Protein AF-A0A815HBH5-F1 (afdb_monomer)

pLDDT: mean 87.88, std 15.54, range [22.36, 98.81]

Foldseek 3Di:
DDDDDDDDDDDDDDPPPPPPDDDWAFLDPPDDPPDQDDFDDQLQEEEEEEDALVVCVLLVLLQCLPQVDPNHHYEYEYAPVRCVVPVCSVVVCVVSVRPYHYYYDPPHDRLVVQLCRLVVRVCCCPPDVVNVVTPHHFKYKYAYSNKHFLVLLVRVVCSSDDLVDFAWEAFDAQFPVSCVVLHGFFHDRNLMIMTTPVNSVVCNVCVVVLVVQVPDDHNRSSNSCCCCVPVVDTYPHDPLRYSPQFAEECCLVLLLFSQSNGMDGCDQNGYHNALVDHSVCPSVRSVLQSQQCVVQPNQQQGKIWDADPVQQWIWIDGRSWKIKIASHDDDSVRSQATAPPTDDTHGDPGHHDHDDPRMWMWTWNDWDDWDDPPWTKTWTKTATSDDPPDPVRIDIDIDTD

Organism: NCBI:txid433720

Mean predicted aligned error: 6.97 Å

InterPro domains:
  IPR006740 Protein of unknown function DUF604 [PF04646] (185-343)

Sequence (401 aa):
MESMFDDEVTHRNNKHLVTFSGEYEEIPPMLTMNNSIQKYDLEEILFAVTTNTKRIQTTIHYLKFWTNLSNINCLIVFDEMDFVNHTNITEYLIYEGIPCAVQTSSVLRYEERYLELFYLAWNKETTVKEYSERKKVQWFAIADDDTIWFVYNLLRTLEHYNSSNTIYLGNISTKKFQITQHGDYFAYGGGGILFSRPLALLFVQHRQECKRFLKLYNGDEMIGKCVIEELKINLTKNKNFHQMDHIGDMTGLMESGLDGLVSLHHLFKLWQPFPDTNINKSNETIHRLNIAYTTFNKNFLKRYLRINYNTNQSMLLTLGYSVSLFNRILSHTELSLIEKTWCCDEVVDRITRPEEKNKTTWYFQRLINKQSTNSIKYEMIYKKKFNINDQYSSLKVTIIN

Nearest PDB structures (foldseek):
  7zlu-assembly1_A  TM=6.138E-01  e=5.106E-05  Thermochaetoides thermophila
  5y7f-assembly1_A  TM=5.406E-01  e=4.285E-05  Thermomyces dupontii
  5h18-assembly1_A  TM=5.420E-01  e=8.638E-05  Thermomyces dupontii
  6ts2-assembly3_C  TM=4.734E-01  e=1.957E-04  Thermochaetoides thermophila DSM 1495
  2z86-assembly1_B  TM=5.188E-01  e=5.939E-04  Escherichia coli

Secondary structure (DSSP, 8-state):
-----------S---------S--EE---S-----------GGGEEEEEEE-HHHHHHHHHHHHHHH-STT-EEEEEEEHHHHHT-TTHHHHHHHTT---EEEEES--SHHHHHHTHHHHHHHHHHH-HHHHTSPPP-EEEE--TTEEE-HHHHHHHHTTS-TTS--EEE---SBHHHHHHH-SSS--TTT-EEEEHHHHHHHHHTHHHHGGGTTSS-HHHHHHHIIIIIS---EEE-TTEE-----EE-HHHHHT--TT--EEE-BTTTEESSTT--GGGHHHHHHHHHHHHHHHGGGTT-EEEEEETTTTEEEEEETTTEEEEESSPPPHHHHHSEEE-BSSPPBSSS-EEEPPSSEEEEEEEEEEEEEESSSEEEEEEEEESS-TT-GGGEEEEEEE-

Structure (mmCIF, N/CA/C/O backbone):
data_AF-A0A815HBH5-F1
#
_entry.id   AF-A0A815HBH5-F1
#
loop_
_atom_site.group_PDB
_atom_site.id
_atom_site.type_symbol
_atom_site.label_atom_id
_atom_site.label_alt_id
_atom_site.label_comp_id
_atom_site.label_asym_id
_atom_site.label_entity_id
_atom_site.label_seq_id
_atom_site.pdbx_PDB_ins_code
_atom_site.Cartn_x
_atom_site.Cartn_y
_atom_site.Cartn_z
_atom_site.occupancy
_atom_site.B_iso_or_equiv
_atom_site.auth_seq_id
_atom_site.auth_comp_id
_atom_site.auth_asym_id
_atom_site.auth_atom_id
_atom_site.pdbx_PDB_model_num
ATOM 1 N N . MET A 1 1 ? -2.088 -19.633 47.850 1.00 25.19 1 MET A N 1
ATOM 2 C CA . MET A 1 1 ? -1.462 -18.917 48.978 1.00 25.19 1 MET A CA 1
ATOM 3 C C . MET A 1 1 ? -1.332 -17.466 48.545 1.00 25.19 1 MET A C 1
ATOM 5 O O . MET A 1 1 ? -0.955 -17.237 47.405 1.00 25.19 1 MET A O 1
ATOM 9 N N . GLU A 1 2 ? -1.835 -16.564 49.378 1.00 28.98 2 GLU A N 1
ATOM 10 C CA . GLU A 1 2 ? -2.279 -15.188 49.103 1.00 28.98 2 GLU A CA 1
ATOM 11 C C . GLU A 1 2 ? -1.247 -14.244 48.467 1.00 28.98 2 GLU A C 1
ATOM 13 O O . GLU A 1 2 ? -0.062 -14.312 48.777 1.00 28.98 2 GLU A O 1
ATOM 18 N N . SER A 1 3 ? -1.743 -13.264 47.702 1.00 22.36 3 SER A N 1
ATOM 19 C CA . SER A 1 3 ? -1.277 -11.877 47.837 1.00 22.36 3 SER A CA 1
ATOM 20 C C . SER A 1 3 ? -2.370 -10.887 47.407 1.00 22.36 3 SER A C 1
ATOM 22 O O . SER A 1 3 ? -2.654 -10.731 46.217 1.00 22.36 3 SER A O 1
ATOM 24 N N . MET A 1 4 ? -2.971 -10.242 48.410 1.00 24.28 4 MET A N 1
ATOM 25 C CA . MET A 1 4 ? -3.656 -8.947 48.341 1.00 24.28 4 MET A CA 1
ATOM 26 C C . MET A 1 4 ? -2.732 -7.864 47.776 1.00 24.28 4 MET A C 1
ATOM 28 O O . MET A 1 4 ? -1.557 -7.841 48.129 1.00 24.28 4 MET A O 1
ATOM 32 N N . PHE A 1 5 ? -3.299 -6.917 47.029 1.00 23.61 5 PHE A N 1
ATOM 33 C CA . PHE A 1 5 ? -2.962 -5.498 47.159 1.00 23.61 5 PHE A CA 1
ATOM 34 C C . PHE A 1 5 ? -4.249 -4.685 46.987 1.00 23.61 5 PHE A C 1
ATOM 36 O O . PHE A 1 5 ? -4.812 -4.619 45.894 1.00 23.61 5 PHE A O 1
ATOM 43 N N . ASP A 1 6 ? -4.714 -4.144 48.114 1.00 24.92 6 ASP A N 1
ATOM 44 C CA . ASP A 1 6 ? -5.624 -3.007 48.188 1.00 24.92 6 ASP A CA 1
ATOM 45 C C . ASP A 1 6 ? -4.902 -1.751 47.698 1.00 24.92 6 ASP A C 1
ATOM 47 O O . ASP A 1 6 ? -3.744 -1.533 48.045 1.00 24.92 6 ASP A O 1
ATOM 51 N N . ASP A 1 7 ? -5.626 -0.908 46.968 1.00 25.58 7 ASP A N 1
ATOM 52 C CA . ASP A 1 7 ? -5.420 0.539 46.967 1.00 25.58 7 ASP A CA 1
ATOM 53 C C . ASP A 1 7 ? -6.803 1.199 46.846 1.00 25.58 7 ASP A C 1
ATOM 55 O O . ASP A 1 7 ? -7.333 1.451 45.759 1.00 25.58 7 ASP A O 1
ATOM 59 N N . GLU A 1 8 ? -7.419 1.448 48.004 1.00 26.61 8 GLU A N 1
ATOM 60 C CA . GLU A 1 8 ? -8.508 2.408 48.150 1.00 26.61 8 GLU A CA 1
ATOM 61 C C . GLU A 1 8 ? -7.938 3.831 48.062 1.00 26.61 8 GLU A C 1
ATOM 63 O O . GLU A 1 8 ? -7.334 4.341 49.003 1.00 26.61 8 GLU A O 1
ATOM 68 N N . VAL A 1 9 ? -8.216 4.524 46.956 1.00 26.16 9 VAL A N 1
ATOM 69 C CA . VAL A 1 9 ? -8.353 5.986 46.972 1.00 26.16 9 VAL A CA 1
ATOM 70 C C . VAL A 1 9 ? -9.712 6.342 46.389 1.00 26.16 9 VAL A C 1
ATOM 72 O O . VAL A 1 9 ? -9.953 6.347 45.182 1.00 26.16 9 VAL A O 1
ATOM 75 N N . THR A 1 10 ? -10.626 6.643 47.301 1.00 30.00 10 THR A N 1
ATOM 76 C CA . THR A 1 10 ? -11.951 7.192 47.046 1.00 30.00 10 THR A CA 1
ATOM 77 C C . THR A 1 10 ? -11.867 8.585 46.418 1.00 30.00 10 THR A C 1
ATOM 79 O O . THR A 1 10 ? -11.551 9.553 47.103 1.00 30.00 10 THR A O 1
ATOM 82 N N . HIS A 1 11 ? -12.291 8.719 45.159 1.00 28.25 11 HIS A N 1
ATOM 83 C CA . HIS A 1 11 ? -12.971 9.927 44.687 1.00 28.25 11 HIS A CA 1
ATOM 84 C C . HIS A 1 11 ? -14.190 9.559 43.830 1.00 28.25 11 HIS A C 1
ATOM 86 O O . HIS A 1 11 ? -14.138 8.759 42.900 1.00 28.25 11 HIS A O 1
ATOM 92 N N . ARG A 1 12 ? -15.326 10.128 44.241 1.00 32.84 12 ARG A N 1
ATOM 93 C CA . ARG A 1 12 ? -16.688 9.905 43.750 1.00 32.84 12 ARG A CA 1
ATOM 94 C C . ARG A 1 12 ? -16.841 10.274 42.262 1.00 32.84 12 ARG A C 1
ATOM 96 O O . ARG A 1 12 ? -16.286 11.272 41.821 1.00 32.84 12 ARG A O 1
ATOM 103 N N . ASN A 1 13 ? -17.714 9.521 41.575 1.00 32.22 13 ASN A N 1
ATOM 104 C CA . ASN A 1 13 ? -18.315 9.747 40.241 1.00 32.22 13 ASN A CA 1
ATOM 105 C C . ASN A 1 13 ? -17.609 9.210 38.975 1.00 32.22 13 ASN A C 1
ATOM 107 O O . ASN A 1 13 ? -17.563 9.907 37.970 1.00 32.22 13 ASN A O 1
ATOM 111 N N . ASN A 1 14 ? -17.215 7.930 38.934 1.00 33.69 14 ASN A N 1
ATOM 112 C CA . ASN A 1 14 ? -16.976 7.230 37.657 1.00 33.69 14 ASN A CA 1
ATOM 113 C C . ASN A 1 14 ? -17.697 5.875 37.607 1.00 33.69 14 ASN A C 1
ATOM 115 O O . ASN A 1 14 ? -17.118 4.822 37.846 1.00 33.69 14 ASN A O 1
ATOM 119 N N . LYS A 1 15 ? -18.998 5.898 37.294 1.00 36.62 15 LYS A N 1
ATOM 120 C CA . LYS A 1 15 ? -19.854 4.700 37.228 1.00 36.62 15 LYS A CA 1
ATOM 121 C C . LYS A 1 15 ? -19.904 4.011 35.849 1.00 36.62 15 LYS A C 1
ATOM 123 O O . LYS A 1 15 ? -20.772 3.172 35.651 1.00 36.62 15 LYS A O 1
ATOM 128 N N . HIS A 1 16 ? -19.004 4.316 34.902 1.00 41.25 16 HIS A N 1
ATOM 129 C CA . HIS A 1 16 ? -19.091 3.772 33.528 1.00 41.25 16 HIS A CA 1
ATOM 130 C C . HIS A 1 16 ? -17.783 3.324 32.852 1.00 41.25 16 HIS A C 1
ATOM 132 O O . HIS A 1 16 ? -17.799 3.028 31.659 1.00 41.25 16 HIS A O 1
ATOM 138 N N . LEU A 1 17 ? -16.668 3.172 33.570 1.00 44.44 17 LEU A N 1
ATOM 139 C CA . LEU A 1 17 ? -15.531 2.412 33.030 1.00 44.44 17 LEU A CA 1
ATOM 140 C C . LEU A 1 17 ? -15.810 0.919 33.219 1.00 44.44 17 LEU A C 1
ATOM 142 O O . LEU A 1 17 ? -15.308 0.278 34.136 1.00 44.44 17 LEU A O 1
ATOM 146 N N . VAL A 1 18 ? -16.689 0.382 32.368 1.00 52.84 18 VAL A N 1
ATOM 147 C CA . VAL A 1 18 ? -16.898 -1.063 32.243 1.00 52.84 18 VAL A CA 1
ATOM 148 C C . VAL A 1 18 ? -15.553 -1.668 31.853 1.00 52.84 18 VAL A C 1
ATOM 150 O O . VAL A 1 18 ? -15.036 -1.410 30.766 1.00 52.84 18 VAL A O 1
ATOM 153 N N . THR A 1 19 ? -14.960 -2.453 32.744 1.00 57.47 19 THR A N 1
ATOM 154 C CA . THR A 1 19 ? -13.801 -3.286 32.435 1.00 57.47 19 THR A CA 1
ATOM 155 C C . THR A 1 19 ? -14.232 -4.344 31.418 1.00 57.47 19 THR A C 1
ATOM 157 O O . THR A 1 19 ? -14.811 -5.371 31.757 1.00 57.47 19 THR A O 1
ATOM 160 N N . PHE A 1 20 ? -13.982 -4.090 30.131 1.00 68.44 20 PHE A N 1
ATOM 161 C CA . PHE A 1 20 ? -14.143 -5.081 29.064 1.00 68.44 20 PHE A CA 1
ATOM 162 C C . PHE A 1 20 ? -12.968 -6.082 29.097 1.00 68.44 20 PHE A C 1
ATOM 164 O O . PHE A 1 20 ? -12.101 -6.079 28.222 1.00 68.44 20 PHE A O 1
ATOM 171 N N . SER A 1 21 ? -12.909 -6.920 30.137 1.00 69.88 21 SER A N 1
ATOM 172 C CA . SER A 1 21 ? -11.868 -7.941 30.339 1.00 69.88 21 SER A CA 1
ATOM 173 C C . SER A 1 21 ? -12.334 -9.347 29.946 1.00 69.88 21 SER A C 1
ATOM 175 O O . SER A 1 21 ? -13.424 -9.774 30.317 1.00 69.88 21 SER A O 1
ATOM 177 N N . GLY A 1 22 ? -11.495 -10.102 29.235 1.00 76.81 22 GLY A N 1
ATOM 178 C CA . GLY A 1 22 ? -11.728 -11.505 28.860 1.00 76.81 22 GLY A CA 1
ATOM 179 C C . GLY A 1 22 ? -11.627 -11.732 27.350 1.00 76.81 22 GLY A C 1
ATOM 180 O O . GLY A 1 22 ? -11.071 -10.896 26.644 1.00 76.81 22 GLY A O 1
ATOM 181 N N . GLU A 1 23 ? -12.176 -12.845 26.865 1.00 80.06 23 GLU A N 1
ATOM 182 C CA . GLU A 1 23 ? -12.050 -13.258 25.461 1.00 80.06 23 GLU A CA 1
ATOM 183 C C . GLU A 1 23 ? -12.863 -12.382 24.494 1.00 80.06 23 GLU A C 1
ATOM 185 O O . GLU A 1 23 ? -13.884 -11.786 24.866 1.00 80.06 23 GLU A O 1
ATOM 190 N N . TYR A 1 24 ? -12.363 -12.287 23.260 1.00 86.88 24 TYR A N 1
ATOM 191 C CA . TYR A 1 24 ? -13.001 -11.612 22.133 1.00 86.88 24 TYR A CA 1
ATOM 192 C C . TYR A 1 24 ? -13.114 -12.599 20.983 1.00 86.88 24 TYR A C 1
ATOM 194 O O . TYR A 1 24 ? -12.197 -13.381 20.736 1.00 86.88 24 TYR A O 1
ATOM 202 N N . GLU A 1 25 ? -14.214 -12.511 20.252 1.00 89.12 25 GLU A N 1
ATOM 203 C CA . GLU A 1 25 ? -14.442 -13.301 19.053 1.00 89.12 25 GLU A CA 1
ATOM 204 C C . GLU A 1 25 ? -13.774 -12.615 17.857 1.00 89.12 25 GLU A C 1
ATOM 206 O O . GLU A 1 25 ? -14.020 -11.434 17.599 1.00 89.12 25 GLU A O 1
ATOM 211 N N . GLU A 1 26 ? -12.913 -13.329 17.127 1.00 89.31 26 GLU A N 1
ATOM 212 C CA . GLU A 1 26 ? -12.382 -12.834 15.853 1.00 89.31 26 GLU A CA 1
ATOM 213 C C . GLU A 1 26 ? -13.529 -12.719 14.848 1.00 89.31 26 GLU A C 1
ATOM 215 O O . GLU A 1 26 ? -14.226 -13.694 14.576 1.00 89.31 26 GLU A O 1
ATOM 220 N N . ILE A 1 27 ? -13.714 -11.533 14.268 1.00 87.25 27 ILE A N 1
ATOM 221 C CA . ILE A 1 27 ? -14.638 -11.365 13.150 1.00 87.25 27 ILE A CA 1
ATOM 222 C C . ILE A 1 27 ? -13.928 -11.926 11.915 1.00 87.25 27 ILE A C 1
ATOM 224 O O . ILE A 1 27 ? -12.919 -11.345 11.497 1.00 87.25 27 ILE A O 1
ATOM 228 N N . PRO A 1 28 ? -14.422 -13.024 11.315 1.00 75.06 28 PRO A N 1
ATOM 229 C CA . PRO A 1 28 ? -13.746 -13.641 10.189 1.00 75.06 28 PRO A CA 1
ATOM 230 C C . PRO A 1 28 ? -13.667 -12.657 9.014 1.00 75.06 28 PRO A C 1
ATOM 232 O O . PRO A 1 28 ? -14.607 -11.886 8.774 1.00 75.06 28 PRO A O 1
ATOM 235 N N . PRO A 1 29 ? -12.566 -12.670 8.247 1.00 69.94 29 PRO A N 1
ATOM 236 C CA . PRO A 1 29 ? -12.468 -11.841 7.061 1.00 69.94 29 PRO A CA 1
ATOM 237 C C . PRO A 1 29 ? -13.512 -12.283 6.031 1.00 69.94 29 PRO A C 1
ATOM 239 O O . PRO A 1 29 ? -13.827 -13.464 5.903 1.00 69.94 29 PRO A O 1
ATOM 242 N N . MET A 1 30 ? -14.006 -11.338 5.226 1.00 58.38 30 MET A N 1
ATOM 243 C CA . MET A 1 30 ? -15.002 -11.628 4.180 1.00 58.38 30 MET A CA 1
ATOM 244 C C . MET A 1 30 ? -14.537 -12.654 3.132 1.00 58.38 30 MET A C 1
ATOM 246 O O . MET A 1 30 ? -15.362 -13.191 2.406 1.00 58.38 30 MET A O 1
ATOM 250 N N . LEU A 1 31 ? -13.225 -12.881 2.999 1.00 59.44 31 LEU A N 1
ATOM 251 C CA . LEU A 1 31 ? -12.658 -13.927 2.147 1.00 59.44 31 LEU A CA 1
ATOM 252 C C . LEU A 1 31 ? -11.466 -14.545 2.876 1.00 59.44 31 LEU A C 1
ATOM 254 O O . LEU A 1 31 ? -10.542 -13.824 3.251 1.00 59.44 31 LEU A O 1
ATOM 258 N N . THR A 1 32 ? -11.477 -15.863 3.041 1.00 56.34 32 THR A N 1
ATOM 259 C CA . THR A 1 32 ? -10.332 -16.641 3.514 1.00 56.34 32 THR A CA 1
ATOM 260 C C . THR A 1 32 ? -9.718 -17.374 2.325 1.00 56.34 32 THR A C 1
ATOM 262 O O . THR A 1 32 ? -10.374 -18.169 1.655 1.00 56.34 32 THR A O 1
ATOM 265 N N . MET A 1 33 ? -8.452 -17.087 2.019 1.00 61.75 33 MET A N 1
ATOM 266 C CA . MET A 1 33 ? -7.677 -17.943 1.125 1.00 61.75 33 MET A CA 1
ATOM 267 C C . MET A 1 33 ? -7.064 -19.049 1.988 1.00 61.75 33 MET A C 1
ATOM 269 O O . MET A 1 33 ? -6.226 -18.776 2.841 1.00 61.75 33 MET A O 1
ATOM 273 N N . ASN A 1 34 ? -7.554 -20.281 1.832 1.00 57.72 34 ASN A N 1
ATOM 274 C CA . ASN A 1 34 ? -7.215 -21.386 2.739 1.00 57.72 34 ASN A CA 1
ATOM 275 C C . ASN A 1 34 ? -6.063 -22.277 2.243 1.00 57.72 34 ASN A C 1
ATOM 277 O O . ASN A 1 34 ? -5.598 -23.122 3.001 1.00 57.72 34 ASN A O 1
ATOM 281 N N . ASN A 1 35 ? -5.569 -22.075 1.014 1.00 70.12 35 ASN A N 1
ATOM 282 C CA . ASN A 1 35 ? -4.541 -22.929 0.413 1.00 70.12 35 ASN A CA 1
ATOM 283 C C . ASN A 1 35 ? -3.286 -22.130 0.044 1.00 70.12 35 ASN A C 1
ATOM 285 O O . ASN A 1 35 ? -3.238 -21.494 -1.008 1.00 70.12 35 ASN A O 1
ATOM 289 N N . SER A 1 36 ? -2.263 -22.207 0.900 1.00 81.00 36 SER A N 1
ATOM 290 C CA . SER A 1 36 ? -0.900 -21.777 0.565 1.00 81.00 36 SER A CA 1
ATOM 291 C C . SER A 1 36 ? -0.330 -22.722 -0.501 1.00 81.00 36 SER A C 1
ATOM 293 O O . SER A 1 36 ? -0.358 -23.941 -0.333 1.00 81.00 36 SER A O 1
ATOM 295 N N . ILE A 1 37 ? 0.129 -22.161 -1.617 1.00 88.56 37 ILE A N 1
ATOM 296 C CA . ILE A 1 37 ? 0.701 -22.873 -2.766 1.00 88.56 37 ILE A CA 1
ATOM 297 C C . ILE A 1 37 ? 2.226 -22.921 -2.647 1.00 88.56 37 ILE A C 1
ATOM 299 O O . ILE A 1 37 ? 2.828 -23.981 -2.801 1.00 88.56 37 ILE A O 1
ATOM 303 N N . GLN A 1 38 ? 2.853 -21.772 -2.389 1.00 91.75 38 GLN A N 1
ATOM 304 C CA . GLN A 1 38 ? 4.307 -21.616 -2.363 1.00 91.75 38 GLN A CA 1
ATOM 305 C C . GLN A 1 38 ? 4.690 -20.475 -1.423 1.00 91.75 38 GLN A C 1
ATOM 307 O O . GLN A 1 38 ? 4.084 -19.418 -1.478 1.00 91.75 38 GLN A O 1
ATOM 312 N N . LYS A 1 39 ? 5.721 -20.650 -0.592 1.00 94.12 39 LYS A N 1
ATOM 313 C CA . LYS A 1 39 ? 6.263 -19.549 0.218 1.00 94.12 39 LYS A CA 1
ATOM 314 C C . LYS A 1 39 ? 7.272 -18.732 -0.577 1.00 94.12 39 LYS A C 1
ATOM 316 O O . LYS A 1 39 ? 8.026 -19.302 -1.360 1.00 94.12 39 LYS A O 1
ATOM 321 N N . TYR A 1 40 ? 7.284 -17.429 -0.324 1.00 95.06 40 TYR A N 1
ATOM 322 C CA . TYR A 1 40 ? 8.222 -16.481 -0.916 1.00 95.06 40 TYR A CA 1
ATOM 323 C C . TYR A 1 40 ? 8.948 -15.712 0.179 1.00 95.06 40 TYR A C 1
ATOM 325 O O . TYR A 1 40 ? 8.371 -15.443 1.237 1.00 95.06 40 TYR A O 1
ATOM 333 N N . ASP A 1 41 ? 10.180 -15.317 -0.113 1.00 94.25 41 ASP A N 1
ATOM 334 C CA . ASP A 1 41 ? 10.956 -14.387 0.701 1.00 94.25 41 ASP A CA 1
ATOM 335 C C . ASP A 1 41 ? 10.966 -12.978 0.091 1.00 94.25 41 ASP A C 1
ATOM 337 O O . ASP A 1 41 ? 10.722 -12.786 -1.100 1.00 94.25 41 ASP A O 1
ATOM 341 N N . LEU A 1 42 ? 11.298 -11.966 0.901 1.00 93.00 42 LEU A N 1
ATOM 342 C CA . LEU A 1 42 ? 11.374 -10.574 0.435 1.00 93.00 42 LEU A CA 1
ATOM 343 C C . LEU A 1 42 ? 12.409 -10.385 -0.691 1.00 93.00 42 LEU A C 1
ATOM 345 O O . LEU A 1 42 ? 12.191 -9.592 -1.601 1.00 93.00 42 LEU A O 1
ATOM 349 N N . GLU A 1 43 ? 13.493 -11.161 -0.665 1.00 93.56 43 GLU A N 1
ATOM 350 C CA . GLU A 1 43 ? 14.529 -11.196 -1.708 1.00 93.56 43 GLU A CA 1
ATOM 351 C C . GLU A 1 43 ? 14.001 -11.686 -3.065 1.00 93.56 43 GLU A C 1
ATOM 353 O O . GLU A 1 43 ? 14.604 -11.432 -4.102 1.00 93.56 43 GLU A O 1
ATOM 358 N N . GLU A 1 44 ? 12.870 -12.387 -3.095 1.00 96.25 44 GLU A N 1
ATOM 359 C CA . GLU A 1 44 ? 12.263 -12.856 -4.341 1.00 96.25 44 GLU A CA 1
ATOM 360 C C . GLU A 1 44 ? 11.326 -11.809 -4.963 1.00 96.25 44 GLU A C 1
ATOM 362 O O . GLU A 1 44 ? 10.714 -12.075 -6.001 1.00 96.25 44 GLU A O 1
ATOM 367 N N . ILE A 1 45 ? 11.217 -10.617 -4.365 1.00 97.56 45 ILE A N 1
ATOM 368 C CA . ILE A 1 45 ? 10.393 -9.512 -4.856 1.00 97.56 45 ILE A CA 1
ATOM 369 C C . ILE A 1 45 ? 11.283 -8.313 -5.172 1.00 97.56 45 ILE A C 1
ATOM 371 O O . ILE A 1 45 ? 11.959 -7.803 -4.285 1.00 97.56 45 ILE A O 1
ATOM 375 N N . LEU A 1 46 ? 11.251 -7.824 -6.414 1.00 97.56 46 LEU A N 1
ATOM 376 C CA . LEU A 1 46 ? 11.921 -6.581 -6.803 1.00 97.56 46 LEU A CA 1
ATOM 377 C C . LEU A 1 46 ? 10.898 -5.449 -6.901 1.00 97.56 46 LEU A C 1
ATOM 379 O O . LEU A 1 46 ? 10.050 -5.454 -7.793 1.00 97.56 46 LEU A O 1
ATOM 383 N N . PHE A 1 47 ? 11.005 -4.473 -6.001 1.00 98.19 47 PHE A N 1
ATOM 384 C CA . PHE A 1 47 ? 10.176 -3.270 -5.989 1.00 98.19 47 PHE A CA 1
ATOM 385 C C . PHE A 1 47 ? 10.791 -2.178 -6.864 1.00 98.19 47 PHE A C 1
ATOM 387 O O . PHE A 1 47 ? 11.928 -1.777 -6.630 1.00 98.19 47 PHE A O 1
ATOM 394 N N . ALA A 1 48 ? 10.065 -1.649 -7.841 1.00 98.19 48 ALA A N 1
ATOM 395 C CA . ALA A 1 48 ? 10.527 -0.528 -8.648 1.00 98.19 48 ALA A CA 1
ATOM 396 C C . ALA A 1 48 ? 9.557 0.651 -8.571 1.00 98.19 48 ALA A C 1
ATOM 398 O O . ALA A 1 48 ? 8.345 0.491 -8.695 1.00 98.19 48 ALA A O 1
ATOM 399 N N . VAL A 1 49 ? 10.103 1.846 -8.370 1.00 97.94 49 VAL A N 1
ATOM 400 C CA . VAL A 1 49 ? 9.340 3.097 -8.305 1.00 97.94 49 VAL A CA 1
ATOM 401 C C . VAL A 1 49 ? 9.991 4.127 -9.216 1.00 97.94 49 VAL A C 1
ATOM 403 O O . VAL A 1 49 ? 11.215 4.143 -9.368 1.00 97.94 49 VAL A O 1
ATOM 406 N N . THR A 1 50 ? 9.194 5.010 -9.814 1.00 97.50 50 THR A N 1
ATOM 407 C CA . THR A 1 50 ? 9.715 6.197 -10.504 1.00 97.50 50 THR A CA 1
ATOM 408 C C . THR A 1 50 ? 9.296 7.468 -9.783 1.00 97.50 50 THR A C 1
ATOM 410 O O . THR A 1 50 ? 8.193 7.566 -9.244 1.00 97.50 50 THR A O 1
ATOM 413 N N . THR A 1 51 ? 10.204 8.440 -9.743 1.00 96.38 51 THR A N 1
ATOM 414 C CA . THR A 1 51 ? 10.028 9.715 -9.045 1.00 96.38 51 THR A CA 1
ATOM 415 C C . THR A 1 51 ? 10.894 10.801 -9.695 1.00 96.38 51 THR A C 1
ATOM 417 O O . THR A 1 51 ? 11.549 10.576 -10.714 1.00 96.38 51 THR A O 1
ATOM 420 N N . ASN A 1 52 ? 10.884 11.993 -9.107 1.00 94.50 52 ASN A N 1
ATOM 421 C CA . ASN A 1 52 ? 11.825 13.067 -9.394 1.00 94.50 52 ASN A CA 1
ATOM 422 C C . ASN A 1 52 ? 12.424 13.597 -8.081 1.00 94.50 52 ASN A C 1
ATOM 424 O O . ASN A 1 52 ? 11.918 13.321 -6.989 1.00 94.50 52 ASN A O 1
ATOM 428 N N . THR A 1 53 ? 13.508 14.352 -8.188 1.00 93.44 53 THR A N 1
ATOM 429 C CA . THR A 1 53 ? 14.323 14.853 -7.072 1.00 93.44 53 THR A CA 1
ATOM 430 C C . THR A 1 53 ? 13.531 15.731 -6.102 1.00 93.44 53 THR A C 1
ATOM 432 O O . THR A 1 53 ? 13.803 15.724 -4.904 1.00 93.44 53 THR A O 1
ATOM 435 N N . LYS A 1 54 ? 12.495 16.428 -6.583 1.00 93.00 54 LYS A N 1
ATOM 436 C CA . LYS A 1 54 ? 11.589 17.227 -5.749 1.00 93.00 54 LYS A CA 1
ATOM 437 C C . LYS A 1 54 ? 10.553 16.369 -5.022 1.00 93.00 54 LYS A C 1
ATOM 439 O O . LYS A 1 54 ? 10.307 16.573 -3.836 1.00 93.00 54 LYS A O 1
ATOM 444 N N . ARG A 1 55 ? 9.910 15.432 -5.724 1.00 93.62 55 ARG A N 1
ATOM 445 C CA . ARG A 1 55 ? 8.844 14.580 -5.173 1.00 93.62 55 ARG A CA 1
ATOM 446 C C . ARG A 1 55 ? 9.380 13.670 -4.085 1.00 93.62 55 ARG A C 1
ATOM 448 O O . ARG A 1 55 ? 8.798 13.638 -3.005 1.00 93.62 55 ARG A O 1
ATOM 455 N N . ILE A 1 56 ? 10.514 13.020 -4.336 1.00 95.06 56 ILE A N 1
ATOM 456 C CA . ILE A 1 56 ? 11.112 12.062 -3.406 1.00 95.06 56 ILE A CA 1
ATOM 457 C C . ILE A 1 56 ? 11.391 12.668 -2.027 1.00 95.06 56 ILE A C 1
ATOM 459 O O . ILE A 1 56 ? 11.195 11.999 -1.021 1.00 95.06 56 ILE A O 1
ATOM 463 N N . GLN A 1 57 ? 11.744 13.956 -1.952 1.00 92.25 57 GLN A N 1
ATOM 464 C CA . GLN A 1 57 ? 11.928 14.668 -0.680 1.00 92.25 57 GLN A CA 1
ATOM 465 C C . GLN A 1 57 ? 10.634 14.752 0.143 1.00 92.25 57 GLN A C 1
ATOM 467 O O . GLN A 1 57 ? 10.669 14.758 1.370 1.00 92.25 57 GLN A O 1
ATOM 472 N N . THR A 1 58 ? 9.482 14.810 -0.527 1.00 90.75 58 THR A N 1
ATOM 473 C CA . THR A 1 58 ? 8.158 14.871 0.111 1.00 90.75 58 THR A CA 1
ATOM 474 C C . THR A 1 58 ? 7.516 13.504 0.321 1.00 90.75 58 THR A C 1
ATOM 476 O O . THR A 1 58 ? 6.536 13.413 1.054 1.00 90.75 58 THR A O 1
ATOM 479 N N . THR A 1 59 ? 8.033 12.451 -0.313 1.00 93.50 59 THR A N 1
ATOM 480 C CA . THR A 1 59 ? 7.480 11.091 -0.232 1.00 93.50 59 THR A CA 1
ATOM 481 C C . THR A 1 59 ? 8.400 10.103 0.485 1.00 93.50 59 THR A C 1
ATOM 483 O O . THR A 1 59 ? 8.009 8.961 0.725 1.00 93.50 59 THR A O 1
ATOM 486 N N . ILE A 1 60 ? 9.598 10.538 0.890 1.00 93.75 60 ILE A N 1
ATOM 487 C CA . ILE A 1 60 ? 10.633 9.696 1.499 1.00 93.75 60 ILE A CA 1
ATOM 488 C C . ILE A 1 60 ? 10.120 8.866 2.677 1.00 93.75 60 ILE A C 1
ATOM 490 O O . ILE A 1 60 ? 10.485 7.703 2.833 1.00 93.75 60 ILE A O 1
ATOM 494 N N . HIS A 1 61 ? 9.236 9.429 3.503 1.00 92.06 61 HIS A N 1
ATOM 495 C CA . HIS A 1 61 ? 8.713 8.756 4.687 1.00 92.06 61 HIS A CA 1
ATOM 496 C C . HIS A 1 61 ? 7.813 7.568 4.345 1.00 92.06 61 HIS A C 1
ATOM 498 O O . HIS A 1 61 ? 7.749 6.627 5.136 1.00 92.06 61 HIS A O 1
ATOM 504 N N . TYR A 1 62 ? 7.164 7.570 3.175 1.00 94.44 62 TYR A N 1
ATOM 505 C CA . TYR A 1 62 ? 6.420 6.410 2.682 1.00 94.44 62 TYR A CA 1
ATOM 506 C C . TYR A 1 62 ? 7.365 5.282 2.290 1.00 94.44 62 TYR A C 1
ATOM 508 O O . TYR A 1 62 ? 7.128 4.146 2.685 1.00 94.44 62 TYR A O 1
ATOM 516 N N . LEU A 1 63 ? 8.470 5.591 1.603 1.00 94.62 63 LEU A N 1
ATOM 517 C CA . LEU A 1 63 ? 9.493 4.595 1.278 1.00 94.62 63 LEU A CA 1
ATOM 518 C C . LEU A 1 63 ? 10.117 4.012 2.548 1.00 94.62 63 LEU A C 1
ATOM 520 O O . LEU A 1 63 ? 10.104 2.796 2.730 1.00 94.62 63 LEU A O 1
ATOM 524 N N . LYS A 1 64 ? 10.543 4.867 3.489 1.00 94.00 64 LYS A N 1
ATOM 525 C CA . LYS A 1 64 ? 11.128 4.439 4.777 1.00 94.00 64 LYS A CA 1
ATOM 526 C C . LYS A 1 64 ? 10.236 3.464 5.547 1.00 94.00 64 LYS A C 1
ATOM 528 O O . LYS A 1 64 ? 10.762 2.640 6.293 1.00 94.00 64 LYS A O 1
ATOM 533 N N . PHE A 1 65 ? 8.912 3.547 5.387 1.00 94.12 65 PHE A N 1
ATOM 534 C CA . PHE A 1 65 ? 7.973 2.636 6.042 1.00 94.12 65 PHE A CA 1
ATOM 535 C C . PHE A 1 65 ? 8.224 1.172 5.665 1.00 94.12 65 PHE A C 1
ATOM 537 O O . PHE A 1 65 ? 8.160 0.305 6.534 1.00 94.12 65 PHE A O 1
ATOM 544 N N . TRP A 1 66 ? 8.497 0.889 4.390 1.00 93.56 66 TRP A N 1
ATOM 545 C CA . TRP A 1 66 ? 8.552 -0.481 3.872 1.00 93.56 66 TRP A CA 1
ATOM 546 C C . TRP A 1 66 ? 9.927 -0.895 3.347 1.00 93.56 66 TRP A C 1
ATOM 548 O O . TRP A 1 66 ? 10.174 -2.089 3.209 1.00 93.56 66 TRP A O 1
ATOM 558 N N . THR A 1 67 ? 10.841 0.049 3.105 1.00 93.19 67 THR A N 1
ATOM 559 C CA . THR A 1 67 ? 12.210 -0.263 2.672 1.00 93.19 67 THR A CA 1
ATOM 560 C C . THR A 1 67 ? 13.166 -0.532 3.827 1.00 93.19 67 THR A C 1
ATOM 562 O O . THR A 1 67 ? 14.233 -1.090 3.600 1.00 93.19 67 THR A O 1
ATOM 565 N N . ASN A 1 68 ? 12.823 -0.153 5.063 1.00 86.12 68 ASN A N 1
ATOM 566 C CA . ASN A 1 68 ? 13.670 -0.383 6.239 1.00 86.12 68 ASN A CA 1
ATOM 567 C C . ASN A 1 68 ? 13.555 -1.832 6.751 1.00 86.12 68 ASN A C 1
ATOM 569 O O . ASN A 1 68 ? 13.137 -2.093 7.881 1.00 86.12 68 ASN A O 1
ATOM 573 N N . LEU A 1 69 ? 13.865 -2.780 5.871 1.00 84.50 69 LEU A N 1
ATOM 574 C CA . LEU A 1 69 ? 13.836 -4.214 6.113 1.00 84.50 69 LEU A CA 1
ATOM 575 C C . LEU A 1 69 ? 15.087 -4.837 5.511 1.00 84.50 69 LEU A C 1
ATOM 577 O O . LEU A 1 69 ? 15.541 -4.443 4.436 1.00 84.50 69 LEU A O 1
ATOM 581 N N . SER A 1 70 ? 15.637 -5.833 6.197 1.00 79.56 70 SER A N 1
ATOM 582 C CA . SER A 1 70 ? 16.782 -6.578 5.686 1.00 79.56 70 SER A CA 1
ATOM 583 C C . SER A 1 70 ? 16.428 -7.262 4.365 1.00 79.56 70 SER A C 1
ATOM 585 O O . SER A 1 70 ? 15.363 -7.864 4.234 1.00 79.56 70 SER A O 1
ATOM 587 N N . ASN A 1 71 ? 17.356 -7.192 3.412 1.00 83.56 71 ASN A N 1
ATOM 588 C CA . ASN A 1 71 ? 17.324 -7.929 2.149 1.00 83.56 71 ASN A CA 1
ATOM 589 C C . ASN A 1 71 ? 16.172 -7.558 1.195 1.00 83.56 71 ASN A C 1
ATOM 591 O O . ASN A 1 71 ? 15.754 -8.371 0.372 1.00 83.56 71 ASN A O 1
ATOM 595 N N . ILE A 1 72 ? 15.665 -6.324 1.271 1.00 90.81 72 ILE A N 1
ATOM 596 C CA . ILE A 1 72 ? 14.739 -5.822 0.256 1.00 90.81 72 ILE A CA 1
ATOM 597 C C . ILE A 1 72 ? 15.464 -5.575 -1.076 1.00 90.81 72 ILE A C 1
ATOM 599 O O . ILE A 1 72 ? 16.529 -4.957 -1.117 1.00 90.81 72 ILE A O 1
ATOM 603 N N . ASN A 1 73 ? 14.871 -6.027 -2.182 1.00 92.81 73 ASN A N 1
ATOM 604 C CA . ASN A 1 73 ? 15.323 -5.668 -3.523 1.00 92.81 73 ASN A CA 1
ATOM 605 C C . ASN A 1 73 ? 14.481 -4.500 -4.028 1.00 92.81 73 ASN A C 1
ATOM 607 O O . ASN A 1 73 ? 13.287 -4.658 -4.276 1.00 92.81 73 ASN A O 1
ATOM 611 N N . CYS A 1 74 ? 15.088 -3.327 -4.194 1.00 95.38 74 CYS A N 1
ATOM 612 C CA . CYS A 1 74 ? 14.375 -2.179 -4.733 1.00 95.38 74 CYS A CA 1
ATOM 613 C C . CYS A 1 74 ? 15.209 -1.311 -5.677 1.00 95.38 74 CYS A C 1
ATOM 615 O O . CYS A 1 74 ? 16.434 -1.222 -5.563 1.00 95.38 74 CYS A O 1
ATOM 617 N N . LEU A 1 75 ? 14.506 -0.671 -6.611 1.00 96.44 75 LEU A N 1
ATOM 618 C CA . LEU A 1 75 ? 15.025 0.197 -7.658 1.00 96.44 75 LEU A CA 1
ATOM 619 C C . LEU A 1 75 ? 14.231 1.510 -7.681 1.00 96.44 75 LEU A C 1
ATOM 621 O O . LEU A 1 75 ? 13.012 1.501 -7.838 1.00 96.44 75 LEU A O 1
ATOM 625 N N . ILE A 1 76 ? 14.923 2.640 -7.570 1.00 97.50 76 ILE A N 1
ATOM 626 C CA . ILE A 1 76 ? 14.341 3.974 -7.734 1.00 97.50 76 ILE A CA 1
ATOM 627 C C . ILE A 1 76 ? 14.838 4.549 -9.057 1.00 97.50 76 ILE A C 1
ATOM 629 O O . ILE A 1 76 ? 16.045 4.699 -9.265 1.00 97.50 76 ILE A O 1
ATOM 633 N N . VAL A 1 77 ? 13.899 4.860 -9.949 1.00 97.75 77 VAL A N 1
ATOM 634 C CA . VAL A 1 77 ? 14.174 5.373 -11.293 1.00 97.75 77 VAL A CA 1
ATOM 635 C C . VAL A 1 77 ? 13.855 6.862 -11.376 1.00 97.75 77 VAL A C 1
ATOM 637 O O . VAL A 1 77 ? 12.693 7.270 -11.271 1.00 97.75 77 VAL A O 1
ATOM 640 N N . PHE A 1 78 ? 14.884 7.662 -11.633 1.00 96.81 78 PHE A N 1
ATOM 641 C CA . PHE A 1 78 ? 14.783 9.106 -11.824 1.00 96.81 78 PHE A CA 1
ATOM 642 C C . PHE A 1 78 ? 14.805 9.498 -13.298 1.00 96.81 78 PHE A C 1
ATOM 644 O O . PHE A 1 78 ? 15.337 8.788 -14.154 1.00 96.81 78 PHE A O 1
ATOM 651 N N . ASP A 1 79 ? 14.261 10.676 -13.573 1.00 94.62 79 ASP A N 1
ATOM 652 C CA . ASP A 1 79 ? 14.557 11.419 -14.791 1.00 94.62 79 ASP A CA 1
ATOM 653 C C . ASP A 1 79 ? 16.039 11.795 -14.858 1.00 94.62 79 ASP A C 1
ATOM 655 O O . ASP A 1 79 ? 16.572 12.348 -13.901 1.00 94.62 79 ASP A O 1
ATOM 659 N N . GLU A 1 80 ? 16.709 11.499 -15.971 1.00 94.00 80 GLU A N 1
ATOM 660 C CA . GLU A 1 80 ? 18.143 11.767 -16.119 1.00 94.00 80 GLU A CA 1
ATOM 661 C C . GLU A 1 80 ? 18.493 13.262 -16.041 1.00 94.00 80 GLU A C 1
ATOM 663 O O . GLU A 1 80 ? 19.460 13.622 -15.369 1.00 94.00 80 GLU A O 1
ATOM 668 N N . MET A 1 81 ? 17.707 14.143 -16.669 1.00 91.31 81 MET A N 1
ATOM 669 C CA . MET A 1 81 ? 17.993 15.584 -16.676 1.00 91.31 81 MET A CA 1
ATOM 670 C C . MET A 1 81 ? 17.779 16.195 -15.290 1.00 91.31 81 MET A C 1
ATOM 672 O O . MET A 1 81 ? 18.602 16.978 -14.815 1.00 91.31 81 MET A O 1
ATOM 676 N N . ASP A 1 82 ? 16.688 15.823 -14.624 1.00 91.69 82 ASP A N 1
ATOM 677 C CA . ASP A 1 82 ? 16.399 16.241 -13.252 1.00 91.69 82 ASP A CA 1
ATOM 678 C C . ASP A 1 82 ? 17.469 15.745 -12.270 1.00 91.69 82 ASP A C 1
ATOM 680 O O . ASP A 1 82 ? 17.921 16.504 -11.411 1.00 91.69 82 ASP A O 1
ATOM 684 N N . PHE A 1 83 ? 17.911 14.495 -12.431 1.00 91.38 83 PHE A N 1
ATOM 685 C CA . PHE A 1 83 ? 18.919 13.872 -11.577 1.00 91.38 83 PHE A CA 1
ATOM 686 C C . PHE A 1 83 ? 20.282 14.561 -11.692 1.00 91.38 83 PHE A C 1
ATOM 688 O O . PHE A 1 83 ? 20.900 14.870 -10.675 1.00 91.38 83 PHE A O 1
ATOM 695 N N . VAL A 1 84 ? 20.739 14.853 -12.917 1.00 89.88 84 VAL A N 1
ATOM 696 C CA . VAL A 1 84 ? 22.022 15.544 -13.157 1.00 89.88 84 VAL A CA 1
ATOM 697 C C . VAL A 1 84 ? 22.035 16.940 -12.531 1.00 89.88 84 VAL A C 1
ATOM 699 O O . VAL A 1 84 ? 23.062 17.368 -12.006 1.00 89.88 84 VAL A O 1
ATOM 702 N N . ASN A 1 85 ? 20.893 17.630 -12.517 1.00 89.44 85 ASN A N 1
ATOM 703 C CA . ASN A 1 85 ? 20.772 18.952 -11.901 1.00 89.44 85 ASN A CA 1
ATOM 704 C C . ASN A 1 85 ? 20.754 18.919 -10.359 1.00 89.44 85 ASN A C 1
ATOM 706 O O . ASN A 1 85 ? 20.864 19.973 -9.733 1.00 89.44 85 ASN A O 1
ATOM 710 N N . HIS A 1 86 ? 20.646 17.739 -9.737 1.00 88.31 86 HIS A N 1
ATOM 711 C CA . HIS A 1 86 ? 20.555 17.568 -8.283 1.00 88.31 86 HIS A CA 1
ATOM 712 C C . HIS A 1 86 ? 21.471 16.436 -7.793 1.00 88.31 86 HIS A C 1
ATOM 714 O O . HIS A 1 86 ? 21.023 15.385 -7.331 1.00 88.31 86 HIS A O 1
ATOM 720 N N . THR A 1 87 ? 22.782 16.678 -7.832 1.00 77.62 87 THR A N 1
ATOM 721 C CA . THR A 1 87 ? 23.828 15.683 -7.524 1.00 77.62 87 THR A CA 1
ATOM 722 C C . THR A 1 87 ? 23.754 15.079 -6.119 1.00 77.62 87 THR A C 1
ATOM 724 O O . THR A 1 87 ? 24.233 13.970 -5.902 1.00 77.62 87 THR A O 1
ATOM 727 N N . ASN A 1 88 ? 23.123 15.766 -5.164 1.00 89.06 88 ASN A N 1
ATOM 728 C CA . ASN A 1 88 ? 23.087 15.342 -3.760 1.00 89.06 88 ASN A CA 1
ATOM 729 C C . ASN A 1 88 ? 21.979 14.315 -3.468 1.00 89.06 88 ASN A C 1
ATOM 731 O O . ASN A 1 88 ? 21.821 13.893 -2.323 1.00 89.06 88 ASN A O 1
ATOM 735 N N . ILE A 1 89 ? 21.181 13.910 -4.464 1.00 92.50 89 ILE A N 1
ATOM 736 C CA . ILE A 1 89 ? 20.033 13.032 -4.216 1.00 92.50 89 ILE A CA 1
ATOM 737 C C . ILE A 1 89 ? 20.444 11.635 -3.734 1.00 92.50 89 ILE A C 1
ATOM 739 O O . ILE A 1 89 ? 19.797 11.074 -2.853 1.00 92.50 89 ILE A O 1
ATOM 743 N N . THR A 1 90 ? 21.546 11.088 -4.248 1.00 92.00 90 THR A N 1
ATOM 744 C CA . THR A 1 90 ? 22.070 9.792 -3.795 1.00 92.00 90 THR A CA 1
ATOM 745 C C . THR A 1 90 ? 22.508 9.862 -2.332 1.00 92.00 90 THR A C 1
ATOM 747 O O . THR A 1 90 ? 22.167 8.983 -1.545 1.00 92.00 90 THR A O 1
ATOM 750 N N . GLU A 1 91 ? 23.208 10.932 -1.947 1.00 93.38 91 GLU A N 1
ATOM 751 C CA . GLU A 1 91 ? 23.622 11.171 -0.559 1.00 93.38 91 GLU A CA 1
ATOM 752 C C . GLU A 1 91 ? 22.412 11.344 0.363 1.00 93.38 91 GLU A C 1
ATOM 754 O O . GLU A 1 91 ? 22.387 10.786 1.458 1.00 93.38 91 GLU A O 1
ATOM 759 N N . TYR A 1 92 ? 21.379 12.052 -0.103 1.00 94.69 92 TYR A N 1
ATOM 760 C CA . TYR A 1 92 ? 20.117 12.209 0.616 1.00 94.69 92 TYR A CA 1
ATOM 761 C C . TYR A 1 92 ? 19.428 10.862 0.874 1.00 94.69 92 TYR A C 1
ATOM 763 O O . TYR A 1 92 ? 19.041 10.583 2.006 1.00 94.69 92 TYR A O 1
ATOM 771 N N . LEU A 1 93 ? 19.321 9.993 -0.136 1.00 95.19 93 LEU A N 1
ATOM 772 C CA . LEU A 1 93 ? 18.722 8.663 0.029 1.00 95.19 93 LEU A CA 1
ATOM 773 C C . LEU A 1 93 ? 19.510 7.792 1.019 1.00 95.19 93 LEU A C 1
ATOM 775 O O . LEU A 1 93 ? 18.903 7.109 1.845 1.00 95.19 93 LEU A O 1
ATOM 779 N N . ILE A 1 94 ? 20.846 7.854 0.978 1.00 93.81 94 ILE A N 1
ATOM 780 C CA . ILE A 1 94 ? 21.720 7.153 1.932 1.00 93.81 94 ILE A CA 1
ATOM 781 C C . ILE A 1 94 ? 21.512 7.695 3.351 1.00 93.81 94 ILE A C 1
ATOM 783 O O . ILE A 1 94 ? 21.334 6.911 4.283 1.00 93.81 94 ILE A O 1
ATOM 787 N N . TYR A 1 95 ? 21.493 9.020 3.516 1.00 95.00 95 TYR A N 1
ATOM 788 C CA . TYR A 1 95 ? 21.248 9.679 4.802 1.00 95.00 95 TYR A CA 1
ATOM 789 C C . TYR A 1 95 ? 19.887 9.293 5.397 1.00 95.00 95 TYR A C 1
ATOM 791 O O . TYR A 1 95 ? 19.769 9.042 6.596 1.00 95.00 95 TYR A O 1
ATOM 799 N N . GLU A 1 96 ? 18.865 9.181 4.550 1.00 94.31 96 GLU A N 1
ATOM 800 C CA . GLU A 1 96 ? 17.516 8.775 4.945 1.00 94.31 96 GLU A CA 1
ATOM 801 C C . GLU A 1 96 ? 17.374 7.264 5.195 1.00 94.31 96 GLU A C 1
ATOM 803 O O . GLU A 1 96 ? 16.318 6.815 5.655 1.00 94.31 96 GLU A O 1
ATOM 808 N N . GLY A 1 97 ? 18.432 6.484 4.945 1.00 93.62 97 GLY A N 1
ATOM 809 C CA . GLY A 1 97 ? 18.469 5.042 5.173 1.00 93.62 97 GLY A CA 1
ATOM 810 C C . GLY A 1 97 ? 17.680 4.241 4.139 1.00 93.62 97 GLY A C 1
ATOM 811 O O . GLY A 1 97 ? 17.111 3.204 4.478 1.00 93.62 97 GLY A O 1
ATOM 812 N N . ILE A 1 98 ? 17.602 4.716 2.894 1.00 94.62 98 ILE A N 1
ATOM 813 C CA . ILE A 1 98 ? 16.936 4.008 1.797 1.00 94.62 98 ILE A CA 1
ATOM 814 C C . ILE A 1 98 ? 17.925 3.034 1.134 1.00 94.62 98 ILE A C 1
ATOM 816 O O . ILE A 1 98 ? 18.860 3.482 0.472 1.00 94.62 98 ILE A O 1
ATOM 820 N N . PRO A 1 99 ? 17.723 1.706 1.237 1.00 92.94 99 PRO A N 1
ATOM 821 C CA . PRO A 1 99 ? 18.658 0.705 0.716 1.00 92.94 99 PRO A CA 1
ATOM 822 C C . PRO A 1 99 ? 18.470 0.404 -0.784 1.00 92.94 99 PRO A C 1
ATOM 824 O O . PRO A 1 99 ? 18.947 -0.616 -1.277 1.00 92.94 99 PRO A O 1
ATOM 827 N N . CYS A 1 100 ? 17.735 1.243 -1.517 1.00 93.50 100 CYS A N 1
ATOM 828 C CA . CYS A 1 100 ? 17.376 0.972 -2.906 1.00 93.50 100 CYS A CA 1
ATOM 829 C C . CYS A 1 100 ? 18.482 1.358 -3.883 1.00 93.50 100 CYS A C 1
ATOM 831 O O . CYS A 1 100 ? 19.127 2.397 -3.749 1.00 93.50 100 CYS A O 1
ATOM 833 N N . ALA A 1 101 ? 18.635 0.551 -4.932 1.00 93.19 101 ALA A N 1
ATOM 834 C CA . ALA A 1 101 ? 19.465 0.922 -6.063 1.00 93.19 101 ALA A CA 1
ATOM 835 C C . ALA A 1 101 ? 18.857 2.133 -6.780 1.00 93.19 101 ALA A C 1
ATOM 837 O O . ALA A 1 101 ? 17.641 2.227 -6.945 1.00 93.19 101 ALA A O 1
ATOM 838 N N . VAL A 1 102 ? 19.713 3.031 -7.254 1.00 94.62 102 VAL A N 1
ATOM 839 C CA . VAL A 1 102 ? 19.313 4.212 -8.021 1.00 94.62 102 VAL A CA 1
ATOM 840 C C . VAL A 1 102 ? 19.653 3.998 -9.490 1.00 94.62 102 VAL A C 1
ATOM 842 O O . VAL A 1 102 ? 20.712 3.459 -9.823 1.00 94.62 102 VAL A O 1
ATOM 845 N N . GLN A 1 103 ? 18.746 4.406 -10.371 1.00 94.88 103 GLN A N 1
ATOM 846 C CA . GLN A 1 103 ? 18.939 4.390 -11.815 1.00 94.88 103 GLN A CA 1
ATOM 847 C C . GLN A 1 103 ? 18.296 5.628 -12.444 1.00 94.88 103 GLN A C 1
ATOM 849 O O . GLN A 1 103 ? 17.309 6.155 -11.938 1.00 94.88 103 GLN A O 1
ATOM 854 N N . THR A 1 104 ? 18.845 6.086 -13.563 1.00 95.44 104 THR A N 1
ATOM 855 C CA . THR A 1 104 ? 18.266 7.160 -14.373 1.00 95.44 104 THR A CA 1
ATOM 856 C C . THR A 1 104 ? 17.604 6.599 -15.631 1.00 95.44 104 THR A C 1
ATOM 858 O O . THR A 1 104 ? 17.903 5.490 -16.085 1.00 95.44 104 THR A O 1
ATOM 861 N N . SER A 1 105 ? 16.671 7.362 -16.193 1.00 96.00 105 SER A N 1
ATOM 862 C CA . SER A 1 105 ? 16.025 7.082 -17.472 1.00 96.00 105 SER A CA 1
ATOM 863 C C . SER A 1 105 ? 15.909 8.365 -18.286 1.00 96.00 105 SER A C 1
ATOM 865 O O . SER A 1 105 ? 15.504 9.405 -17.765 1.00 96.00 105 SER A O 1
ATOM 867 N N . SER A 1 106 ? 16.211 8.265 -19.579 1.00 94.94 106 SER A N 1
ATOM 868 C CA . SER A 1 106 ? 16.073 9.357 -20.547 1.00 94.94 106 SER A CA 1
ATOM 869 C C . SER A 1 106 ? 14.620 9.626 -20.964 1.00 94.94 106 SER A C 1
ATOM 871 O O . SER A 1 106 ? 14.340 10.609 -21.649 1.00 94.94 106 SER A O 1
ATOM 873 N N . VAL A 1 107 ? 13.674 8.766 -20.564 1.00 94.50 107 VAL A N 1
ATOM 874 C CA . VAL A 1 107 ? 12.238 8.949 -20.825 1.00 94.50 107 VAL A CA 1
ATOM 875 C C . VAL A 1 107 ? 11.709 10.038 -19.908 1.00 94.50 107 VAL A C 1
ATOM 877 O O . VAL A 1 107 ? 11.513 9.759 -18.736 1.00 94.50 107 VAL A O 1
ATOM 880 N N . LEU A 1 108 ? 11.463 11.242 -20.431 1.00 89.94 108 LEU A N 1
ATOM 881 C CA . LEU A 1 108 ? 11.113 12.433 -19.641 1.00 89.94 108 LEU A CA 1
ATOM 882 C C . LEU A 1 108 ? 9.753 12.357 -18.938 1.00 89.94 108 LEU A C 1
ATOM 884 O O . LEU A 1 108 ? 9.602 12.771 -17.784 1.00 89.94 108 LEU A O 1
ATOM 888 N N . ARG A 1 109 ? 8.739 11.856 -19.647 1.00 94.44 109 ARG A N 1
ATOM 889 C CA . ARG A 1 109 ? 7.361 11.845 -19.163 1.00 94.44 109 ARG A CA 1
ATOM 890 C C . ARG A 1 109 ? 7.185 10.785 -18.081 1.00 94.44 109 ARG A C 1
ATOM 892 O O . ARG A 1 109 ? 7.520 9.624 -18.293 1.00 94.44 109 ARG A O 1
ATOM 899 N N . TYR A 1 110 ? 6.632 11.187 -16.934 1.00 95.25 110 TYR A N 1
ATOM 900 C CA . TYR A 1 110 ? 6.467 10.318 -15.766 1.00 95.25 110 TYR A CA 1
ATOM 901 C C . TYR A 1 110 ? 5.720 9.027 -16.105 1.00 95.25 110 TYR A C 1
ATOM 903 O O . TYR A 1 110 ? 6.193 7.947 -15.768 1.00 95.25 110 TYR A O 1
ATOM 911 N N . GLU A 1 111 ? 4.600 9.127 -16.820 1.00 96.94 111 GLU A N 1
ATOM 912 C CA . GLU A 1 111 ? 3.732 7.981 -17.107 1.00 96.94 111 GLU A CA 1
ATOM 913 C C . GLU A 1 111 ? 4.371 6.999 -18.093 1.00 96.94 111 GLU A C 1
ATOM 915 O O . GLU A 1 111 ? 4.227 5.787 -17.953 1.00 96.94 111 GLU A O 1
ATOM 920 N N . GLU A 1 112 ? 5.161 7.506 -19.037 1.00 97.06 112 GLU A N 1
ATOM 921 C CA . GLU A 1 112 ? 5.949 6.670 -19.945 1.00 97.06 112 GLU A CA 1
ATOM 922 C C . GLU A 1 112 ? 7.108 5.992 -19.202 1.00 97.06 112 GLU A C 1
ATOM 924 O O . GLU A 1 112 ? 7.403 4.821 -19.431 1.00 97.06 112 GLU A O 1
ATOM 929 N N . ARG A 1 113 ? 7.738 6.694 -18.250 1.00 96.88 113 ARG A N 1
ATOM 930 C CA . ARG A 1 113 ? 8.757 6.110 -17.363 1.00 96.88 113 ARG A CA 1
ATOM 931 C C . ARG A 1 113 ? 8.159 5.027 -16.463 1.00 96.88 113 ARG A C 1
ATOM 933 O O . ARG A 1 113 ? 8.825 4.030 -16.199 1.00 96.88 113 ARG A O 1
ATOM 940 N N . TYR A 1 114 ? 6.912 5.212 -16.028 1.00 97.81 114 TYR A N 1
ATOM 941 C CA . TYR A 1 114 ? 6.158 4.245 -15.235 1.00 97.81 114 TYR A CA 1
ATOM 942 C C . TYR A 1 114 ? 5.902 2.950 -16.020 1.00 97.81 114 TYR A C 1
ATOM 944 O O . TYR A 1 114 ? 6.180 1.866 -15.511 1.00 97.81 114 TYR A O 1
ATOM 952 N N . LEU A 1 115 ? 5.478 3.054 -17.289 1.00 97.75 115 LEU A N 1
ATOM 953 C CA . LEU A 1 115 ? 5.339 1.910 -18.207 1.00 97.75 115 LEU A CA 1
ATOM 954 C C . LEU A 1 115 ? 6.644 1.101 -18.332 1.00 97.75 115 LEU A C 1
ATOM 956 O O . LEU A 1 115 ? 6.627 -0.128 -18.408 1.00 97.75 115 LEU A O 1
ATOM 960 N N . GLU A 1 116 ? 7.783 1.789 -18.337 1.00 97.00 116 GLU A N 1
ATOM 961 C CA . GLU A 1 116 ? 9.112 1.194 -18.501 1.00 97.00 116 GLU A CA 1
ATOM 962 C C . GLU A 1 116 ? 9.650 0.512 -17.228 1.00 97.00 116 GLU A C 1
ATOM 964 O O . GLU A 1 116 ? 10.641 -0.217 -17.306 1.00 97.00 116 GLU A O 1
ATOM 969 N N . LEU A 1 117 ? 9.016 0.681 -16.058 1.00 98.00 117 LEU A N 1
ATOM 970 C CA . LEU A 1 117 ? 9.538 0.164 -14.785 1.00 98.00 117 LEU A CA 1
ATOM 971 C C . LEU A 1 117 ? 9.770 -1.350 -14.793 1.00 98.00 117 LEU A C 1
ATOM 973 O O . LEU A 1 117 ? 10.814 -1.796 -14.321 1.00 98.00 117 LEU A O 1
ATOM 977 N N . PHE A 1 118 ? 8.859 -2.142 -15.370 1.00 98.06 118 PHE A N 1
ATOM 978 C CA . PHE A 1 118 ? 9.045 -3.595 -15.475 1.00 98.06 118 PHE A CA 1
ATOM 979 C C . PHE A 1 118 ? 10.254 -3.968 -16.333 1.00 98.06 118 PHE A C 1
ATOM 981 O O . PHE A 1 118 ? 11.002 -4.879 -15.980 1.00 98.06 118 PHE A O 1
ATOM 988 N N . TYR A 1 119 ? 10.488 -3.236 -17.424 1.00 97.44 119 TYR A N 1
ATOM 989 C CA . TYR A 1 119 ? 11.661 -3.431 -18.273 1.00 97.44 119 TYR A CA 1
ATOM 990 C C . TYR A 1 119 ? 12.959 -3.063 -17.554 1.00 97.44 119 TYR A C 1
ATOM 992 O O . TYR A 1 119 ? 13.929 -3.823 -17.589 1.00 97.44 119 TYR A O 1
ATOM 1000 N N . LEU A 1 120 ? 12.975 -1.924 -16.863 1.00 97.19 120 LEU A N 1
ATOM 1001 C CA . LEU A 1 120 ? 14.147 -1.467 -16.118 1.00 97.19 120 LEU A CA 1
ATOM 1002 C C . LEU A 1 120 ? 14.469 -2.410 -14.952 1.00 97.19 120 LEU A C 1
ATOM 1004 O O . LEU A 1 120 ? 15.627 -2.785 -14.776 1.00 97.19 120 LEU A O 1
ATOM 1008 N N . ALA A 1 121 ? 13.451 -2.856 -14.214 1.00 97.25 121 ALA A N 1
ATOM 1009 C CA . ALA A 1 121 ? 13.586 -3.819 -13.128 1.00 97.25 121 ALA A CA 1
ATOM 1010 C C . ALA A 1 121 ? 14.089 -5.186 -13.614 1.00 97.25 121 ALA A C 1
ATOM 1012 O O . ALA A 1 121 ? 15.016 -5.746 -13.026 1.00 97.25 121 ALA A O 1
ATOM 1013 N N . TRP A 1 122 ? 13.528 -5.706 -14.711 1.00 97.44 122 TRP A N 1
ATOM 1014 C CA . TRP A 1 122 ? 13.976 -6.958 -15.325 1.00 97.44 122 TRP A CA 1
ATOM 1015 C C . TRP A 1 122 ? 15.441 -6.888 -15.759 1.00 97.44 122 TRP A C 1
ATOM 1017 O O . TRP A 1 122 ? 16.236 -7.779 -15.456 1.00 97.44 122 TRP A O 1
ATOM 1027 N N . ASN A 1 123 ? 15.826 -5.810 -16.445 1.00 95.56 123 ASN A N 1
ATOM 1028 C CA . ASN A 1 123 ? 17.211 -5.622 -16.866 1.00 95.56 123 ASN A CA 1
ATOM 1029 C C . ASN A 1 123 ? 18.149 -5.492 -15.673 1.00 95.56 123 ASN A C 1
ATOM 1031 O O . ASN A 1 123 ? 19.219 -6.095 -15.684 1.00 95.56 123 ASN A O 1
ATOM 1035 N N . LYS A 1 124 ? 17.755 -4.749 -14.632 1.00 93.75 124 LYS A N 1
ATOM 1036 C CA . LYS A 1 124 ? 18.544 -4.633 -13.402 1.00 93.75 124 LYS A CA 1
ATOM 1037 C C . LYS A 1 124 ? 18.818 -6.009 -12.795 1.00 93.75 124 LYS A C 1
ATOM 1039 O O . LYS A 1 124 ? 19.966 -6.301 -12.479 1.00 93.75 124 LYS A O 1
ATOM 1044 N N . GLU A 1 125 ? 17.795 -6.852 -12.693 1.00 94.00 125 GLU A N 1
ATOM 1045 C CA . GLU A 1 125 ? 17.921 -8.202 -12.139 1.00 94.00 125 GLU A CA 1
ATOM 1046 C C . GLU A 1 125 ? 18.782 -9.133 -13.001 1.00 94.00 125 GLU A C 1
ATOM 1048 O O . GLU A 1 125 ? 19.603 -9.874 -12.468 1.00 94.00 125 GLU A O 1
ATOM 1053 N N . THR A 1 126 ? 18.628 -9.084 -14.325 1.00 92.31 126 THR A N 1
ATOM 1054 C CA . THR A 1 126 ? 19.268 -10.049 -15.237 1.00 92.31 126 THR A CA 1
ATOM 1055 C C . THR A 1 126 ? 20.682 -9.673 -15.672 1.00 92.31 126 THR A C 1
ATOM 1057 O O . THR A 1 126 ? 21.435 -10.548 -16.099 1.00 92.31 126 THR A O 1
ATOM 1060 N N . THR A 1 127 ? 21.060 -8.394 -15.595 1.00 89.12 127 THR A N 1
ATOM 1061 C CA . THR A 1 127 ? 22.342 -7.903 -16.140 1.00 89.12 127 THR A CA 1
ATOM 1062 C C . THR A 1 127 ? 23.350 -7.485 -15.076 1.00 89.12 127 THR A C 1
ATOM 1064 O O . THR A 1 127 ? 24.551 -7.462 -15.346 1.00 89.12 127 THR A O 1
ATOM 1067 N N . VAL A 1 128 ? 22.902 -7.165 -13.859 1.00 86.44 128 VAL A N 1
ATOM 1068 C CA . VAL A 1 128 ? 23.799 -6.726 -12.787 1.00 86.44 128 VAL A CA 1
ATOM 1069 C C . VAL A 1 128 ? 24.291 -7.938 -12.007 1.00 86.44 128 VAL A C 1
ATOM 1071 O O . VAL A 1 128 ? 23.507 -8.646 -11.381 1.00 86.44 128 VAL A O 1
ATOM 1074 N N . LYS A 1 129 ? 25.614 -8.145 -11.990 1.00 80.75 129 LYS A N 1
ATOM 1075 C CA . LYS A 1 129 ? 26.255 -9.290 -11.322 1.00 80.75 129 LYS A CA 1
ATOM 1076 C C . LYS A 1 129 ? 25.813 -9.461 -9.862 1.00 80.75 129 LYS A C 1
ATOM 1078 O O . LYS A 1 129 ? 25.518 -10.574 -9.449 1.00 80.75 129 LYS A O 1
ATOM 1083 N N . GLU A 1 130 ? 25.694 -8.369 -9.113 1.00 80.12 130 GLU A N 1
ATOM 1084 C CA . GLU A 1 130 ? 25.237 -8.400 -7.717 1.00 80.12 130 GLU A CA 1
ATOM 1085 C C . GLU A 1 130 ? 23.844 -9.035 -7.559 1.00 80.12 130 GLU A C 1
ATOM 1087 O O . GLU A 1 130 ? 23.596 -9.730 -6.582 1.00 80.12 130 GLU A O 1
ATOM 1092 N N . TYR A 1 131 ? 22.942 -8.848 -8.528 1.00 79.88 131 TYR A N 1
ATOM 1093 C CA . TYR A 1 131 ? 21.621 -9.482 -8.511 1.00 79.88 131 TYR A CA 1
ATOM 1094 C C . TYR A 1 131 ? 21.689 -10.970 -8.873 1.00 79.88 131 TYR A C 1
ATOM 1096 O O . TYR A 1 131 ? 20.899 -11.750 -8.352 1.00 79.88 131 TYR A O 1
ATOM 1104 N N . SER A 1 132 ? 22.660 -11.387 -9.694 1.00 73.00 132 SER A N 1
ATOM 1105 C CA . SER A 1 132 ? 22.850 -12.803 -10.051 1.00 73.00 132 SER A CA 1
ATOM 1106 C C . SER A 1 132 ? 23.319 -13.681 -8.883 1.00 73.00 132 SER A C 1
ATOM 1108 O O . SER A 1 132 ? 23.126 -14.894 -8.913 1.00 73.00 132 SER A O 1
ATOM 1110 N N . GLU A 1 133 ? 23.912 -13.070 -7.854 1.00 79.38 133 GLU A N 1
ATOM 1111 C CA . GLU A 1 133 ? 24.365 -13.741 -6.628 1.00 79.38 133 GLU A CA 1
ATOM 1112 C C . GLU A 1 133 ? 23.258 -13.809 -5.553 1.00 79.38 133 GLU A C 1
ATOM 1114 O O . GLU A 1 133 ? 23.413 -14.501 -4.545 1.00 79.38 133 GLU A O 1
ATOM 1119 N N . ARG A 1 134 ? 22.126 -13.117 -5.763 1.00 85.19 134 ARG A N 1
ATOM 1120 C CA . ARG A 1 134 ? 20.955 -13.111 -4.869 1.00 85.19 134 ARG A CA 1
ATOM 1121 C C . ARG A 1 134 ? 19.962 -14.216 -5.243 1.00 85.19 134 ARG A C 1
ATOM 1123 O O . ARG A 1 134 ? 20.059 -14.851 -6.294 1.00 85.19 134 ARG A O 1
ATOM 1130 N N . LYS A 1 135 ? 18.951 -14.430 -4.390 1.00 91.06 135 LYS A N 1
ATOM 1131 C CA . LYS A 1 135 ? 17.793 -15.256 -4.757 1.00 91.06 135 LYS A CA 1
ATOM 1132 C C . LYS A 1 135 ? 17.125 -14.699 -6.012 1.00 91.06 135 LYS A C 1
ATOM 1134 O O . LYS A 1 135 ? 16.947 -13.493 -6.168 1.00 91.06 135 LYS A O 1
ATOM 1139 N N . LYS A 1 136 ? 16.737 -15.611 -6.901 1.00 94.31 136 LYS A N 1
ATOM 1140 C CA . LYS A 1 136 ? 16.094 -15.277 -8.169 1.00 94.31 136 LYS A CA 1
ATOM 1141 C C . LYS A 1 136 ? 14.740 -14.617 -7.918 1.00 94.31 136 LYS A C 1
ATOM 1143 O O . LYS A 1 136 ? 13.878 -15.207 -7.272 1.00 94.31 136 LYS A O 1
ATOM 1148 N N . VAL A 1 137 ? 14.534 -13.436 -8.497 1.00 97.12 137 VAL A N 1
ATOM 1149 C CA . VAL A 1 137 ? 13.283 -12.681 -8.346 1.00 97.12 137 VAL A CA 1
ATOM 1150 C C . VAL A 1 137 ? 12.119 -13.446 -8.982 1.00 97.12 137 VAL A C 1
ATOM 1152 O O . VAL A 1 137 ? 12.162 -13.795 -10.165 1.00 97.12 137 VAL A O 1
ATOM 1155 N N . GLN A 1 138 ? 11.075 -13.702 -8.202 1.00 97.88 138 GLN A N 1
ATOM 1156 C CA . GLN A 1 138 ? 9.833 -14.357 -8.622 1.00 97.88 138 GLN A CA 1
ATOM 1157 C C . GLN A 1 138 ? 8.727 -13.352 -8.943 1.00 97.88 138 GLN A C 1
ATOM 1159 O O . GLN A 1 138 ? 7.851 -13.649 -9.758 1.00 97.88 138 GLN A O 1
ATOM 1164 N N . TRP A 1 139 ? 8.785 -12.169 -8.328 1.00 98.62 139 TRP A N 1
ATOM 1165 C CA . TRP A 1 139 ? 7.779 -11.124 -8.453 1.00 98.62 139 TRP A CA 1
ATOM 1166 C C . TRP A 1 139 ? 8.426 -9.763 -8.687 1.00 98.62 139 TRP A C 1
ATOM 1168 O O . TRP A 1 139 ? 9.339 -9.356 -7.976 1.00 98.62 139 TRP A O 1
ATOM 1178 N N . PHE A 1 140 ? 7.917 -9.034 -9.669 1.00 98.75 140 PHE A N 1
ATOM 1179 C CA . PHE A 1 140 ? 8.261 -7.639 -9.906 1.00 98.75 140 PHE A CA 1
ATOM 1180 C C . PHE A 1 140 ? 7.088 -6.802 -9.418 1.00 98.75 140 PHE A C 1
ATOM 1182 O O . PHE A 1 140 ? 5.968 -7.019 -9.874 1.00 98.75 140 PHE A O 1
ATOM 1189 N N . ALA A 1 141 ? 7.327 -5.895 -8.480 1.00 98.62 141 ALA A N 1
ATOM 1190 C CA . ALA A 1 141 ? 6.311 -5.041 -7.883 1.00 98.62 141 ALA A CA 1
ATOM 1191 C C . ALA A 1 141 ? 6.594 -3.587 -8.250 1.00 98.62 141 ALA A C 1
ATOM 1193 O O . ALA A 1 141 ? 7.713 -3.117 -8.070 1.00 98.62 141 ALA A O 1
ATOM 1194 N N . ILE A 1 142 ? 5.597 -2.859 -8.736 1.00 98.12 142 ILE A N 1
ATOM 1195 C CA . ILE A 1 142 ? 5.709 -1.422 -8.982 1.00 98.12 142 ILE A CA 1
ATOM 1196 C C . ILE A 1 142 ? 4.591 -0.678 -8.268 1.00 98.12 142 ILE A C 1
ATOM 1198 O O . ILE A 1 142 ? 3.495 -1.215 -8.098 1.00 98.12 142 ILE A O 1
ATOM 1202 N N . ALA A 1 143 ? 4.884 0.538 -7.828 1.00 95.00 143 ALA A N 1
ATOM 1203 C CA . ALA A 1 143 ? 3.903 1.456 -7.271 1.00 95.00 143 ALA A CA 1
ATOM 1204 C C . ALA A 1 143 ? 4.393 2.902 -7.386 1.00 95.00 143 ALA A C 1
ATOM 1206 O O . ALA A 1 143 ? 5.551 3.162 -7.733 1.00 95.00 143 ALA A O 1
ATOM 1207 N N . ASP A 1 144 ? 3.508 3.836 -7.060 1.00 96.69 144 ASP A N 1
ATOM 1208 C CA . ASP A 1 144 ? 3.851 5.250 -6.938 1.00 96.69 144 ASP A CA 1
ATOM 1209 C C . ASP A 1 144 ? 4.765 5.493 -5.726 1.00 96.69 144 ASP A C 1
ATOM 1211 O O . ASP A 1 144 ? 4.758 4.740 -4.747 1.00 96.69 144 ASP A O 1
ATOM 1215 N N . ASP A 1 145 ? 5.532 6.583 -5.771 1.00 95.06 145 ASP A N 1
ATOM 1216 C CA . ASP A 1 145 ? 6.495 6.966 -4.731 1.00 95.06 145 ASP A CA 1
ATOM 1217 C C . ASP A 1 145 ? 5.857 7.334 -3.378 1.00 95.06 145 ASP A C 1
ATOM 1219 O O . ASP A 1 145 ? 6.559 7.384 -2.369 1.00 95.06 145 ASP A O 1
ATOM 1223 N N . ASP A 1 146 ? 4.542 7.547 -3.337 1.00 95.12 146 ASP A N 1
ATOM 1224 C CA . ASP A 1 146 ? 3.729 7.776 -2.139 1.00 95.12 146 ASP A CA 1
ATOM 1225 C C . ASP A 1 146 ? 2.797 6.600 -1.789 1.00 95.12 146 ASP A C 1
ATOM 1227 O O . ASP A 1 146 ? 1.784 6.763 -1.098 1.00 95.12 146 ASP A O 1
ATOM 1231 N N . THR A 1 147 ? 3.163 5.398 -2.240 1.00 96.62 147 THR A N 1
ATOM 1232 C CA . THR A 1 147 ? 2.521 4.137 -1.854 1.00 96.62 147 THR A CA 1
ATOM 1233 C C . THR A 1 147 ? 3.253 3.481 -0.688 1.00 96.62 147 THR A C 1
ATOM 1235 O O . THR A 1 147 ? 4.483 3.364 -0.668 1.00 96.62 147 THR A O 1
ATOM 1238 N N . ILE A 1 148 ? 2.483 3.002 0.286 1.00 95.50 148 ILE A N 1
ATOM 1239 C CA . ILE A 1 148 ? 2.981 2.215 1.412 1.00 95.50 148 ILE A CA 1
ATOM 1240 C C . ILE A 1 148 ? 2.712 0.737 1.154 1.00 95.50 148 ILE A C 1
ATOM 1242 O O . ILE A 1 148 ? 1.560 0.355 0.962 1.00 95.50 148 ILE A O 1
ATOM 1246 N N . TRP A 1 149 ? 3.750 -0.097 1.250 1.00 97.00 149 TRP A N 1
ATOM 1247 C CA . TRP A 1 149 ? 3.627 -1.554 1.220 1.00 97.00 149 TRP A CA 1
ATOM 1248 C C . TRP A 1 149 ? 3.611 -2.165 2.624 1.00 97.00 149 TRP A C 1
ATOM 1250 O O . TRP A 1 149 ? 4.516 -1.971 3.435 1.00 97.00 149 TRP A O 1
ATOM 1260 N N . PHE A 1 150 ? 2.619 -3.005 2.891 1.00 96.62 150 PHE A N 1
ATOM 1261 C CA . PHE A 1 150 ? 2.556 -3.865 4.068 1.00 96.62 150 PHE A CA 1
ATOM 1262 C C . PHE A 1 150 ? 3.168 -5.223 3.711 1.00 96.62 150 PHE A C 1
ATOM 1264 O O . PHE A 1 150 ? 2.483 -6.212 3.458 1.00 96.62 150 PHE A O 1
ATOM 1271 N N . VAL A 1 151 ? 4.500 -5.263 3.674 1.00 95.06 151 VAL A N 1
ATOM 1272 C CA . VAL A 1 151 ? 5.298 -6.375 3.119 1.00 95.06 151 VAL A CA 1
ATOM 1273 C C . VAL A 1 151 ? 4.977 -7.783 3.649 1.00 95.06 151 VAL A C 1
ATOM 1275 O O . VAL A 1 151 ? 4.979 -8.734 2.881 1.00 95.06 151 VAL A O 1
ATOM 1278 N N . TYR A 1 152 ? 4.659 -7.960 4.930 1.00 93.06 152 TYR A N 1
ATOM 1279 C CA . TYR A 1 152 ? 4.336 -9.262 5.502 1.00 93.06 152 TYR A CA 1
ATOM 1280 C C . TYR A 1 152 ? 2.972 -9.757 5.016 1.00 93.06 152 TYR A C 1
ATOM 1282 O O . TYR A 1 152 ? 2.791 -10.949 4.767 1.00 93.06 152 TYR A O 1
ATOM 1290 N N . ASN A 1 153 ? 2.023 -8.835 4.834 1.00 95.31 153 ASN A N 1
ATOM 1291 C CA . ASN A 1 153 ? 0.742 -9.131 4.202 1.00 95.31 153 ASN A CA 1
ATOM 1292 C C . ASN A 1 153 ? 0.900 -9.377 2.704 1.00 95.31 153 ASN A C 1
ATOM 1294 O O . ASN A 1 153 ? 0.208 -10.241 2.169 1.00 95.31 153 ASN A O 1
ATOM 1298 N N . LEU A 1 154 ? 1.824 -8.677 2.038 1.00 96.69 154 LEU A N 1
ATOM 1299 C CA . LEU A 1 154 ? 2.183 -8.972 0.653 1.00 96.69 154 LEU A CA 1
ATOM 1300 C C . LEU A 1 154 ? 2.723 -10.401 0.522 1.00 96.69 154 LEU A C 1
ATOM 1302 O O . LEU A 1 154 ? 2.194 -11.157 -0.284 1.00 96.69 154 LEU A O 1
ATOM 1306 N N . LEU A 1 155 ? 3.690 -10.806 1.350 1.00 95.19 155 LEU A N 1
ATOM 1307 C CA . LEU A 1 155 ? 4.235 -12.170 1.339 1.00 95.19 155 LEU A CA 1
ATOM 1308 C C . LEU A 1 155 ? 3.136 -13.211 1.579 1.00 95.19 155 LEU A C 1
ATOM 1310 O O . LEU A 1 155 ? 2.957 -14.104 0.755 1.00 95.19 155 LEU A O 1
ATOM 1314 N N . ARG A 1 156 ? 2.316 -13.033 2.628 1.00 93.56 156 ARG A N 1
ATOM 1315 C CA . ARG A 1 156 ? 1.150 -13.895 2.900 1.00 93.56 156 ARG A CA 1
ATOM 1316 C C . ARG A 1 156 ? 0.177 -13.938 1.720 1.00 93.56 156 ARG A C 1
ATOM 1318 O O . ARG A 1 156 ? -0.413 -14.976 1.450 1.00 93.56 156 ARG A O 1
ATOM 1325 N N . THR A 1 157 ? -0.025 -12.819 1.032 1.00 94.75 157 THR A N 1
ATOM 1326 C CA . THR A 1 157 ? -0.897 -12.750 -0.145 1.00 94.75 157 THR A CA 1
ATOM 1327 C C . THR A 1 157 ? -0.313 -13.557 -1.296 1.00 94.75 157 THR A C 1
ATOM 1329 O O . THR A 1 157 ? -1.029 -14.367 -1.885 1.00 94.75 157 THR A O 1
ATOM 1332 N N . LEU A 1 158 ? 0.980 -13.382 -1.576 1.00 96.50 158 LEU A N 1
ATOM 1333 C CA . LEU A 1 158 ? 1.690 -14.077 -2.645 1.00 96.50 158 LEU A CA 1
ATOM 1334 C C . LEU A 1 158 ? 1.711 -15.589 -2.454 1.00 96.50 158 LEU A C 1
ATOM 1336 O O . LEU A 1 158 ? 1.697 -16.298 -3.456 1.00 96.50 158 LEU A O 1
ATOM 1340 N N . GLU A 1 159 ? 1.627 -16.084 -1.214 1.00 95.19 159 GLU A N 1
ATOM 1341 C CA . GLU A 1 159 ? 1.582 -17.524 -0.944 1.00 95.19 159 GLU A CA 1
ATOM 1342 C C . GLU A 1 159 ? 0.475 -18.278 -1.695 1.00 95.19 159 GLU A C 1
ATOM 1344 O O . GLU A 1 159 ? 0.587 -19.478 -1.929 1.00 95.19 159 GLU A O 1
ATOM 1349 N N . HIS A 1 160 ? -0.577 -17.581 -2.117 1.00 94.50 160 HIS A N 1
ATOM 1350 C CA . HIS A 1 160 ? -1.728 -18.148 -2.820 1.00 94.50 160 HIS A CA 1
ATOM 1351 C C . HIS A 1 160 ? -1.579 -18.154 -4.347 1.00 94.50 160 HIS A C 1
ATOM 1353 O O . HIS A 1 160 ? -2.522 -18.505 -5.056 1.00 94.50 160 HIS A O 1
ATOM 1359 N N . TYR A 1 161 ? -0.417 -17.757 -4.865 1.00 95.69 161 TYR A N 1
ATOM 1360 C CA . TYR A 1 161 ? -0.147 -17.652 -6.293 1.00 95.69 161 TYR A CA 1
ATOM 1361 C C . TYR A 1 161 ? 1.114 -18.439 -6.653 1.00 95.69 161 TYR A C 1
ATOM 1363 O O . TYR A 1 161 ? 2.141 -18.335 -5.988 1.00 95.69 161 TYR A O 1
ATOM 1371 N N . ASN A 1 162 ? 1.055 -19.211 -7.738 1.00 95.88 162 ASN A N 1
ATOM 1372 C CA . ASN A 1 162 ? 2.226 -19.885 -8.299 1.00 95.88 162 ASN A CA 1
ATOM 1373 C C . ASN A 1 162 ? 2.967 -18.925 -9.245 1.00 95.88 162 ASN A C 1
ATOM 1375 O O . ASN A 1 162 ? 2.444 -18.599 -10.314 1.00 95.88 162 ASN A O 1
ATOM 1379 N N . SER A 1 163 ? 4.182 -18.502 -8.882 1.00 96.25 163 SER A N 1
ATOM 1380 C CA . SER A 1 163 ? 4.987 -17.551 -9.666 1.00 96.25 163 SER A CA 1
ATOM 1381 C C . SER A 1 163 ? 5.431 -18.090 -11.028 1.00 96.25 163 SER A C 1
ATOM 1383 O O . SER A 1 163 ? 5.891 -17.314 -11.863 1.00 96.25 163 SER A O 1
ATOM 1385 N N . SER A 1 164 ? 5.266 -19.392 -11.288 1.00 97.00 164 SER A N 1
ATOM 1386 C CA . SER A 1 164 ? 5.547 -20.014 -12.591 1.00 97.00 164 SER A CA 1
ATOM 1387 C C . SER A 1 164 ? 4.462 -19.745 -13.641 1.00 97.00 164 SER A C 1
ATOM 1389 O O . SER A 1 164 ? 4.689 -19.988 -14.825 1.00 97.00 164 SER A O 1
ATOM 1391 N N . ASN A 1 165 ? 3.297 -19.233 -13.237 1.00 97.75 165 ASN A N 1
ATOM 1392 C CA . ASN A 1 165 ? 2.237 -18.813 -14.155 1.00 97.75 165 ASN A CA 1
ATOM 1393 C C . ASN A 1 165 ? 2.439 -17.356 -14.588 1.00 97.75 165 ASN A C 1
ATOM 1395 O O . ASN A 1 165 ? 3.091 -16.584 -13.891 1.00 97.75 165 ASN A O 1
ATOM 1399 N N . THR A 1 166 ? 1.833 -16.936 -15.700 1.00 98.50 166 THR A N 1
ATOM 1400 C CA . THR A 1 166 ? 1.770 -15.523 -16.110 1.00 98.50 166 THR A CA 1
ATOM 1401 C C . THR A 1 166 ? 0.666 -14.794 -15.339 1.00 98.50 166 THR A C 1
ATOM 1403 O O . THR A 1 166 ? -0.509 -14.902 -15.688 1.00 98.50 166 THR A O 1
ATOM 1406 N N . ILE A 1 167 ? 1.029 -14.079 -14.271 1.00 98.69 167 ILE A N 1
ATOM 1407 C CA . ILE A 1 167 ? 0.080 -13.451 -13.343 1.00 98.69 167 ILE A CA 1
ATOM 1408 C C . ILE A 1 167 ? 0.287 -11.940 -13.342 1.00 98.69 167 ILE A C 1
ATOM 1410 O O . ILE A 1 167 ? 1.352 -11.461 -12.956 1.00 98.69 167 ILE A O 1
ATOM 1414 N N . TYR A 1 168 ? -0.769 -11.219 -13.720 1.00 98.75 168 TYR A N 1
ATOM 1415 C CA . TYR A 1 168 ? -0.925 -9.780 -13.527 1.00 98.75 168 TYR A CA 1
ATOM 1416 C C . TYR A 1 168 ? -1.768 -9.548 -12.271 1.00 98.75 168 TYR A C 1
ATOM 1418 O O . TYR A 1 168 ? -2.983 -9.727 -12.310 1.00 98.75 168 TYR A O 1
ATOM 1426 N N . LEU A 1 169 ? -1.136 -9.208 -11.149 1.00 98.75 169 LEU A N 1
ATOM 1427 C CA . LEU A 1 169 ? -1.778 -9.064 -9.841 1.00 98.75 169 LEU A CA 1
ATOM 1428 C C . LEU A 1 169 ? -1.872 -7.588 -9.436 1.00 98.75 169 LEU A C 1
ATOM 1430 O O . LEU A 1 169 ? -0.928 -6.821 -9.604 1.00 98.75 169 LEU A O 1
ATOM 1434 N N . GLY A 1 170 ? -3.008 -7.203 -8.868 1.00 98.25 170 GLY A N 1
ATOM 1435 C CA . GLY A 1 170 ? -3.261 -5.864 -8.342 1.00 98.25 170 GLY A CA 1
ATOM 1436 C C . GLY A 1 170 ? -4.756 -5.669 -8.132 1.00 98.25 170 GLY A C 1
ATOM 1437 O O . GLY A 1 170 ? -5.498 -6.647 -8.015 1.00 98.25 170 GLY A O 1
ATOM 1438 N N . ASN A 1 171 ? -5.232 -4.428 -8.109 1.00 97.12 171 ASN A N 1
ATOM 1439 C CA . ASN A 1 171 ? -6.666 -4.166 -8.018 1.00 97.12 171 ASN A CA 1
ATOM 1440 C C . ASN A 1 171 ? -7.081 -2.900 -8.760 1.00 97.12 171 ASN A C 1
ATOM 1442 O O . ASN A 1 171 ? -6.269 -2.017 -9.031 1.00 97.12 171 ASN A O 1
ATOM 1446 N N . ILE A 1 172 ? -8.372 -2.828 -9.059 1.00 96.50 172 ILE A N 1
ATOM 1447 C CA . ILE A 1 172 ? -9.013 -1.624 -9.584 1.00 96.50 172 ILE A CA 1
ATOM 1448 C C . ILE A 1 172 ? -9.079 -0.536 -8.504 1.00 96.50 172 ILE A C 1
ATOM 1450 O O . ILE A 1 172 ? -8.918 -0.818 -7.314 1.00 96.50 172 ILE A O 1
ATOM 1454 N N 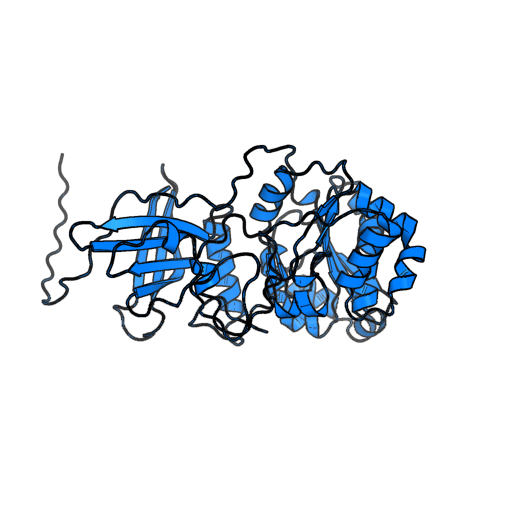. SER A 1 173 ? -9.360 0.707 -8.899 1.00 93.94 173 SER A N 1
ATOM 1455 C CA . SER A 1 173 ? -9.565 1.782 -7.929 1.00 93.94 173 SER A CA 1
ATOM 1456 C C . SER A 1 173 ? -10.718 1.460 -6.980 1.00 93.94 173 SER A C 1
ATOM 1458 O O . SER A 1 173 ? -11.769 0.981 -7.394 1.00 93.94 173 SER A O 1
ATOM 1460 N N . THR A 1 174 ? -10.564 1.788 -5.699 1.00 90.31 174 THR A N 1
ATOM 1461 C CA . THR A 1 174 ? -11.673 1.679 -4.744 1.00 90.31 174 THR A CA 1
ATOM 1462 C C . THR A 1 174 ? -12.740 2.748 -4.980 1.00 90.31 174 THR A C 1
ATOM 1464 O O . THR A 1 174 ? -13.836 2.620 -4.446 1.00 90.31 174 THR A O 1
ATOM 1467 N N . LYS A 1 175 ? -12.450 3.789 -5.775 1.00 91.38 175 LYS A N 1
ATOM 1468 C CA . LYS A 1 175 ? -13.330 4.933 -6.038 1.00 91.38 175 LYS A CA 1
ATOM 1469 C C . LYS A 1 175 ? -14.146 4.733 -7.317 1.00 91.38 175 LYS A C 1
ATOM 1471 O O . LYS A 1 175 ? -13.588 4.664 -8.414 1.00 91.38 175 LYS A O 1
ATOM 1476 N N . LYS A 1 176 ? -15.479 4.755 -7.205 1.00 90.94 176 LYS A N 1
ATOM 1477 C CA . LYS A 1 176 ? -16.398 4.538 -8.345 1.00 90.94 176 LYS A CA 1
ATOM 1478 C C . LYS A 1 176 ? -16.177 5.488 -9.523 1.00 90.94 176 LYS A C 1
ATOM 1480 O O . LYS A 1 176 ? -16.261 5.070 -10.677 1.00 90.94 176 LYS A O 1
ATOM 1485 N N . PHE A 1 177 ? -15.881 6.758 -9.242 1.00 91.31 177 PHE A N 1
ATOM 1486 C CA . PHE A 1 177 ? -15.613 7.749 -10.283 1.00 91.31 177 PHE A CA 1
ATOM 1487 C C . PHE A 1 177 ? -14.400 7.367 -11.145 1.00 91.31 177 PHE A C 1
ATOM 1489 O O . PHE A 1 177 ? -14.497 7.406 -12.367 1.00 91.31 177 PHE A O 1
ATOM 1496 N N . GLN A 1 178 ? -13.303 6.916 -10.526 1.00 91.69 178 GLN A N 1
ATOM 1497 C CA . GLN A 1 178 ? -12.084 6.515 -11.241 1.00 91.69 178 GLN A CA 1
ATOM 1498 C C . GLN A 1 178 ? -12.358 5.341 -12.182 1.00 91.69 178 GLN A C 1
ATOM 1500 O O . GLN A 1 178 ? -11.938 5.375 -13.336 1.00 91.69 178 GLN A O 1
ATOM 1505 N N . ILE A 1 179 ? -13.118 4.347 -11.712 1.00 92.69 179 ILE A N 1
ATOM 1506 C CA . ILE A 1 179 ? -13.551 3.208 -12.531 1.00 92.69 179 ILE A CA 1
ATOM 1507 C C . ILE A 1 179 ? -14.435 3.660 -13.694 1.00 92.69 179 ILE A C 1
ATOM 1509 O O . ILE A 1 179 ? -14.275 3.184 -14.810 1.00 92.69 179 ILE A O 1
ATOM 1513 N N . THR A 1 180 ? -15.359 4.590 -13.454 1.00 92.38 180 THR A N 1
ATOM 1514 C CA . THR A 1 180 ? -16.257 5.082 -14.510 1.00 92.38 180 THR A CA 1
ATOM 1515 C C . THR A 1 180 ? -15.485 5.822 -15.608 1.00 92.38 180 THR A C 1
ATOM 1517 O O . THR A 1 180 ? -15.856 5.733 -16.773 1.00 92.38 180 THR A O 1
ATOM 1520 N N . GLN A 1 181 ? -14.422 6.545 -15.244 1.00 92.00 181 GLN A N 1
ATOM 1521 C CA . GLN A 1 181 ? -13.616 7.327 -16.186 1.00 92.00 181 GLN A CA 1
ATOM 1522 C C . GLN A 1 181 ? -12.571 6.491 -16.935 1.00 92.00 181 GLN A C 1
ATOM 1524 O O . GLN A 1 181 ? -12.401 6.679 -18.136 1.00 92.00 181 GLN A O 1
ATOM 1529 N N . HIS A 1 182 ? -11.874 5.583 -16.246 1.00 92.50 182 HIS A N 1
ATOM 1530 C CA . HIS A 1 182 ? -10.708 4.881 -16.802 1.00 92.50 182 HIS A CA 1
ATOM 1531 C C . HIS A 1 182 ? -10.942 3.379 -17.028 1.00 92.50 182 HIS A C 1
ATOM 1533 O O . HIS A 1 182 ? -10.276 2.766 -17.861 1.00 92.50 182 HIS A O 1
ATOM 1539 N N . GLY A 1 183 ? -11.922 2.788 -16.345 1.00 93.00 183 GLY A N 1
ATOM 1540 C CA . GLY A 1 183 ? -12.292 1.378 -16.450 1.00 93.00 183 GLY A CA 1
ATOM 1541 C C . GLY A 1 183 ? -11.909 0.539 -15.229 1.00 93.00 183 GLY A C 1
ATOM 1542 O O . GLY A 1 183 ? -11.198 0.970 -14.327 1.00 93.00 183 GLY A O 1
ATOM 1543 N N . ASP A 1 184 ? -12.396 -0.699 -15.201 1.00 95.12 184 ASP A N 1
ATOM 1544 C CA . ASP A 1 184 ? -12.199 -1.677 -14.122 1.00 95.12 184 ASP A CA 1
ATOM 1545 C C . ASP A 1 184 ? -11.435 -2.929 -14.589 1.00 95.12 184 ASP A C 1
ATOM 1547 O O . ASP A 1 184 ? -11.551 -4.011 -13.999 1.00 95.12 184 ASP A O 1
ATOM 1551 N N . TYR A 1 185 ? -10.676 -2.802 -15.675 1.00 95.19 185 TYR A N 1
ATOM 1552 C CA . TYR A 1 185 ? -10.005 -3.922 -16.330 1.00 95.19 185 TYR A CA 1
ATOM 1553 C C . TYR A 1 185 ? -8.508 -4.009 -16.004 1.00 95.19 185 TYR A C 1
ATOM 1555 O O . TYR A 1 185 ? -7.914 -5.056 -16.240 1.00 95.19 185 TYR A O 1
ATOM 1563 N N . PHE A 1 186 ? -7.901 -2.965 -15.429 1.00 97.56 186 PHE A N 1
ATOM 1564 C CA . PHE A 1 186 ? -6.470 -2.899 -15.115 1.00 97.56 186 PHE A CA 1
ATOM 1565 C C . PHE A 1 186 ? -6.205 -2.563 -13.641 1.00 97.56 186 PHE A C 1
ATOM 1567 O O . PHE A 1 186 ? -7.078 -2.059 -12.931 1.00 97.56 186 PHE A O 1
ATOM 1574 N N . ALA A 1 187 ? -5.010 -2.922 -13.165 1.00 98.06 187 ALA A N 1
ATOM 1575 C CA . ALA A 1 187 ? -4.563 -2.580 -11.822 1.00 98.06 187 ALA A CA 1
ATOM 1576 C C . ALA A 1 187 ? -4.114 -1.121 -11.782 1.00 98.06 187 ALA A C 1
ATOM 1578 O O . ALA A 1 187 ? -3.292 -0.720 -12.602 1.00 98.06 187 ALA A O 1
ATOM 1579 N N . TYR A 1 188 ? -4.620 -0.368 -10.811 1.00 97.50 188 TYR A N 1
ATOM 1580 C CA . TYR A 1 188 ? -4.232 1.022 -10.614 1.00 97.50 188 TYR A CA 1
ATOM 1581 C C . TYR A 1 188 ? -2.871 1.099 -9.913 1.00 97.50 188 TYR A C 1
ATOM 1583 O O . TYR A 1 188 ? -2.620 0.381 -8.940 1.00 97.50 188 TYR A O 1
ATOM 1591 N N . GLY A 1 189 ? -1.999 1.968 -10.419 1.00 96.31 189 GLY A N 1
ATOM 1592 C CA . GLY A 1 189 ? -0.576 2.023 -10.086 1.00 96.31 189 GLY A CA 1
ATOM 1593 C C . GLY A 1 189 ? -0.287 2.371 -8.629 1.00 96.31 189 GLY A C 1
ATOM 1594 O O . GLY A 1 189 ? 0.540 1.719 -7.991 1.00 96.31 189 GLY A O 1
ATOM 1595 N N . GLY A 1 190 ? -1.020 3.328 -8.064 1.00 95.81 190 GLY A N 1
ATOM 1596 C CA . GLY A 1 190 ? -0.914 3.681 -6.647 1.00 95.81 190 GLY A CA 1
ATOM 1597 C C . GLY A 1 190 ? -1.359 2.550 -5.715 1.00 95.81 190 GLY A C 1
ATOM 1598 O O . GLY A 1 190 ? -0.796 2.346 -4.647 1.00 95.81 190 GLY A O 1
ATOM 1599 N N . GLY A 1 191 ? -2.314 1.722 -6.141 1.00 96.38 191 GLY A N 1
ATOM 1600 C CA . GLY A 1 191 ? -2.678 0.491 -5.446 1.00 96.38 191 GLY A CA 1
ATOM 1601 C C . GLY A 1 191 ? -1.564 -0.555 -5.476 1.00 96.38 191 GLY A C 1
ATOM 1602 O O . GLY A 1 191 ? -1.550 -1.435 -4.621 1.00 96.38 191 GLY A O 1
ATOM 1603 N N . GLY A 1 192 ? -0.616 -0.450 -6.404 1.00 98.06 192 GLY A N 1
ATOM 1604 C CA . GLY A 1 192 ? 0.475 -1.390 -6.596 1.00 98.06 192 GLY A CA 1
ATOM 1605 C C . GLY A 1 192 ? 0.143 -2.479 -7.614 1.00 98.06 192 GLY A C 1
ATOM 1606 O O . GLY A 1 192 ? -0.952 -3.048 -7.633 1.00 98.06 192 GLY A O 1
ATOM 1607 N N . ILE A 1 193 ? 1.128 -2.787 -8.454 1.00 98.69 193 ILE A N 1
ATOM 1608 C CA . ILE A 1 193 ? 1.027 -3.753 -9.547 1.00 98.69 193 ILE A CA 1
ATOM 1609 C C . ILE A 1 193 ? 2.137 -4.787 -9.412 1.00 98.69 193 ILE A C 1
ATOM 1611 O O . ILE A 1 193 ? 3.303 -4.427 -9.270 1.00 98.69 193 ILE A O 1
ATOM 1615 N N . LEU A 1 194 ? 1.789 -6.071 -9.499 1.00 98.75 194 LEU A N 1
ATOM 1616 C CA . LEU A 1 194 ? 2.751 -7.165 -9.499 1.00 98.75 194 LEU A CA 1
ATOM 1617 C C . LEU A 1 194 ? 2.670 -7.998 -10.770 1.00 98.75 194 LEU A C 1
ATOM 1619 O O . LEU A 1 194 ? 1.598 -8.465 -11.154 1.00 98.75 194 LEU A O 1
ATOM 1623 N N . PHE A 1 195 ? 3.832 -8.265 -11.358 1.00 98.81 195 PHE A N 1
ATOM 1624 C CA . PHE A 1 195 ? 4.010 -9.305 -12.361 1.00 98.81 195 PHE A CA 1
ATOM 1625 C C . PHE A 1 195 ? 4.769 -10.475 -11.758 1.00 98.81 195 PHE A C 1
ATOM 1627 O O . PHE A 1 195 ? 5.828 -10.300 -11.152 1.00 98.81 195 PHE A O 1
ATOM 1634 N N . SER A 1 196 ? 4.266 -11.684 -11.982 1.00 98.75 196 SER A N 1
ATOM 1635 C CA . SER A 1 196 ? 5.102 -12.870 -11.825 1.00 98.75 196 SER A CA 1
ATOM 1636 C C . SER A 1 196 ? 6.246 -12.850 -12.843 1.00 98.75 196 SER A C 1
ATOM 1638 O O . SER A 1 196 ? 6.163 -12.216 -13.903 1.00 98.75 196 SER A O 1
ATOM 1640 N N . ARG A 1 197 ? 7.327 -13.572 -12.549 1.00 98.12 197 ARG A N 1
ATOM 1641 C CA . ARG A 1 197 ? 8.523 -13.588 -13.397 1.00 98.12 197 ARG A C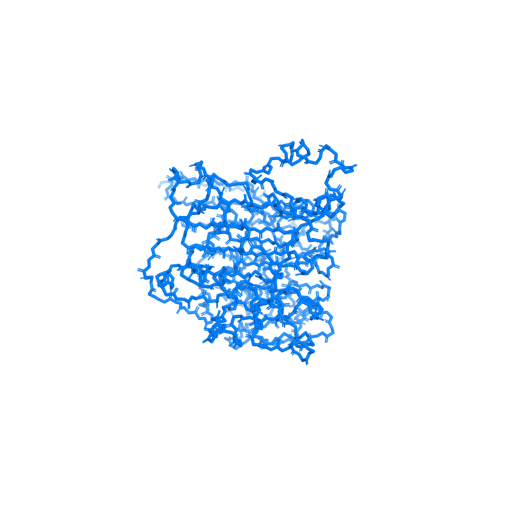A 1
ATOM 1642 C C . ARG A 1 197 ? 8.238 -13.915 -14.878 1.00 98.12 197 ARG A C 1
ATOM 1644 O O . ARG A 1 197 ? 8.755 -13.185 -15.725 1.00 98.12 197 ARG A O 1
ATOM 1651 N N . PRO A 1 198 ? 7.443 -14.944 -15.240 1.00 98.62 198 PRO A N 1
ATOM 1652 C CA . PRO A 1 198 ? 7.130 -15.232 -16.641 1.00 98.62 198 PRO A CA 1
ATOM 1653 C C . PRO A 1 198 ? 6.387 -14.091 -17.341 1.00 98.62 198 PRO A C 1
ATOM 1655 O O . PRO A 1 198 ? 6.661 -13.821 -18.508 1.00 98.62 198 PRO A O 1
ATOM 1658 N N . LEU A 1 199 ? 5.490 -13.389 -16.635 1.00 98.81 199 LEU A N 1
ATOM 1659 C CA . LEU A 1 199 ? 4.814 -12.222 -17.200 1.00 98.81 199 LEU A CA 1
ATOM 1660 C C . LEU A 1 199 ? 5.789 -11.060 -17.407 1.00 98.81 199 LEU A C 1
ATOM 1662 O O . LEU A 1 199 ? 5.761 -10.436 -18.461 1.00 98.81 199 LEU A O 1
ATOM 1666 N N . ALA A 1 200 ? 6.684 -10.798 -16.453 1.00 98.62 200 ALA A N 1
ATOM 1667 C CA . ALA A 1 200 ? 7.695 -9.755 -16.613 1.00 98.62 200 ALA A CA 1
ATOM 1668 C C . ALA A 1 200 ? 8.598 -10.009 -17.833 1.00 98.62 200 ALA A C 1
ATOM 1670 O O . ALA A 1 200 ? 8.823 -9.096 -18.625 1.00 98.62 200 ALA A O 1
ATOM 1671 N N . LEU A 1 201 ? 9.037 -11.257 -18.046 1.00 98.50 201 LEU A N 1
ATOM 1672 C CA . LEU A 1 201 ? 9.780 -11.641 -19.252 1.00 98.50 201 LEU A CA 1
ATOM 1673 C C . LEU A 1 201 ? 8.968 -11.384 -20.527 1.00 98.50 201 LEU A C 1
ATOM 1675 O O . LEU A 1 201 ? 9.471 -10.769 -21.467 1.00 98.50 201 LEU A O 1
ATOM 1679 N N . LEU A 1 202 ? 7.715 -11.845 -20.555 1.00 98.50 202 LEU A N 1
ATOM 1680 C CA . LEU A 1 202 ? 6.840 -11.692 -21.714 1.00 98.50 202 LEU A CA 1
ATOM 1681 C C . LEU A 1 202 ? 6.589 -10.212 -22.041 1.00 98.50 202 LEU A C 1
ATOM 1683 O O . LEU A 1 202 ? 6.637 -9.821 -23.206 1.00 98.50 202 LEU A O 1
ATOM 1687 N N . PHE A 1 203 ? 6.385 -9.385 -21.016 1.00 98.50 203 PHE A N 1
ATOM 1688 C CA . PHE A 1 2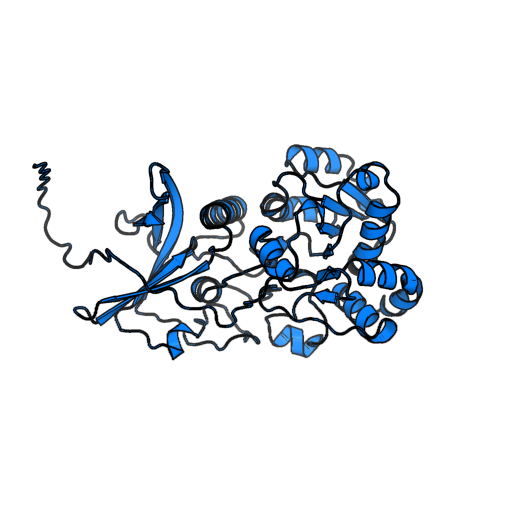03 ? 6.206 -7.942 -21.145 1.00 98.50 203 PHE A CA 1
ATOM 1689 C C . PHE A 1 203 ? 7.449 -7.262 -21.731 1.00 98.50 203 PHE A C 1
ATOM 1691 O O . PHE A 1 203 ? 7.338 -6.437 -22.634 1.00 98.50 203 PHE A O 1
ATOM 1698 N N . VAL A 1 204 ? 8.646 -7.656 -21.284 1.00 97.88 204 VAL A N 1
ATOM 1699 C CA . VAL A 1 204 ? 9.917 -7.154 -21.830 1.00 97.88 204 VAL A CA 1
ATOM 1700 C C . VAL A 1 204 ? 10.112 -7.538 -23.294 1.00 97.88 204 VAL A C 1
ATOM 1702 O O . VAL A 1 204 ? 10.581 -6.714 -24.082 1.00 97.88 204 VAL A O 1
ATOM 1705 N N . GLN A 1 205 ? 9.733 -8.758 -23.676 1.00 98.06 205 GLN A N 1
ATOM 1706 C CA . GLN A 1 205 ? 9.812 -9.218 -25.065 1.00 98.06 205 GLN A CA 1
ATOM 1707 C C . GLN A 1 205 ? 8.892 -8.427 -26.005 1.00 98.06 205 GLN A C 1
ATOM 1709 O O . GLN A 1 205 ? 9.255 -8.237 -27.160 1.00 98.06 205 GLN A O 1
ATOM 1714 N N . HIS A 1 206 ? 7.765 -7.916 -25.496 1.00 98.19 206 HIS A N 1
ATOM 1715 C CA . HIS A 1 206 ? 6.779 -7.130 -26.253 1.00 98.19 206 HIS A CA 1
ATOM 1716 C C . HIS A 1 206 ? 6.869 -5.622 -25.971 1.00 98.19 206 HIS A C 1
ATOM 1718 O O . HIS A 1 206 ? 5.905 -4.866 -26.128 1.00 98.19 206 HIS A O 1
ATOM 1724 N N . ARG A 1 207 ? 8.033 -5.153 -25.504 1.00 97.12 207 ARG A N 1
ATOM 1725 C CA . ARG A 1 207 ? 8.225 -3.752 -25.112 1.00 97.12 207 ARG A CA 1
ATOM 1726 C C . ARG A 1 207 ? 7.898 -2.775 -26.244 1.00 97.12 207 ARG A C 1
ATOM 1728 O O . ARG A 1 207 ? 7.386 -1.695 -25.965 1.00 97.12 207 ARG A O 1
ATOM 1735 N N . GLN A 1 208 ? 8.223 -3.098 -27.500 1.00 97.06 208 GLN A N 1
ATOM 1736 C CA . GLN A 1 208 ? 7.991 -2.171 -28.618 1.00 97.06 208 GLN A CA 1
ATOM 1737 C C . GLN A 1 208 ? 6.506 -2.078 -28.975 1.00 97.06 208 GLN A C 1
ATOM 1739 O O . GLN A 1 208 ? 6.014 -0.987 -29.251 1.00 97.06 208 GLN A O 1
ATOM 1744 N N . GLU A 1 209 ? 5.786 -3.189 -28.898 1.00 97.62 209 GLU A N 1
ATOM 1745 C CA . GLU A 1 209 ? 4.342 -3.282 -29.078 1.00 97.62 209 GLU A CA 1
ATOM 1746 C C . GLU A 1 209 ? 3.623 -2.451 -28.007 1.00 97.62 209 GLU A C 1
ATOM 1748 O O . GLU A 1 209 ? 2.802 -1.591 -28.339 1.00 97.62 209 GLU A O 1
ATOM 1753 N N . CYS A 1 210 ? 4.036 -2.574 -26.737 1.00 97.38 210 CYS A N 1
ATOM 1754 C CA . CYS A 1 210 ? 3.488 -1.772 -25.638 1.00 97.38 210 CYS A CA 1
ATOM 1755 C C . CYS A 1 210 ? 3.612 -0.253 -25.865 1.00 97.38 210 CYS A C 1
ATOM 1757 O O . CYS A 1 210 ? 2.787 0.516 -25.364 1.00 97.38 210 CYS A O 1
ATOM 1759 N N . LYS A 1 211 ? 4.598 0.220 -26.642 1.00 95.62 211 LYS A N 1
ATOM 1760 C CA . LYS A 1 211 ? 4.764 1.661 -26.907 1.00 95.62 211 LYS A CA 1
ATOM 1761 C C . LYS A 1 211 ? 3.632 2.270 -27.731 1.00 95.62 211 LYS A C 1
ATOM 1763 O O . LYS A 1 211 ? 3.490 3.494 -27.749 1.00 95.62 211 LYS A O 1
ATOM 1768 N N . ARG A 1 212 ? 2.769 1.466 -28.360 1.00 96.62 212 ARG A N 1
ATOM 1769 C CA . ARG A 1 212 ? 1.567 1.993 -29.029 1.00 96.62 212 ARG A CA 1
ATOM 1770 C C . ARG A 1 212 ? 0.619 2.713 -28.060 1.00 96.62 212 ARG A C 1
ATOM 1772 O O . ARG A 1 212 ? -0.162 3.562 -28.490 1.00 96.62 212 ARG A O 1
ATOM 1779 N N . PHE A 1 213 ? 0.716 2.414 -26.762 1.00 96.56 213 PHE A N 1
ATOM 1780 C CA . PHE A 1 213 ? -0.135 2.979 -25.716 1.00 96.56 213 PHE A CA 1
ATOM 1781 C C . PHE A 1 213 ? 0.405 4.264 -25.077 1.00 96.56 213 PHE A C 1
ATOM 1783 O O . PHE A 1 213 ? -0.302 4.857 -24.271 1.00 96.56 213 PHE A O 1
ATOM 1790 N N . LEU A 1 214 ? 1.585 4.766 -25.471 1.00 95.69 214 LEU A N 1
ATOM 1791 C CA . LEU A 1 214 ? 2.191 5.977 -24.879 1.00 95.69 214 LEU A CA 1
ATOM 1792 C C . LEU A 1 214 ? 1.294 7.230 -24.965 1.00 95.69 214 LEU A C 1
ATOM 1794 O O . LEU A 1 214 ? 1.467 8.180 -24.208 1.00 95.69 214 LEU A O 1
ATOM 1798 N N . LYS A 1 215 ? 0.299 7.240 -25.862 1.00 94.00 215 LYS A N 1
ATOM 1799 C CA . LYS A 1 215 ? -0.679 8.334 -25.990 1.00 94.00 215 LYS A CA 1
ATOM 1800 C C . LYS A 1 215 ? -1.701 8.402 -24.848 1.00 94.00 215 LYS A C 1
ATOM 1802 O O . LYS A 1 215 ? -2.371 9.424 -24.724 1.00 94.00 215 LYS A O 1
ATOM 1807 N N . LEU A 1 216 ? -1.861 7.339 -24.056 1.00 94.25 216 LEU A N 1
ATOM 1808 C CA . LEU A 1 216 ? -2.769 7.335 -22.905 1.00 94.25 216 LEU A CA 1
ATOM 1809 C C . LEU A 1 216 ? -2.267 8.286 -21.826 1.00 94.25 216 LEU A C 1
ATOM 1811 O O . LEU A 1 216 ? -1.083 8.606 -21.790 1.00 94.25 216 LEU A O 1
ATOM 1815 N N . TYR A 1 217 ? -3.160 8.762 -20.961 1.00 91.19 217 TYR A N 1
ATOM 1816 C CA . TYR A 1 217 ? -2.785 9.733 -19.937 1.00 91.19 217 TYR A CA 1
ATOM 1817 C C . TYR A 1 217 ? -2.013 9.079 -18.787 1.00 91.19 217 TYR A C 1
ATOM 1819 O O . TYR A 1 217 ? -0.944 9.579 -18.453 1.00 91.19 217 TYR A O 1
ATOM 1827 N N . ASN A 1 218 ? -2.502 7.952 -18.255 1.00 94.81 218 ASN A N 1
ATOM 1828 C CA . ASN A 1 218 ? -1.948 7.292 -17.069 1.00 94.81 218 ASN A CA 1
ATOM 1829 C C . ASN A 1 218 ? -1.023 6.115 -17.422 1.00 94.81 218 ASN A C 1
ATOM 1831 O O . ASN A 1 218 ? -1.313 5.347 -18.339 1.00 94.81 218 ASN A O 1
ATOM 1835 N N . GLY A 1 219 ? 0.074 5.944 -16.679 1.00 96.88 219 GLY A N 1
ATOM 1836 C CA . GLY A 1 219 ? 1.080 4.907 -16.954 1.00 96.88 219 GLY A CA 1
ATOM 1837 C C . GLY A 1 219 ? 0.637 3.490 -16.575 1.00 96.88 219 GLY A C 1
ATOM 1838 O O . GLY A 1 219 ? 0.963 2.526 -17.264 1.00 96.88 219 GLY A O 1
ATOM 1839 N N . ASP A 1 220 ? -0.155 3.353 -15.517 1.00 97.62 220 ASP A N 1
ATOM 1840 C CA . ASP A 1 220 ? -0.788 2.094 -15.114 1.00 97.62 220 ASP A CA 1
ATOM 1841 C C . ASP A 1 220 ? -1.824 1.608 -16.141 1.00 97.62 220 ASP A C 1
ATOM 1843 O O . ASP A 1 220 ? -1.871 0.418 -16.460 1.00 97.62 220 ASP A O 1
ATOM 1847 N N . GLU A 1 221 ? -2.581 2.529 -16.740 1.00 97.50 221 GLU A N 1
ATOM 1848 C CA . GLU A 1 221 ? -3.486 2.245 -17.854 1.00 97.50 221 GLU A CA 1
ATOM 1849 C C . GLU A 1 221 ? -2.707 1.770 -19.092 1.00 97.50 221 GLU A C 1
ATOM 1851 O O . GLU A 1 221 ? -3.123 0.806 -19.737 1.00 97.50 221 GLU A O 1
ATOM 1856 N N . MET A 1 222 ? -1.539 2.362 -19.393 1.00 98.12 222 MET A N 1
ATOM 1857 C CA . MET A 1 222 ? -0.652 1.871 -20.465 1.00 98.12 222 MET A CA 1
ATOM 1858 C C . MET A 1 222 ? -0.204 0.427 -20.218 1.00 98.12 222 MET A C 1
ATOM 1860 O O . MET A 1 222 ? -0.248 -0.397 -21.135 1.00 98.12 222 MET A O 1
ATOM 1864 N N . ILE A 1 223 ? 0.205 0.111 -18.984 1.00 98.50 223 ILE A N 1
ATOM 1865 C CA . ILE A 1 223 ? 0.591 -1.249 -18.587 1.00 98.50 223 ILE A CA 1
ATOM 1866 C C . ILE A 1 223 ? -0.597 -2.194 -18.768 1.00 98.50 223 ILE A C 1
ATOM 1868 O O . ILE A 1 223 ? -0.470 -3.212 -19.449 1.00 98.50 223 ILE A O 1
ATOM 1872 N N . GLY A 1 224 ? -1.757 -1.840 -18.214 1.00 98.06 224 GLY A N 1
ATOM 1873 C CA . GLY A 1 224 ? -2.974 -2.641 -18.301 1.00 98.06 224 GLY A CA 1
ATOM 1874 C C . GLY A 1 224 ? -3.390 -2.927 -19.740 1.00 98.06 224 GLY A C 1
ATOM 1875 O O . GLY A 1 224 ? -3.643 -4.078 -20.101 1.00 98.06 224 GLY A O 1
ATOM 1876 N N . LYS A 1 225 ? -3.389 -1.894 -20.586 1.00 98.00 225 LYS A N 1
ATOM 1877 C CA . LYS A 1 225 ? -3.674 -2.011 -22.016 1.00 98.00 225 LYS A CA 1
ATOM 1878 C C . LYS A 1 225 ? -2.690 -2.925 -22.731 1.00 98.00 225 LYS A C 1
ATOM 1880 O O . LYS A 1 225 ? -3.139 -3.790 -23.480 1.00 98.00 225 LYS A O 1
ATOM 1885 N N . CYS A 1 226 ? -1.387 -2.812 -22.467 1.00 98.50 226 CYS A N 1
ATOM 1886 C CA . CYS A 1 226 ? -0.430 -3.733 -23.074 1.00 98.50 226 CYS A CA 1
ATOM 1887 C C . CYS A 1 226 ? -0.654 -5.182 -22.628 1.00 98.50 226 CYS A C 1
ATOM 1889 O O . CYS A 1 226 ? -0.753 -6.082 -23.462 1.00 98.50 226 CYS A O 1
ATOM 1891 N N . VAL A 1 227 ? -0.812 -5.423 -21.327 1.00 98.44 227 VAL A N 1
ATOM 1892 C CA . VAL A 1 227 ? -0.995 -6.782 -20.796 1.00 98.44 227 VAL A CA 1
ATOM 1893 C C . VAL A 1 227 ? -2.265 -7.443 -21.345 1.00 98.44 227 VAL A C 1
ATOM 1895 O O . VAL A 1 227 ? -2.248 -8.616 -21.716 1.00 98.44 227 VAL A O 1
ATOM 1898 N N . ILE A 1 228 ? -3.361 -6.696 -21.451 1.00 97.81 228 ILE A N 1
ATOM 1899 C CA . ILE A 1 228 ? -4.657 -7.256 -21.854 1.00 97.81 228 ILE A CA 1
ATOM 1900 C C . ILE A 1 228 ? -4.778 -7.354 -23.370 1.00 97.81 228 ILE A C 1
ATOM 1902 O O . ILE A 1 228 ? -5.225 -8.375 -23.896 1.00 97.81 228 ILE A O 1
ATOM 1906 N N . GLU A 1 229 ? -4.388 -6.309 -24.097 1.00 97.50 229 GLU A N 1
ATOM 1907 C CA . GLU A 1 229 ? -4.586 -6.277 -25.542 1.00 97.50 229 GLU A CA 1
ATOM 1908 C C . GLU A 1 229 ? -3.461 -6.960 -26.314 1.00 97.50 229 GLU A C 1
ATOM 1910 O O . GLU A 1 229 ? -3.764 -7.589 -27.327 1.00 97.50 229 GLU A O 1
ATOM 1915 N N . GLU A 1 230 ? -2.210 -6.882 -25.855 1.00 97.81 230 GLU A N 1
ATOM 1916 C CA . GLU A 1 230 ? -1.073 -7.521 -26.534 1.00 97.81 230 GLU A CA 1
ATOM 1917 C C . GLU A 1 230 ? -0.802 -8.905 -25.964 1.00 97.81 230 GLU A C 1
ATOM 1919 O O . GLU A 1 230 ? -0.747 -9.879 -26.710 1.00 97.81 230 GLU A O 1
ATOM 1924 N N . LEU A 1 231 ? -0.694 -9.013 -24.636 1.00 98.12 231 LEU A N 1
ATOM 1925 C CA . LEU A 1 231 ? -0.286 -10.268 -23.994 1.00 98.12 231 LEU A CA 1
ATOM 1926 C C . LEU A 1 231 ? -1.458 -11.213 -23.703 1.00 98.12 231 LEU A C 1
ATOM 1928 O O . LEU A 1 231 ? -1.233 -12.366 -23.343 1.00 98.12 231 LEU A O 1
ATOM 1932 N N . LYS A 1 232 ? -2.704 -10.745 -23.869 1.00 98.19 232 LYS A N 1
ATOM 1933 C CA . LYS A 1 232 ? -3.946 -11.504 -23.625 1.00 98.19 232 LYS A CA 1
ATOM 1934 C C . LYS A 1 232 ? -4.047 -12.075 -22.207 1.00 98.19 232 LYS A C 1
ATOM 1936 O O . LYS A 1 232 ? -4.629 -13.141 -22.000 1.00 98.19 232 LYS A O 1
ATOM 1941 N N . ILE A 1 233 ? -3.502 -11.359 -21.225 1.00 98.44 233 ILE A N 1
ATOM 1942 C CA . ILE A 1 233 ? -3.540 -11.744 -19.811 1.00 98.44 233 ILE A CA 1
ATOM 1943 C C . ILE A 1 233 ? -4.501 -10.821 -19.070 1.00 98.44 233 ILE A C 1
ATOM 1945 O O . ILE A 1 233 ? -4.397 -9.601 -19.139 1.00 98.44 233 ILE A O 1
ATOM 1949 N N . ASN A 1 234 ? -5.440 -11.413 -18.337 1.00 98.19 234 ASN A N 1
ATOM 1950 C CA . ASN A 1 234 ? -6.401 -10.658 -17.542 1.00 98.19 234 ASN A CA 1
ATOM 1951 C C . ASN A 1 234 ? -5.820 -10.267 -16.182 1.00 98.19 234 ASN A C 1
ATOM 1953 O O . ASN A 1 234 ? -5.012 -10.990 -15.595 1.00 98.19 234 ASN A O 1
ATOM 1957 N N . LEU A 1 235 ? -6.308 -9.147 -15.649 1.00 98.50 235 LEU A N 1
ATOM 1958 C CA . LEU A 1 235 ? -6.036 -8.747 -14.277 1.00 98.50 235 LEU A CA 1
ATOM 1959 C C . LEU A 1 235 ? -6.571 -9.787 -13.284 1.00 98.50 235 LEU A C 1
ATOM 1961 O O . LEU A 1 235 ? -7.762 -10.103 -13.252 1.00 98.50 235 LEU A O 1
ATOM 1965 N N . THR A 1 236 ? -5.694 -10.234 -12.397 1.00 98.06 236 THR A N 1
ATOM 1966 C CA . THR A 1 236 ? -6.037 -10.972 -11.185 1.00 98.06 236 THR A CA 1
ATOM 1967 C C . THR A 1 236 ? -6.325 -9.964 -10.075 1.00 98.06 236 THR A C 1
ATOM 1969 O O . THR A 1 236 ? -5.405 -9.444 -9.444 1.00 98.06 236 THR A O 1
ATOM 1972 N N . LYS A 1 237 ? -7.611 -9.648 -9.868 1.00 96.31 237 LYS A N 1
ATOM 1973 C CA . LYS A 1 237 ? -8.057 -8.662 -8.871 1.00 96.31 237 LYS A CA 1
ATOM 1974 C C . LYS A 1 237 ? -7.850 -9.188 -7.450 1.00 96.31 237 LYS A C 1
ATOM 1976 O O . LYS A 1 237 ? -8.339 -10.263 -7.104 1.00 96.31 237 LYS A O 1
ATOM 1981 N N . ASN A 1 238 ? -7.196 -8.397 -6.606 1.00 94.88 238 ASN A N 1
ATOM 1982 C CA . ASN A 1 238 ? -7.020 -8.685 -5.191 1.00 94.88 238 ASN A CA 1
ATOM 1983 C C . ASN A 1 238 ? -7.379 -7.466 -4.336 1.00 94.88 238 ASN A C 1
ATOM 1985 O O . ASN A 1 238 ? -6.652 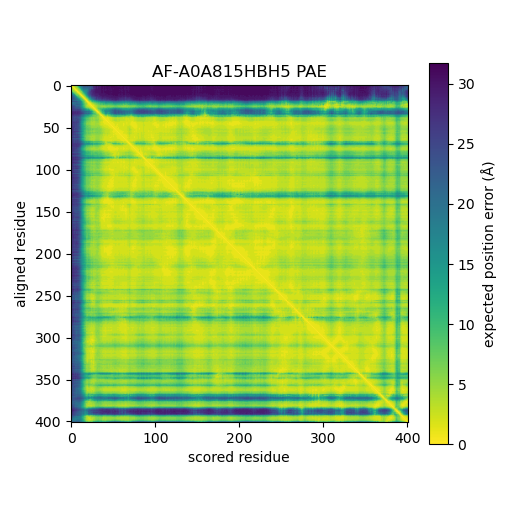-6.479 -4.302 1.00 94.88 238 ASN A O 1
ATOM 1989 N N . LYS A 1 239 ? -8.478 -7.570 -3.584 1.00 92.31 239 LYS A N 1
ATOM 1990 C CA . LYS A 1 239 ? -9.036 -6.485 -2.760 1.00 92.31 239 LYS A CA 1
ATOM 1991 C C . LYS A 1 239 ? -8.101 -5.923 -1.682 1.00 92.31 239 LYS A C 1
ATOM 1993 O O . LYS A 1 239 ? -8.418 -4.908 -1.085 1.00 92.31 239 LYS A O 1
ATOM 1998 N N . ASN A 1 240 ? -6.972 -6.574 -1.406 1.00 93.88 240 ASN A N 1
ATOM 1999 C CA . ASN A 1 240 ? -6.025 -6.098 -0.403 1.00 93.88 240 ASN A CA 1
ATOM 2000 C C . ASN A 1 240 ? -5.110 -4.972 -0.918 1.00 93.88 240 ASN A C 1
ATOM 2002 O O . ASN A 1 240 ? -4.405 -4.350 -0.118 1.00 93.88 240 ASN A O 1
ATOM 2006 N N . PHE A 1 241 ? -5.131 -4.697 -2.225 1.00 96.38 241 PHE A N 1
ATOM 2007 C CA . PHE A 1 241 ? -4.435 -3.581 -2.862 1.00 96.38 241 PHE A CA 1
ATOM 2008 C C . PHE A 1 241 ? -5.369 -2.366 -2.939 1.00 96.38 241 PHE A C 1
ATOM 2010 O O . PHE A 1 241 ? -6.450 -2.465 -3.532 1.00 96.38 241 PHE A O 1
ATOM 2017 N N . HIS A 1 242 ? -4.974 -1.229 -2.352 1.00 94.31 242 HIS A N 1
ATOM 2018 C CA . HIS A 1 242 ? -5.858 -0.064 -2.213 1.00 94.31 242 HIS A CA 1
ATOM 2019 C C . HIS A 1 242 ? -5.260 1.203 -2.836 1.00 94.31 242 HIS A C 1
ATOM 2021 O O . HIS A 1 242 ? -4.439 1.882 -2.224 1.00 94.31 242 HIS A O 1
ATOM 2027 N N . GLN A 1 243 ? -5.770 1.574 -4.016 1.00 93.44 243 GLN A N 1
ATOM 2028 C CA . GLN A 1 243 ? -5.515 2.877 -4.650 1.00 93.44 243 GLN A CA 1
ATOM 2029 C C . GLN A 1 243 ? -5.987 4.043 -3.761 1.00 93.44 243 GLN A C 1
ATOM 2031 O O . GLN A 1 243 ? -5.297 5.033 -3.594 1.00 93.44 243 GLN A O 1
ATOM 2036 N N . MET A 1 244 ? -7.166 3.917 -3.147 1.00 87.69 244 MET A N 1
ATOM 2037 C CA . MET A 1 244 ? -7.634 4.814 -2.082 1.00 87.69 244 MET A CA 1
ATOM 2038 C C . MET A 1 244 ? -7.656 6.325 -2.416 1.00 87.69 244 MET A C 1
ATOM 2040 O O . MET A 1 244 ? -7.376 7.158 -1.561 1.00 87.69 244 MET A O 1
ATOM 2044 N N . ASP A 1 245 ? -8.128 6.694 -3.613 1.00 90.88 245 ASP A N 1
ATOM 2045 C CA . ASP A 1 245 ? -8.272 8.097 -4.073 1.00 90.88 245 ASP A CA 1
ATOM 2046 C C . ASP A 1 245 ? -9.464 8.870 -3.448 1.00 90.88 245 ASP A C 1
ATOM 2048 O O . ASP A 1 245 ? -10.063 9.768 -4.061 1.00 90.88 245 ASP A O 1
ATOM 2052 N N . HIS A 1 246 ? -9.868 8.497 -2.235 1.00 90.94 246 HIS A N 1
ATOM 2053 C CA . HIS A 1 246 ? -10.970 9.129 -1.510 1.00 90.94 246 HIS A CA 1
ATOM 2054 C C . HIS A 1 246 ? -10.479 10.356 -0.745 1.00 90.94 246 HIS A C 1
ATOM 2056 O O . HIS A 1 246 ? -9.342 10.397 -0.282 1.00 90.94 246 HIS A O 1
ATOM 2062 N N . ILE A 1 247 ? -11.352 11.354 -0.597 1.00 90.88 247 ILE A N 1
ATOM 2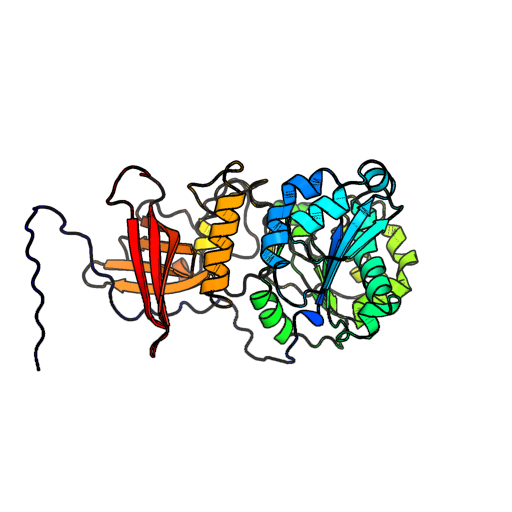063 C CA . ILE A 1 247 ? -11.010 12.618 0.057 1.00 90.88 247 ILE A CA 1
ATOM 2064 C C . ILE A 1 247 ? -11.575 12.643 1.480 1.00 90.88 247 ILE A C 1
ATOM 2066 O O . ILE A 1 247 ? -12.774 12.438 1.696 1.00 90.88 247 ILE A O 1
ATOM 2070 N N . GLY A 1 248 ? -10.715 12.973 2.444 1.00 89.00 248 GLY A N 1
ATOM 2071 C CA . GLY A 1 248 ? -11.110 13.282 3.818 1.00 89.00 248 GLY A CA 1
ATOM 2072 C C . GLY A 1 248 ? -10.831 12.173 4.833 1.00 89.00 248 GLY A C 1
ATOM 2073 O O . GLY A 1 248 ? -9.732 11.623 4.892 1.00 89.00 248 GLY A O 1
ATOM 2074 N N . ASP A 1 249 ? -11.806 11.919 5.708 1.00 88.62 249 ASP A N 1
ATOM 2075 C CA . ASP A 1 249 ? -11.670 11.028 6.863 1.00 88.62 249 ASP A CA 1
ATOM 2076 C C . ASP A 1 249 ? -11.887 9.563 6.450 1.00 88.62 249 ASP A C 1
ATOM 2078 O O . ASP A 1 249 ? -13.013 9.140 6.198 1.00 88.62 249 ASP A O 1
ATOM 2082 N N . MET A 1 250 ? -10.814 8.768 6.408 1.00 90.25 250 MET A N 1
ATOM 2083 C CA . MET A 1 250 ? -10.883 7.339 6.066 1.00 90.25 250 MET A CA 1
ATOM 2084 C C . MET A 1 250 ? -10.919 6.421 7.294 1.00 90.25 250 MET A C 1
ATOM 2086 O O . MET A 1 250 ? -10.710 5.210 7.165 1.00 90.25 250 MET A O 1
ATOM 2090 N N . THR A 1 251 ? -11.205 6.962 8.483 1.00 91.94 251 THR A N 1
ATOM 2091 C CA . THR A 1 251 ? -11.275 6.166 9.718 1.00 91.94 251 THR A CA 1
ATOM 2092 C C . THR A 1 251 ? -12.291 5.040 9.615 1.00 91.94 251 THR A C 1
ATOM 2094 O O . THR A 1 251 ? -11.970 3.920 9.991 1.00 91.94 251 THR A O 1
ATOM 2097 N N . GLY A 1 252 ? -13.457 5.267 9.012 1.00 92.62 252 GLY A N 1
ATOM 2098 C CA . GLY A 1 252 ? -14.465 4.226 8.831 1.00 92.62 252 GLY A CA 1
ATOM 2099 C C . GLY A 1 252 ? -13.967 3.026 8.020 1.00 92.62 252 GLY A C 1
ATOM 2100 O O . GLY A 1 252 ? -14.248 1.887 8.393 1.00 92.62 252 GLY A O 1
ATOM 2101 N N . LEU A 1 253 ? -13.161 3.248 6.970 1.00 91.88 253 LEU A N 1
ATOM 2102 C CA . LEU A 1 253 ? -12.540 2.161 6.200 1.00 91.88 253 LEU A CA 1
ATOM 2103 C C . LEU A 1 253 ? -11.514 1.402 7.049 1.00 91.88 253 LEU A C 1
ATOM 2105 O O . LEU A 1 253 ? -11.567 0.175 7.119 1.00 91.88 253 LEU A O 1
ATOM 2109 N N . MET A 1 254 ? -10.624 2.116 7.734 1.00 93.06 254 MET A N 1
ATOM 2110 C CA . MET A 1 254 ? -9.589 1.505 8.574 1.00 93.06 254 MET A CA 1
ATOM 2111 C C . MET A 1 254 ? -10.195 0.735 9.766 1.00 93.06 254 MET A C 1
ATOM 2113 O O . MET A 1 254 ? -9.783 -0.389 10.050 1.00 93.06 254 MET A O 1
ATOM 2117 N N . GLU A 1 255 ? -11.227 1.285 10.419 1.00 94.06 255 GLU A N 1
ATOM 2118 C CA . GLU A 1 255 ? -11.984 0.642 11.505 1.00 94.06 255 GLU A CA 1
ATOM 2119 C C . GLU A 1 255 ? -12.728 -0.611 11.030 1.00 94.06 255 GLU A C 1
ATOM 2121 O O . GLU A 1 255 ? -12.877 -1.560 11.800 1.00 94.06 255 GLU A O 1
ATOM 2126 N N . SER A 1 256 ? -13.185 -0.633 9.771 1.00 91.69 256 SER A N 1
ATOM 2127 C CA . SER A 1 256 ? -13.971 -1.738 9.207 1.00 91.69 256 SER A CA 1
ATOM 2128 C C . SER A 1 256 ? -13.188 -3.038 9.020 1.00 91.69 256 SER A C 1
ATOM 2130 O O . SER A 1 256 ? -13.806 -4.075 8.753 1.00 91.69 256 SER A O 1
ATOM 2132 N N . GLY A 1 257 ? -11.868 -2.995 9.215 1.00 89.00 257 GLY A N 1
ATOM 2133 C CA . GLY A 1 257 ? -10.970 -4.139 9.171 1.00 89.00 257 GLY A CA 1
ATOM 2134 C C . GLY A 1 257 ? -10.524 -4.448 7.752 1.00 89.00 257 GLY A C 1
ATOM 2135 O O . GLY A 1 257 ? -11.337 -4.779 6.890 1.00 89.00 257 GLY A O 1
ATOM 2136 N N . LEU A 1 258 ? -9.216 -4.351 7.533 1.00 89.44 258 LEU A N 1
ATOM 2137 C CA . LEU A 1 258 ? -8.543 -4.665 6.276 1.00 89.44 258 LEU A CA 1
ATOM 2138 C C . LEU A 1 258 ? -7.573 -5.830 6.526 1.00 89.44 258 LEU A C 1
ATOM 2140 O O . LEU A 1 258 ? -6.360 -5.673 6.407 1.00 89.44 258 LEU A O 1
ATOM 2144 N N . ASP A 1 259 ? -8.098 -6.986 6.956 1.00 86.94 259 ASP A N 1
ATOM 2145 C CA . ASP A 1 259 ? -7.271 -8.185 7.175 1.00 86.94 259 ASP A CA 1
ATOM 2146 C C . ASP A 1 259 ? -6.556 -8.564 5.874 1.00 86.94 259 ASP A C 1
ATOM 2148 O O . ASP A 1 259 ? -7.186 -8.782 4.837 1.00 86.94 259 ASP A O 1
ATOM 2152 N N . GLY A 1 260 ? -5.228 -8.619 5.940 1.00 89.44 260 GLY A N 1
ATOM 2153 C CA . GLY A 1 260 ? -4.374 -8.857 4.786 1.00 89.44 260 GLY A CA 1
ATOM 2154 C C . GLY A 1 260 ? -4.065 -7.620 3.943 1.00 89.44 260 GLY A C 1
ATOM 2155 O O . GLY A 1 260 ? -3.558 -7.806 2.844 1.00 89.44 260 GLY A O 1
ATOM 2156 N N . LEU A 1 261 ? -4.322 -6.394 4.425 1.00 94.25 261 LEU A N 1
ATOM 2157 C CA . LEU A 1 261 ? -3.964 -5.130 3.759 1.00 94.25 261 LEU A CA 1
ATOM 2158 C C . LEU A 1 261 ? -2.556 -5.185 3.152 1.00 94.25 261 LEU A C 1
ATOM 2160 O O . LEU A 1 261 ? -1.596 -5.346 3.900 1.00 94.25 261 LEU A O 1
ATOM 2164 N N . VAL A 1 262 ? -2.435 -5.033 1.831 1.00 96.50 262 VAL A N 1
ATOM 2165 C CA . VAL A 1 262 ? -1.159 -5.098 1.098 1.00 96.50 262 VAL A CA 1
ATOM 2166 C C . VAL A 1 262 ? -0.587 -3.711 0.837 1.00 96.50 262 VAL A C 1
ATOM 2168 O O . VAL A 1 262 ? 0.618 -3.516 0.990 1.00 96.50 262 VAL A O 1
ATOM 2171 N N . SER A 1 263 ? -1.426 -2.747 0.468 1.00 96.94 263 SER A N 1
ATOM 2172 C CA . SER A 1 263 ? -0.972 -1.403 0.113 1.00 96.94 263 SER A CA 1
ATOM 2173 C C . SER A 1 263 ? -2.000 -0.327 0.443 1.00 96.94 263 SER A C 1
ATOM 2175 O O . SER A 1 263 ? -3.202 -0.597 0.475 1.00 96.94 263 SER A O 1
ATOM 2177 N N . LEU A 1 264 ? -1.505 0.888 0.685 1.00 95.50 264 LEU A N 1
ATOM 2178 C CA . LEU A 1 264 ? -2.289 2.118 0.807 1.00 95.50 264 LEU A CA 1
ATOM 2179 C C . LEU A 1 264 ? -1.594 3.246 0.041 1.00 95.50 264 LEU A C 1
ATOM 2181 O O . LEU A 1 264 ? -0.365 3.322 0.046 1.00 95.50 264 LEU A O 1
ATOM 2185 N N . HIS A 1 265 ? -2.373 4.161 -0.528 1.00 95.25 265 HIS A N 1
ATOM 2186 C CA . HIS A 1 265 ? -1.859 5.226 -1.385 1.00 95.25 265 HIS A CA 1
ATOM 2187 C C . HIS A 1 265 ? -2.483 6.594 -1.085 1.00 95.25 265 HIS A C 1
ATOM 2189 O O . HIS A 1 265 ? -3.572 6.688 -0.515 1.00 95.25 265 HIS A O 1
ATOM 2195 N N . HIS A 1 266 ? -1.746 7.660 -1.422 1.00 91.69 266 HIS A N 1
ATOM 2196 C CA . HIS A 1 266 ? -2.134 9.067 -1.263 1.00 91.69 266 HIS A CA 1
ATOM 2197 C C . HIS A 1 266 ? -2.472 9.521 0.173 1.00 91.69 266 HIS A C 1
ATOM 2199 O O . HIS A 1 266 ? -3.222 10.489 0.377 1.00 91.69 266 HIS A O 1
ATOM 2205 N N . LEU A 1 267 ? -1.859 8.889 1.185 1.00 89.50 267 LEU A N 1
ATOM 2206 C CA . LEU A 1 267 ? -1.928 9.373 2.567 1.00 89.50 267 LEU A CA 1
ATOM 2207 C C . LEU A 1 267 ? -1.479 10.844 2.633 1.00 89.50 267 LEU A C 1
ATOM 2209 O O . LEU A 1 267 ? -0.554 11.267 1.948 1.00 89.50 267 LEU A O 1
ATOM 2213 N N . PHE A 1 268 ? -2.171 11.642 3.440 1.00 88.25 268 PHE A N 1
ATOM 2214 C CA . PHE A 1 268 ? -2.014 13.090 3.647 1.00 88.25 268 PHE A CA 1
ATOM 2215 C C . PHE A 1 268 ? -2.186 13.999 2.424 1.00 88.25 268 PHE A C 1
ATOM 2217 O O . PHE A 1 268 ? -2.384 15.199 2.613 1.00 88.25 268 PHE A O 1
ATOM 2224 N N . LYS A 1 269 ? -2.167 13.461 1.200 1.00 88.06 269 LYS A N 1
ATOM 2225 C CA . LYS A 1 269 ? -2.501 14.201 -0.022 1.00 88.06 269 LYS A CA 1
ATOM 2226 C C . LYS A 1 269 ? -4.011 14.278 -0.225 1.00 88.06 269 LYS A C 1
ATOM 2228 O O . LYS A 1 269 ? -4.525 15.346 -0.541 1.00 88.06 269 LYS A O 1
ATOM 2233 N N . LEU A 1 270 ? -4.710 13.159 -0.033 1.00 90.06 270 LEU A N 1
ATOM 2234 C CA . LEU A 1 270 ? -6.165 13.080 -0.203 1.00 90.06 270 LEU A CA 1
ATOM 2235 C C . LEU A 1 270 ? -6.894 12.796 1.111 1.00 90.06 270 LEU A C 1
ATOM 2237 O O . LEU A 1 270 ? -7.966 13.350 1.363 1.00 90.06 270 LEU A O 1
ATOM 2241 N N . TRP A 1 271 ? -6.302 11.971 1.971 1.00 91.31 271 TRP A N 1
ATOM 2242 C CA . TRP A 1 271 ? -6.957 11.501 3.186 1.00 91.31 271 TRP A CA 1
ATOM 2243 C C . TRP A 1 271 ? -5.983 11.311 4.340 1.00 91.31 271 TRP A C 1
ATOM 2245 O O . TRP A 1 271 ? -4.767 11.281 4.164 1.00 91.31 271 TRP A O 1
ATOM 2255 N N . GLN A 1 272 ? -6.523 11.187 5.547 1.00 85.62 272 GLN A N 1
ATOM 2256 C CA . GLN A 1 272 ? -5.733 11.007 6.761 1.00 85.62 272 GLN A CA 1
ATOM 2257 C C . GLN A 1 272 ? -6.116 9.695 7.451 1.00 85.62 272 GLN A C 1
ATOM 2259 O O . GLN A 1 272 ? -7.306 9.397 7.576 1.00 85.62 272 GLN A O 1
ATOM 2264 N N . PRO A 1 273 ? -5.134 8.901 7.915 1.00 84.69 273 PRO A N 1
ATOM 2265 C CA . PRO A 1 273 ? -5.405 7.608 8.538 1.00 84.69 273 PRO A CA 1
ATOM 2266 C C . PRO A 1 273 ? -5.974 7.733 9.950 1.00 84.69 273 PRO A C 1
ATOM 2268 O O . PRO A 1 273 ? -6.542 6.775 10.460 1.00 84.69 273 PRO A O 1
ATOM 2271 N N . PHE A 1 274 ? -5.839 8.890 10.595 1.00 87.31 274 PHE A N 1
ATOM 2272 C CA . PHE A 1 274 ? -6.354 9.128 11.936 1.00 87.31 274 PHE A CA 1
ATOM 2273 C C . PHE A 1 274 ? -6.915 10.542 12.055 1.00 87.31 274 PHE A C 1
ATOM 2275 O O . PHE A 1 274 ? -6.412 11.456 11.395 1.00 87.31 274 PHE A O 1
ATOM 2282 N N . PRO A 1 275 ? -7.891 10.761 12.944 1.00 82.75 275 PRO A N 1
ATOM 2283 C CA . PRO A 1 275 ? -8.612 12.024 12.977 1.00 82.75 275 PRO A CA 1
ATOM 2284 C C . PRO A 1 275 ? -7.840 13.180 13.633 1.00 82.75 275 PRO A C 1
ATOM 2286 O O . PRO A 1 275 ? -8.231 14.331 13.483 1.00 82.75 275 PRO A O 1
ATOM 2289 N N . ASP A 1 276 ? -6.765 12.895 14.374 1.00 79.81 276 ASP A N 1
ATOM 2290 C CA . ASP A 1 276 ? -5.918 13.877 15.071 1.00 79.81 276 ASP A CA 1
ATOM 2291 C C . ASP A 1 276 ? -4.674 14.299 14.263 1.00 79.81 276 ASP A C 1
ATOM 2293 O O . ASP A 1 276 ? -3.771 14.974 14.780 1.00 79.81 276 ASP A O 1
ATOM 2297 N N . THR A 1 277 ? -4.611 13.877 12.999 1.00 79.19 277 THR A N 1
ATOM 2298 C CA . THR A 1 277 ? -3.431 14.017 12.142 1.00 79.19 277 THR A CA 1
ATOM 2299 C C . THR A 1 277 ? -3.653 15.056 11.060 1.00 79.19 277 THR A C 1
ATOM 2301 O O . THR A 1 277 ? -4.768 15.466 10.782 1.00 79.19 277 THR A O 1
ATOM 2304 N N . ASN A 1 278 ? -2.566 15.561 10.495 1.00 81.38 278 ASN A N 1
ATOM 2305 C CA . ASN A 1 278 ? -2.580 16.416 9.316 1.00 81.38 278 ASN A CA 1
ATOM 2306 C C . ASN A 1 278 ? -1.223 16.286 8.616 1.00 81.38 278 ASN A C 1
ATOM 2308 O O . ASN A 1 278 ? -0.331 15.597 9.115 1.00 81.38 278 ASN A O 1
ATOM 2312 N N . ILE A 1 279 ? -1.058 16.956 7.475 1.00 80.31 279 ILE A N 1
ATOM 2313 C CA . ILE A 1 279 ? 0.176 16.889 6.681 1.00 80.31 279 ILE A CA 1
ATOM 2314 C C . ILE A 1 279 ? 1.435 17.259 7.488 1.00 80.31 279 ILE A C 1
ATOM 2316 O O . ILE A 1 279 ? 2.465 16.606 7.332 1.00 80.31 279 ILE A O 1
ATOM 2320 N N . ASN A 1 280 ? 1.339 18.209 8.428 1.00 83.88 280 ASN A N 1
ATOM 2321 C CA . ASN A 1 280 ? 2.466 18.634 9.273 1.00 83.88 280 ASN A CA 1
ATOM 2322 C C . ASN A 1 280 ? 2.896 17.553 10.279 1.00 83.88 280 ASN A C 1
ATOM 2324 O O . ASN A 1 280 ? 4.000 17.612 10.810 1.00 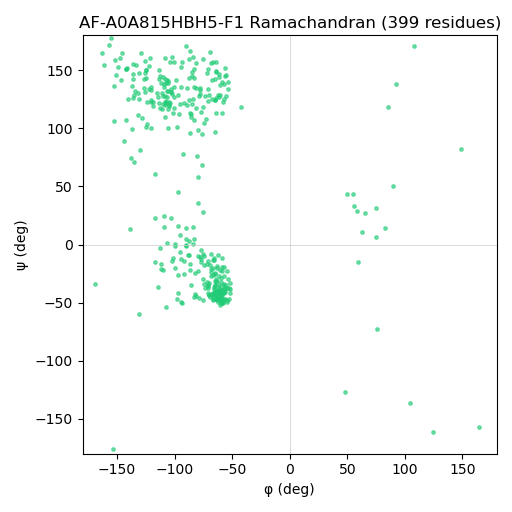83.88 280 ASN A O 1
ATOM 2328 N N . LYS A 1 281 ? 2.034 16.564 10.541 1.00 83.44 281 LYS A N 1
ATOM 2329 C CA . LYS A 1 281 ? 2.300 15.409 11.412 1.00 83.44 281 LYS A CA 1
ATOM 2330 C C . LYS A 1 281 ? 2.448 14.098 10.634 1.00 83.44 281 LYS A C 1
ATOM 2332 O O . LYS A 1 281 ? 2.364 13.024 11.233 1.00 83.44 281 LYS A O 1
ATOM 2337 N N . SER A 1 282 ? 2.632 14.156 9.315 1.00 87.00 282 SER A N 1
ATOM 2338 C CA . SER A 1 282 ? 2.732 12.968 8.455 1.00 87.00 282 SER A CA 1
ATOM 2339 C C . SER A 1 282 ? 3.811 11.998 8.945 1.00 87.00 282 SER A C 1
ATOM 2341 O O . SER A 1 282 ? 3.501 10.837 9.193 1.00 87.00 282 SER A O 1
ATOM 2343 N N . ASN A 1 283 ? 5.025 12.480 9.226 1.00 87.75 283 ASN A N 1
ATOM 2344 C CA . ASN A 1 283 ? 6.125 11.655 9.743 1.00 87.75 283 ASN A CA 1
ATOM 2345 C C . ASN A 1 283 ? 5.788 10.944 11.065 1.00 87.75 283 ASN A C 1
ATOM 2347 O O . ASN A 1 283 ? 5.979 9.734 11.177 1.00 87.75 283 ASN A O 1
ATOM 2351 N N . GLU A 1 284 ? 5.246 11.668 12.051 1.00 88.94 284 GLU A N 1
ATOM 2352 C CA . GLU A 1 284 ? 4.816 11.086 13.334 1.00 88.94 284 GLU A CA 1
ATOM 2353 C C . GLU A 1 284 ? 3.727 10.028 13.115 1.00 88.94 284 GLU A C 1
ATOM 2355 O O . GLU A 1 284 ? 3.752 8.950 13.707 1.00 88.94 284 GLU A O 1
ATOM 2360 N N . THR A 1 285 ? 2.787 10.313 12.218 1.00 90.31 285 THR A N 1
ATOM 2361 C CA . THR A 1 285 ? 1.656 9.429 11.945 1.00 90.31 285 THR A CA 1
ATOM 2362 C C . THR A 1 285 ? 2.076 8.163 11.204 1.00 90.31 285 THR A C 1
ATOM 2364 O O . THR A 1 285 ? 1.608 7.076 11.538 1.00 90.31 285 THR A O 1
ATOM 2367 N N . ILE A 1 286 ? 2.970 8.276 10.221 1.00 92.19 286 ILE A N 1
ATOM 2368 C CA . ILE A 1 286 ? 3.544 7.124 9.518 1.00 92.19 286 ILE A CA 1
ATOM 2369 C C . ILE A 1 286 ? 4.390 6.288 10.474 1.00 92.19 286 ILE A C 1
ATOM 2371 O O . ILE A 1 286 ? 4.275 5.064 10.473 1.00 92.19 286 ILE A O 1
ATOM 2375 N N . HIS A 1 287 ? 5.162 6.922 11.358 1.00 91.25 287 HIS A N 1
ATOM 2376 C CA . HIS A 1 287 ? 5.876 6.211 12.414 1.00 91.25 287 HIS A CA 1
ATOM 2377 C C . HIS A 1 287 ? 4.913 5.463 13.353 1.00 91.25 287 HIS A C 1
ATOM 2379 O O . HIS A 1 287 ? 5.126 4.286 13.649 1.00 91.25 287 HIS A O 1
ATOM 2385 N N . ARG A 1 288 ? 3.803 6.100 13.750 1.00 92.25 288 ARG A N 1
ATOM 2386 C CA . ARG A 1 288 ? 2.731 5.485 14.549 1.00 92.25 288 ARG A CA 1
ATOM 2387 C C . ARG A 1 288 ? 2.107 4.276 13.848 1.00 92.25 288 ARG A C 1
ATOM 2389 O O . ARG A 1 288 ? 1.957 3.230 14.480 1.00 92.25 288 ARG A O 1
ATOM 2396 N N . LEU A 1 289 ? 1.789 4.390 12.556 1.00 93.69 289 LEU A N 1
ATOM 2397 C CA . LEU A 1 289 ? 1.313 3.262 11.746 1.00 93.69 289 LEU A CA 1
ATOM 2398 C C . LEU A 1 289 ? 2.350 2.141 11.683 1.00 93.69 289 LEU A C 1
ATOM 2400 O O . LEU A 1 289 ? 1.984 0.977 11.809 1.00 93.69 289 LEU A O 1
ATOM 2404 N N . ASN A 1 290 ? 3.633 2.475 11.530 1.00 93.69 290 ASN A N 1
ATOM 2405 C CA . ASN A 1 290 ? 4.694 1.478 11.429 1.00 93.69 290 ASN A CA 1
ATOM 2406 C C . ASN A 1 290 ? 4.859 0.699 12.740 1.00 93.69 290 ASN A C 1
ATOM 2408 O O . ASN A 1 290 ? 4.964 -0.525 12.725 1.00 93.69 290 ASN A O 1
ATOM 2412 N N . ILE A 1 291 ? 4.806 1.378 13.893 1.00 93.62 291 ILE A N 1
ATOM 2413 C CA . ILE A 1 291 ? 4.806 0.707 15.203 1.00 93.62 291 ILE A CA 1
ATOM 2414 C C . ILE A 1 291 ? 3.618 -0.252 15.305 1.00 93.62 291 ILE A C 1
ATOM 2416 O O . ILE A 1 291 ? 3.796 -1.409 15.683 1.00 93.62 291 ILE A O 1
ATOM 2420 N N . ALA A 1 292 ? 2.410 0.204 14.966 1.00 94.56 292 ALA A N 1
ATOM 2421 C CA . ALA A 1 292 ? 1.223 -0.643 15.023 1.00 94.56 292 ALA A CA 1
ATOM 2422 C C . ALA A 1 292 ? 1.354 -1.871 14.112 1.00 94.56 292 ALA A C 1
ATOM 2424 O O . ALA A 1 292 ? 1.153 -3.006 14.550 1.00 94.56 292 ALA A O 1
ATOM 2425 N N . TYR A 1 293 ? 1.754 -1.651 12.863 1.00 94.75 293 TYR A N 1
ATOM 2426 C CA . TYR A 1 293 ? 1.912 -2.707 11.879 1.00 94.75 293 TYR A CA 1
ATOM 2427 C C . TYR A 1 293 ? 3.005 -3.706 12.267 1.00 94.75 293 TYR A C 1
ATOM 2429 O O . TYR A 1 293 ? 2.754 -4.904 12.267 1.00 94.75 293 TYR A O 1
ATOM 2437 N N . THR A 1 294 ? 4.190 -3.260 12.680 1.00 92.12 294 THR A N 1
ATOM 2438 C CA . THR A 1 294 ? 5.276 -4.165 13.108 1.00 92.12 294 THR A CA 1
ATOM 2439 C C . THR A 1 294 ? 4.949 -4.922 14.398 1.00 92.12 294 THR A C 1
ATOM 2441 O O . THR A 1 294 ? 5.429 -6.038 14.598 1.00 92.12 294 THR A O 1
ATOM 2444 N N . THR A 1 295 ? 4.091 -4.360 15.257 1.00 91.94 295 THR A N 1
ATOM 2445 C CA . THR A 1 295 ? 3.623 -5.014 16.490 1.00 91.94 295 THR A CA 1
ATOM 2446 C C . THR A 1 295 ? 2.699 -6.197 16.196 1.00 91.94 295 THR A C 1
ATOM 2448 O O . THR A 1 295 ? 2.868 -7.260 16.802 1.00 91.94 295 THR A O 1
ATOM 2451 N N . PHE A 1 296 ? 1.743 -6.020 15.275 1.00 92.12 296 PHE A N 1
ATOM 2452 C CA . PHE A 1 296 ? 0.706 -7.016 14.960 1.00 92.12 296 PHE A CA 1
ATOM 2453 C C . PHE A 1 296 ? 0.975 -7.821 13.685 1.00 92.12 296 PHE A C 1
ATOM 2455 O O . PHE A 1 296 ? 0.330 -8.845 13.455 1.00 92.12 296 PHE A O 1
ATOM 2462 N N . ASN A 1 297 ? 1.947 -7.400 12.880 1.00 91.25 297 ASN A N 1
ATOM 2463 C CA . ASN A 1 297 ? 2.375 -8.037 11.644 1.00 91.25 297 ASN A CA 1
ATOM 2464 C C . ASN A 1 297 ? 1.154 -8.375 10.753 1.00 91.25 297 ASN A C 1
ATOM 2466 O O . ASN A 1 297 ? 0.300 -7.517 10.527 1.00 91.25 297 ASN A O 1
ATOM 2470 N N . LYS A 1 298 ? 1.011 -9.631 10.315 1.00 89.50 298 LYS A N 1
ATOM 2471 C CA . LYS A 1 298 ? -0.086 -10.108 9.463 1.00 89.50 298 LYS A CA 1
ATOM 2472 C C . LYS A 1 298 ? -1.492 -10.008 10.066 1.00 89.50 298 LYS A C 1
ATOM 2474 O O . LYS A 1 298 ? -2.466 -10.287 9.375 1.00 89.50 298 LYS A O 1
ATOM 2479 N N . ASN A 1 299 ? -1.587 -9.676 11.355 1.00 91.06 299 ASN A N 1
ATOM 2480 C CA . ASN A 1 299 ? -2.843 -9.481 12.073 1.00 91.06 299 ASN A CA 1
ATOM 2481 C C . ASN A 1 299 ? -3.222 -7.996 12.205 1.00 91.06 299 ASN A C 1
ATOM 2483 O O . ASN A 1 299 ? -4.257 -7.685 12.789 1.00 91.06 299 ASN A O 1
ATOM 2487 N N . PHE A 1 300 ? -2.397 -7.068 11.709 1.00 94.62 300 PHE A N 1
ATOM 2488 C CA . PHE A 1 300 ? -2.734 -5.646 11.693 1.00 94.62 300 PHE A CA 1
ATOM 2489 C C . PHE A 1 300 ? -4.091 -5.420 11.006 1.00 94.62 300 PHE A C 1
ATOM 2491 O O . PHE A 1 300 ? -4.362 -6.000 9.957 1.00 94.62 300 PHE A O 1
ATOM 2498 N N . LEU A 1 301 ? -4.949 -4.605 11.626 1.00 94.94 301 LEU A N 1
ATOM 2499 C CA . LEU A 1 301 ? -6.337 -4.340 11.216 1.00 94.94 301 LEU A CA 1
ATOM 2500 C C . LEU A 1 301 ? -7.302 -5.537 11.234 1.00 94.94 301 LEU A C 1
ATOM 2502 O O . LEU A 1 301 ? -8.440 -5.394 10.778 1.00 94.94 301 LEU A O 1
ATOM 2506 N N . LYS A 1 302 ? -6.927 -6.684 11.814 1.00 94.00 302 LYS A N 1
ATOM 2507 C CA . LYS A 1 302 ? -7.918 -7.707 12.174 1.00 94.00 302 LYS A CA 1
ATOM 2508 C C . LYS A 1 302 ? -8.880 -7.185 13.233 1.00 94.00 302 LYS A C 1
ATOM 2510 O O . LYS A 1 302 ? -8.503 -6.374 14.086 1.00 94.00 302 LYS A O 1
ATOM 2515 N N . ARG A 1 303 ? -10.120 -7.670 13.178 1.00 94.69 303 ARG A N 1
ATOM 2516 C CA . ARG A 1 303 ? -11.213 -7.210 14.033 1.00 94.69 303 ARG A CA 1
ATOM 2517 C C . ARG A 1 303 ? -11.649 -8.267 15.027 1.00 94.69 303 ARG A C 1
ATOM 2519 O O . ARG A 1 303 ? -11.805 -9.429 14.676 1.00 94.69 303 ARG A O 1
ATOM 2526 N N . TYR A 1 304 ? -11.916 -7.811 16.241 1.00 94.38 304 TYR A N 1
ATOM 2527 C CA . TYR A 1 304 ? -12.345 -8.632 17.360 1.00 94.38 304 TYR A CA 1
ATOM 2528 C C . TYR A 1 304 ? -13.556 -7.988 18.029 1.00 94.38 304 TYR A C 1
ATOM 2530 O O . TYR A 1 304 ? -13.545 -6.788 18.320 1.00 94.38 304 TYR A O 1
ATOM 2538 N N . LEU A 1 305 ? -14.606 -8.771 18.256 1.00 94.75 305 LEU A N 1
ATOM 2539 C CA . LEU A 1 305 ? -15.853 -8.335 18.870 1.00 94.75 305 LEU A CA 1
ATOM 2540 C C . LEU A 1 305 ? -15.965 -8.868 20.293 1.00 94.75 305 LEU A C 1
ATOM 2542 O O . LEU A 1 305 ? -15.662 -10.025 20.578 1.00 94.75 305 LEU A O 1
ATOM 2546 N N . ARG A 1 306 ? -16.501 -8.033 21.175 1.00 92.88 306 ARG A N 1
ATOM 2547 C CA . ARG A 1 306 ? -17.009 -8.464 22.469 1.00 92.88 306 ARG A CA 1
ATOM 2548 C C . ARG A 1 306 ? -18.353 -7.819 22.749 1.00 92.88 306 ARG A C 1
ATOM 2550 O O . ARG A 1 306 ? -18.483 -6.598 22.692 1.00 92.88 306 ARG A O 1
ATOM 2557 N N . ILE A 1 307 ? -19.336 -8.637 23.103 1.00 92.00 307 ILE A N 1
ATOM 2558 C CA . ILE A 1 307 ? -20.674 -8.176 23.474 1.00 92.00 307 ILE A CA 1
ATOM 2559 C C . ILE A 1 307 ? -20.821 -8.242 24.993 1.00 92.00 307 ILE A C 1
ATOM 2561 O O . ILE A 1 307 ? -20.513 -9.255 25.619 1.00 92.00 307 ILE A O 1
ATOM 2565 N N . ASN A 1 308 ? -21.305 -7.156 25.588 1.00 89.88 308 ASN A N 1
ATOM 2566 C CA . ASN A 1 308 ? -21.774 -7.135 26.965 1.00 89.88 308 ASN A CA 1
ATOM 2567 C C . ASN A 1 308 ? -23.305 -7.087 26.9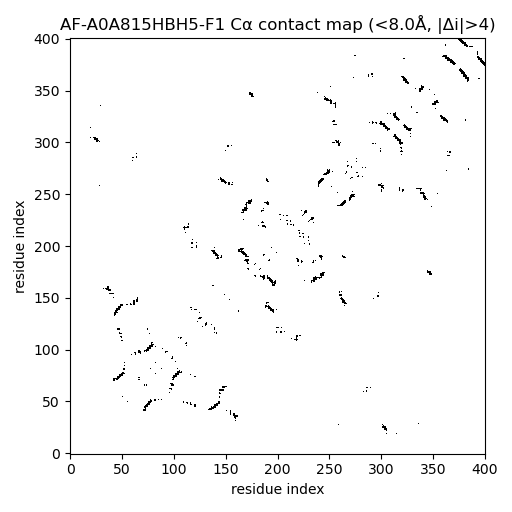65 1.00 89.88 308 ASN A C 1
ATOM 2569 O O . ASN A 1 308 ? -23.903 -6.026 26.783 1.00 89.88 308 ASN A O 1
ATOM 2573 N N . TYR A 1 309 ? -23.932 -8.244 27.178 1.00 89.06 309 TYR A N 1
ATOM 2574 C CA . TYR A 1 309 ? -25.390 -8.375 27.205 1.00 89.06 309 TYR A CA 1
ATOM 2575 C C . TYR A 1 309 ? -26.040 -7.689 28.417 1.00 89.06 309 TYR A C 1
ATOM 2577 O O . TYR A 1 309 ? -27.192 -7.284 28.332 1.00 89.06 309 TYR A O 1
ATOM 2585 N N . ASN A 1 310 ? -25.308 -7.478 29.518 1.00 89.06 310 ASN A N 1
ATOM 2586 C CA . ASN A 1 310 ? -25.852 -6.795 30.699 1.00 89.06 310 ASN A CA 1
ATOM 2587 C C . ASN A 1 310 ? -26.037 -5.291 30.458 1.00 89.06 310 ASN A C 1
ATOM 2589 O O . ASN A 1 310 ? -26.945 -4.680 31.015 1.00 89.06 310 ASN A O 1
ATOM 2593 N N . THR A 1 311 ? -25.170 -4.687 29.642 1.00 88.06 311 THR A N 1
ATOM 2594 C CA . THR A 1 311 ? -25.227 -3.256 29.301 1.00 88.06 311 THR A CA 1
ATOM 2595 C C . THR A 1 311 ? -25.721 -2.997 27.881 1.00 88.06 311 THR A C 1
ATOM 2597 O O . THR A 1 311 ? -25.785 -1.842 27.469 1.00 88.06 311 THR A O 1
ATOM 2600 N N . ASN A 1 312 ? -26.073 -4.048 27.132 1.00 91.50 312 ASN A N 1
ATOM 2601 C CA . ASN A 1 312 ? -26.390 -3.992 25.704 1.00 91.50 312 ASN A CA 1
ATOM 2602 C C . ASN A 1 312 ? -25.323 -3.246 24.887 1.00 91.50 312 ASN A C 1
ATOM 2604 O O . ASN A 1 312 ? -25.653 -2.436 24.029 1.00 91.50 312 ASN A O 1
ATOM 2608 N N . GLN A 1 313 ? -24.040 -3.501 25.144 1.00 92.69 313 GLN A N 1
ATOM 2609 C CA . GLN A 1 313 ? -22.933 -2.828 24.456 1.00 92.69 313 GLN A CA 1
ATOM 2610 C C . GLN A 1 313 ? -22.141 -3.791 23.576 1.00 92.69 313 GLN A C 1
ATOM 2612 O O . GLN A 1 313 ? -21.929 -4.948 23.933 1.00 92.69 313 GLN A O 1
ATOM 2617 N N . SER A 1 314 ? -21.649 -3.293 22.444 1.00 93.81 314 SER A N 1
ATOM 2618 C CA . SER A 1 314 ? -20.638 -3.971 21.626 1.00 93.81 314 SER A CA 1
ATOM 2619 C C . SER A 1 314 ? -19.333 -3.204 21.689 1.00 93.81 314 SER A C 1
ATOM 2621 O O . SER A 1 314 ? -19.314 -1.996 21.454 1.00 93.81 314 SER A O 1
ATOM 2623 N N . MET A 1 315 ? -18.241 -3.905 21.963 1.00 94.19 315 MET A N 1
ATOM 2624 C CA . MET A 1 315 ? -16.904 -3.361 21.818 1.00 94.19 315 MET A CA 1
ATOM 2625 C C . MET A 1 315 ? -16.191 -4.032 20.656 1.00 94.19 315 MET A C 1
ATOM 2627 O O . MET A 1 315 ? -16.119 -5.257 20.575 1.00 94.19 315 MET A O 1
ATOM 2631 N N . LEU A 1 316 ? -15.670 -3.202 19.764 1.00 94.88 316 LEU A N 1
ATOM 2632 C CA . LEU A 1 316 ? -14.946 -3.611 18.580 1.00 94.88 316 LEU A CA 1
ATOM 2633 C C . LEU A 1 316 ? -13.488 -3.178 18.708 1.00 94.88 316 LEU A C 1
ATOM 2635 O O . LEU A 1 316 ? -13.205 -1.992 18.857 1.00 94.88 316 LEU A O 1
ATOM 2639 N N . LEU A 1 317 ? -12.575 -4.136 18.642 1.00 95.00 317 LEU A N 1
ATOM 2640 C CA . LEU A 1 317 ? -11.136 -3.909 18.608 1.00 95.00 317 LEU A CA 1
ATOM 2641 C C . LEU A 1 317 ? -10.631 -4.148 17.183 1.00 95.00 317 LEU A C 1
ATOM 2643 O O . LEU A 1 317 ? -10.781 -5.248 16.659 1.00 95.00 317 LEU A O 1
ATOM 2647 N N . THR A 1 318 ? -9.990 -3.144 16.592 1.00 95.75 318 THR A N 1
ATOM 2648 C CA . THR A 1 318 ? -9.260 -3.251 15.323 1.00 95.75 318 THR A CA 1
ATOM 2649 C C . THR A 1 318 ? -7.767 -3.166 15.624 1.00 95.75 318 THR A C 1
ATOM 2651 O O . THR A 1 318 ? -7.266 -2.112 16.032 1.00 95.75 318 THR A O 1
ATOM 2654 N N . LEU A 1 319 ? -7.052 -4.285 15.472 1.00 94.69 319 LEU A N 1
ATOM 2655 C CA . LEU A 1 319 ? -5.683 -4.441 15.974 1.00 94.69 319 LEU A CA 1
ATOM 2656 C C . LEU A 1 319 ? -4.725 -3.383 15.422 1.00 94.69 319 LEU A C 1
ATOM 2658 O O . LEU A 1 319 ? -4.566 -3.228 14.211 1.00 94.69 319 LEU A O 1
ATOM 2662 N N . GLY A 1 320 ? -4.060 -2.680 16.341 1.00 94.00 320 GLY A N 1
ATOM 2663 C CA . GLY A 1 320 ? -3.101 -1.623 16.022 1.00 94.00 320 GLY A CA 1
ATOM 2664 C C . GLY A 1 320 ? -3.730 -0.316 15.549 1.00 94.00 320 GLY A C 1
ATOM 2665 O O . GLY A 1 320 ? -3.001 0.590 15.156 1.00 94.00 320 GLY A O 1
ATOM 2666 N N . TYR A 1 321 ? -5.058 -0.190 15.584 1.00 95.94 321 TYR A N 1
ATOM 2667 C CA . TYR A 1 321 ? -5.731 0.974 15.024 1.00 95.94 321 TYR A CA 1
ATOM 2668 C C . TYR A 1 321 ? -6.750 1.611 15.957 1.00 95.94 321 TYR A C 1
ATOM 2670 O O . TYR A 1 321 ? -6.575 2.776 16.314 1.00 95.94 321 TYR A O 1
ATOM 2678 N N . SER A 1 322 ? -7.782 0.885 16.391 1.00 95.44 322 SER A N 1
ATOM 2679 C CA . SER A 1 322 ? -8.856 1.485 17.187 1.00 95.44 322 SER A CA 1
ATOM 2680 C C . SER A 1 322 ? -9.546 0.519 18.149 1.00 95.44 322 SER A C 1
ATOM 2682 O O . SER A 1 322 ? -9.519 -0.700 17.984 1.00 95.44 322 SER A O 1
ATOM 2684 N N . VAL A 1 323 ? -10.186 1.100 19.162 1.00 94.69 323 VAL A N 1
ATOM 2685 C CA . VAL A 1 323 ? -11.184 0.459 20.021 1.00 94.69 323 VAL A CA 1
ATOM 2686 C C . VAL A 1 323 ? -12.449 1.301 19.949 1.00 94.69 323 VAL A C 1
ATOM 2688 O O . VAL A 1 323 ? -12.404 2.489 20.264 1.00 94.69 323 VAL A O 1
ATOM 2691 N N . SER A 1 324 ? -13.570 0.705 19.558 1.00 93.88 324 SER A N 1
ATOM 2692 C CA . SER A 1 324 ? -14.860 1.383 19.420 1.00 93.88 324 SER A CA 1
ATOM 2693 C C . SER A 1 324 ? -15.905 0.742 20.324 1.00 93.88 324 SER A C 1
ATOM 2695 O O . SER A 1 324 ? -16.165 -0.456 20.231 1.00 93.88 324 SER A O 1
ATOM 2697 N N . LEU A 1 325 ? -16.524 1.546 21.184 1.00 93.44 325 LEU A N 1
ATOM 2698 C CA . LEU A 1 325 ? -17.614 1.148 22.068 1.00 93.44 325 LEU A CA 1
ATOM 2699 C C . LEU A 1 325 ? -18.943 1.686 21.533 1.00 93.44 325 LEU A C 1
ATOM 2701 O O . LEU A 1 325 ? -19.134 2.900 21.424 1.00 93.44 325 LEU A O 1
ATOM 2705 N N . PHE A 1 326 ? -19.860 0.771 21.243 1.00 93.06 326 PHE A N 1
ATOM 2706 C CA . PHE A 1 326 ? -21.213 1.043 20.775 1.00 93.06 326 PHE A CA 1
ATOM 2707 C C . PHE A 1 326 ? -22.204 0.842 21.923 1.00 93.06 326 PHE A C 1
ATOM 2709 O O . PHE A 1 326 ? -22.202 -0.205 22.573 1.00 93.06 326 PHE A O 1
ATOM 2716 N N . ASN A 1 327 ? -23.101 1.811 22.131 1.00 91.69 327 ASN A N 1
ATOM 2717 C CA . ASN A 1 327 ? -24.177 1.753 23.134 1.00 91.69 327 ASN A CA 1
ATOM 2718 C C . ASN A 1 327 ? -25.384 0.912 22.671 1.00 91.69 327 ASN A C 1
ATOM 2720 O O . ASN A 1 327 ? -26.535 1.266 22.921 1.00 91.69 327 ASN A O 1
ATOM 2724 N N . ARG A 1 328 ? -25.108 -0.158 21.924 1.00 94.00 328 ARG A N 1
ATOM 2725 C CA . ARG A 1 328 ? -26.063 -1.148 21.417 1.00 94.00 328 ARG A CA 1
ATOM 2726 C C . ARG A 1 328 ? -25.314 -2.405 20.979 1.00 94.00 328 ARG A C 1
ATOM 2728 O O . ARG A 1 328 ? -24.100 -2.373 20.762 1.00 94.00 328 ARG A O 1
ATOM 2735 N N . ILE A 1 329 ? -26.049 -3.496 20.786 1.00 94.38 329 ILE A 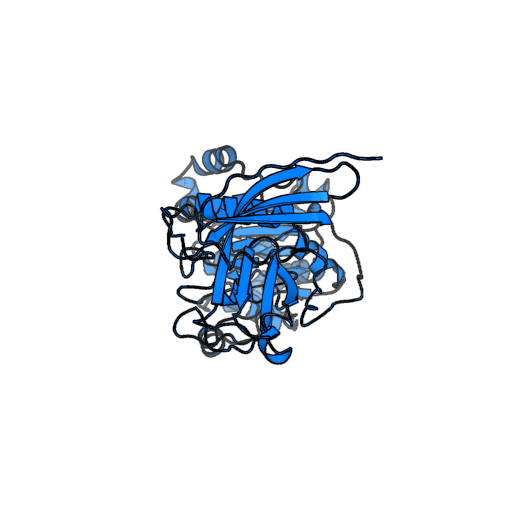N 1
ATOM 2736 C CA . ILE A 1 329 ? -25.521 -4.702 20.148 1.00 94.38 329 ILE A CA 1
ATOM 2737 C C . ILE A 1 329 ? -25.494 -4.491 18.628 1.00 94.38 329 ILE A C 1
ATOM 2739 O O . ILE A 1 329 ? -26.498 -4.085 18.042 1.00 94.38 329 ILE A O 1
ATOM 2743 N N . LEU A 1 330 ? -24.339 -4.722 17.998 1.00 93.69 330 LEU A N 1
ATOM 2744 C CA . LEU A 1 330 ? -24.197 -4.687 16.541 1.00 93.69 330 LEU A CA 1
ATOM 2745 C C . LEU A 1 330 ? -24.621 -6.025 15.933 1.00 93.69 330 LEU A C 1
ATOM 2747 O O . LEU A 1 330 ? -24.225 -7.085 16.416 1.00 93.69 330 LEU A O 1
ATOM 2751 N N . SER A 1 331 ? -25.389 -5.981 14.847 1.00 93.12 331 SER A N 1
ATOM 2752 C CA . SER A 1 331 ? -25.715 -7.187 14.079 1.00 93.12 331 SER A CA 1
ATOM 2753 C C . SER A 1 331 ? -24.533 -7.670 13.226 1.00 93.12 331 SER A C 1
ATOM 2755 O O . SER A 1 331 ? -23.646 -6.898 12.860 1.00 93.12 331 SER A O 1
ATOM 2757 N N . HIS A 1 332 ? -24.552 -8.945 12.828 1.00 89.19 332 HIS A N 1
ATOM 2758 C CA . HIS A 1 332 ? -23.565 -9.512 11.898 1.00 89.19 332 HIS A CA 1
ATOM 2759 C C . HIS A 1 332 ? -23.504 -8.745 10.570 1.00 89.19 332 HIS A C 1
ATOM 2761 O O . HIS A 1 332 ? -22.420 -8.460 10.062 1.00 89.19 332 HIS A O 1
ATOM 2767 N N . THR A 1 333 ? -24.663 -8.351 10.033 1.00 91.25 333 THR A N 1
ATOM 2768 C CA . THR A 1 333 ? -24.745 -7.541 8.813 1.00 91.25 333 THR A CA 1
ATOM 2769 C C . THR A 1 333 ? -24.011 -6.224 9.001 1.00 91.25 333 THR A C 1
ATOM 2771 O O . THR A 1 333 ? -23.141 -5.888 8.208 1.00 91.25 333 THR A O 1
ATOM 2774 N N . GLU A 1 334 ? -24.288 -5.508 10.084 1.00 93.00 334 GLU A N 1
ATOM 2775 C CA . GLU A 1 334 ? -23.637 -4.237 10.390 1.00 93.00 334 GLU A CA 1
ATOM 2776 C C . GLU A 1 334 ? -22.125 -4.340 10.568 1.00 93.00 334 GLU A C 1
ATOM 2778 O O . GLU A 1 334 ? -21.401 -3.453 10.122 1.00 93.00 334 GLU A O 1
ATOM 2783 N N . LEU A 1 335 ? -21.646 -5.421 11.185 1.00 91.88 335 LEU A N 1
ATOM 2784 C CA . LEU A 1 335 ? -20.216 -5.674 11.346 1.00 91.88 335 LEU A CA 1
ATOM 2785 C C . LEU A 1 335 ? -19.509 -5.888 10.004 1.00 91.88 335 LEU A C 1
ATOM 2787 O O . LEU A 1 335 ? -18.315 -5.610 9.911 1.00 91.88 335 LEU A O 1
ATOM 2791 N N . SER A 1 336 ? -20.228 -6.335 8.974 1.00 89.31 336 SER A N 1
ATOM 2792 C CA . SER A 1 336 ? -19.692 -6.537 7.624 1.00 89.31 336 SER A CA 1
ATOM 2793 C C . SER A 1 336 ? -19.583 -5.230 6.808 1.00 89.31 336 SER A C 1
ATOM 2795 O O . SER A 1 336 ? -18.753 -5.125 5.898 1.00 89.31 336 SER A O 1
ATOM 2797 N N . LEU A 1 337 ? -20.366 -4.206 7.168 1.00 92.62 337 LEU A N 1
ATOM 2798 C CA . LEU A 1 337 ? -20.428 -2.915 6.475 1.00 92.62 337 LEU A CA 1
ATOM 2799 C C . LEU A 1 337 ? -19.319 -1.951 6.923 1.00 92.62 337 LEU A C 1
ATOM 2801 O O . LEU A 1 337 ? -18.732 -2.090 7.996 1.00 92.62 337 LEU A O 1
ATOM 2805 N N . ILE A 1 338 ? -19.060 -0.936 6.097 1.00 93.00 338 ILE A N 1
ATOM 2806 C CA . ILE A 1 338 ? -18.106 0.145 6.387 1.00 93.00 338 ILE A CA 1
ATOM 2807 C C . ILE A 1 338 ? -18.860 1.403 6.794 1.00 93.00 338 ILE A C 1
ATOM 2809 O O . ILE A 1 338 ? -19.785 1.808 6.100 1.00 93.00 338 ILE A O 1
ATOM 2813 N N . GLU A 1 339 ? -18.453 2.081 7.859 1.00 93.88 339 GLU A N 1
ATOM 2814 C CA . GLU A 1 339 ? -18.985 3.418 8.137 1.00 93.88 339 GLU A CA 1
ATOM 2815 C C . GLU A 1 339 ? -18.446 4.447 7.137 1.00 93.88 339 GLU A C 1
ATOM 2817 O O . GLU A 1 339 ? -17.236 4.608 6.991 1.00 93.88 339 GLU A O 1
ATOM 2822 N N . LYS A 1 340 ? -19.337 5.153 6.433 1.00 93.06 340 LYS A N 1
ATOM 2823 C CA . LYS A 1 340 ? -18.951 6.189 5.468 1.00 93.06 340 LYS A CA 1
ATOM 2824 C C . LYS A 1 340 ? -18.526 7.460 6.207 1.00 93.06 340 LYS A C 1
ATOM 2826 O O . LYS A 1 340 ? -19.371 8.279 6.564 1.00 93.06 340 LYS A O 1
ATOM 2831 N N . THR A 1 341 ? -17.223 7.611 6.429 1.00 91.69 341 THR A N 1
ATOM 2832 C CA . THR A 1 341 ? -16.619 8.778 7.103 1.00 91.69 341 THR A CA 1
ATOM 2833 C C . THR A 1 341 ? -16.012 9.795 6.131 1.00 91.69 341 THR A C 1
ATOM 2835 O O . THR A 1 341 ? -15.844 10.959 6.485 1.00 91.69 341 THR A O 1
ATOM 2838 N N . TRP A 1 342 ? -15.703 9.385 4.899 1.00 90.69 342 TRP A N 1
ATOM 2839 C CA . TRP A 1 342 ? -15.115 10.248 3.873 1.00 90.69 342 TRP A CA 1
ATOM 2840 C C . TRP A 1 342 ? -16.183 11.002 3.083 1.00 90.69 342 TRP A C 1
ATOM 2842 O O . TRP A 1 342 ? -17.378 10.687 3.130 1.00 90.69 342 TRP A O 1
ATOM 2852 N N . CYS A 1 343 ? -15.753 12.013 2.330 1.00 84.38 343 CYS A N 1
ATOM 2853 C CA . CYS A 1 343 ? -16.675 12.800 1.527 1.00 84.38 343 CYS A CA 1
ATOM 2854 C C . CYS A 1 343 ? -17.018 12.105 0.204 1.00 84.38 343 CYS A C 1
ATOM 2856 O O . CYS A 1 343 ? -16.212 11.372 -0.369 1.00 84.38 343 CYS A O 1
ATOM 2858 N N . CYS A 1 344 ? -18.177 12.484 -0.338 1.00 85.19 344 CYS A N 1
ATOM 2859 C CA . CYS A 1 344 ? -18.434 12.500 -1.775 1.00 85.19 344 CYS A CA 1
ATOM 2860 C C . CYS A 1 344 ? -18.682 11.119 -2.413 1.00 85.19 344 CYS A C 1
ATOM 2862 O O . CYS A 1 344 ? -19.823 10.785 -2.734 1.00 85.19 344 CYS A O 1
ATOM 2864 N N . ASP A 1 345 ? -17.648 10.297 -2.552 1.00 85.06 345 ASP A N 1
ATOM 2865 C CA . ASP A 1 345 ? -17.651 9.142 -3.448 1.00 85.06 345 ASP A CA 1
ATOM 2866 C C . ASP A 1 345 ? -18.067 7.820 -2.783 1.00 85.06 345 ASP A C 1
ATOM 2868 O O . ASP A 1 345 ? -18.006 7.640 -1.561 1.00 85.06 345 ASP A O 1
ATOM 2872 N N . GLU A 1 346 ? -18.527 6.888 -3.618 1.00 85.88 346 GLU A N 1
ATOM 2873 C CA . GLU A 1 346 ? -18.818 5.502 -3.247 1.00 85.88 346 GLU A CA 1
ATOM 2874 C C . GLU A 1 346 ? -17.572 4.623 -3.381 1.00 85.88 346 GLU A C 1
ATOM 2876 O O . GLU A 1 346 ? -16.797 4.759 -4.335 1.00 85.88 346 GLU A O 1
ATOM 2881 N N . VAL A 1 347 ? -17.451 3.677 -2.448 1.00 86.44 347 VAL A N 1
ATOM 2882 C CA . VAL A 1 347 ? -16.480 2.584 -2.500 1.00 86.44 347 VAL A CA 1
ATOM 2883 C C . VAL A 1 347 ? -17.104 1.401 -3.245 1.00 86.44 347 VAL A C 1
ATOM 2885 O O . VAL A 1 347 ? -18.268 1.077 -3.012 1.00 86.44 347 VAL A O 1
ATOM 2888 N N . VAL A 1 348 ? -16.363 0.778 -4.165 1.00 84.38 348 VAL A N 1
ATOM 2889 C CA . VAL A 1 348 ? -16.936 -0.208 -5.111 1.00 84.38 348 VAL A CA 1
ATOM 2890 C C . VAL A 1 348 ? -16.873 -1.651 -4.605 1.00 84.38 348 VAL A C 1
ATOM 2892 O O . VAL A 1 348 ? -17.687 -2.483 -4.997 1.00 84.38 348 VAL A O 1
ATOM 2895 N N . ASP A 1 349 ? -15.929 -1.968 -3.726 1.00 79.12 349 ASP A N 1
ATOM 2896 C CA . ASP A 1 349 ? -15.663 -3.334 -3.265 1.00 79.12 349 ASP A CA 1
ATOM 2897 C C . ASP A 1 349 ? -16.392 -3.704 -1.965 1.00 79.12 349 ASP A C 1
ATOM 2899 O O . ASP A 1 349 ? -16.451 -4.882 -1.601 1.00 79.12 349 ASP A O 1
ATOM 2903 N N . ARG A 1 350 ? -16.966 -2.721 -1.260 1.00 84.12 350 ARG A N 1
ATOM 2904 C CA . ARG A 1 350 ? -17.638 -2.923 0.027 1.00 84.12 350 ARG A CA 1
ATOM 2905 C C . ARG A 1 350 ? -18.816 -1.978 0.225 1.00 84.12 350 ARG A C 1
ATOM 2907 O O . ARG A 1 350 ? -18.762 -0.794 -0.090 1.00 84.12 350 ARG A O 1
ATOM 2914 N N . ILE A 1 351 ? -19.877 -2.514 0.824 1.00 90.38 351 ILE A N 1
ATOM 2915 C CA . ILE A 1 351 ? -21.104 -1.767 1.103 1.00 90.38 351 ILE A CA 1
ATOM 2916 C C . ILE A 1 351 ? -20.898 -0.874 2.331 1.00 90.38 351 ILE A C 1
ATOM 2918 O O . ILE A 1 351 ? -20.406 -1.311 3.378 1.00 90.38 351 ILE A O 1
ATOM 2922 N N . THR A 1 352 ? -21.312 0.386 2.207 1.00 93.38 352 THR A N 1
ATOM 2923 C CA . THR A 1 352 ? -21.232 1.372 3.285 1.00 93.38 352 THR A CA 1
ATOM 2924 C C . THR A 1 352 ? -22.526 1.475 4.090 1.00 93.38 352 THR A C 1
ATOM 2926 O O . THR A 1 352 ? -23.618 1.303 3.554 1.00 93.38 352 THR A O 1
ATOM 2929 N N . ARG A 1 353 ? -22.403 1.868 5.357 1.00 93.94 353 ARG A N 1
ATOM 2930 C CA . ARG A 1 353 ? -23.474 2.324 6.247 1.00 93.94 353 ARG A CA 1
ATOM 2931 C C . ARG A 1 353 ? -23.185 3.749 6.742 1.00 93.94 353 ARG A C 1
ATOM 2933 O O . ARG A 1 353 ? -22.028 4.177 6.697 1.00 93.94 353 ARG A O 1
ATOM 2940 N N . PRO A 1 354 ? -24.192 4.489 7.236 1.00 93.81 354 PRO A N 1
ATOM 2941 C CA . PRO A 1 354 ? -23.958 5.769 7.899 1.00 93.81 354 PRO A CA 1
ATOM 2942 C C . PRO A 1 354 ? -22.987 5.637 9.082 1.00 93.81 354 PRO A C 1
ATOM 2944 O O . PRO A 1 354 ? -23.002 4.626 9.784 1.00 93.81 354 PRO A O 1
ATOM 2947 N N . GLU A 1 355 ? -22.155 6.657 9.304 1.00 92.06 355 GLU A N 1
ATOM 2948 C CA . GLU A 1 355 ? -21.310 6.751 10.501 1.00 92.06 355 GLU A CA 1
ATOM 2949 C C . GLU A 1 355 ? -22.184 6.791 11.764 1.00 92.06 355 GLU A C 1
ATOM 2951 O O . GLU A 1 355 ? -23.101 7.612 11.875 1.00 92.06 355 GLU A O 1
ATOM 2956 N N . GLU A 1 356 ? -21.884 5.923 12.731 1.00 91.19 356 GLU A N 1
ATOM 2957 C CA . GLU A 1 356 ? -22.594 5.888 14.008 1.00 91.19 356 GLU A CA 1
ATOM 2958 C C . GLU A 1 356 ? -22.136 7.060 14.882 1.00 91.19 356 GLU A C 1
ATOM 2960 O O . GLU A 1 356 ? -20.968 7.157 15.263 1.00 91.19 356 GLU A O 1
ATOM 2965 N N . LYS A 1 357 ? -23.065 7.956 15.228 1.00 87.06 357 LYS A N 1
ATOM 2966 C CA . LYS A 1 357 ? -22.761 9.134 16.055 1.00 87.06 357 LYS A CA 1
ATOM 2967 C C . LYS A 1 357 ? -22.751 8.811 17.546 1.00 87.06 357 LYS A C 1
ATOM 2969 O O . LYS A 1 357 ? -22.070 9.498 18.304 1.00 87.06 357 LYS A O 1
ATOM 2974 N N . ASN A 1 358 ? -23.458 7.762 17.972 1.00 86.31 358 ASN A N 1
ATOM 2975 C CA . ASN A 1 358 ? -23.525 7.335 19.371 1.00 86.31 358 ASN A CA 1
ATOM 2976 C C . ASN A 1 358 ? -22.536 6.192 19.678 1.00 86.31 358 ASN A C 1
ATOM 2978 O O . ASN A 1 358 ? -22.882 5.196 20.322 1.00 86.31 358 ASN A O 1
ATOM 2982 N N . LYS A 1 359 ? -21.293 6.329 19.201 1.00 90.75 359 LYS A N 1
ATOM 2983 C CA . LYS A 1 359 ? -20.166 5.463 19.573 1.00 90.75 359 LYS A CA 1
ATOM 2984 C C . LYS A 1 359 ? -19.030 6.294 20.155 1.00 90.75 359 LYS A C 1
ATOM 2986 O O . LYS A 1 359 ? -18.855 7.466 19.823 1.00 90.75 359 LYS A O 1
ATOM 2991 N N . THR A 1 360 ? -18.213 5.670 20.994 1.00 90.50 360 THR A N 1
ATOM 2992 C CA . THR A 1 360 ? -16.926 6.244 21.401 1.00 90.50 360 THR A CA 1
ATOM 2993 C C . THR A 1 360 ? -15.801 5.427 20.788 1.00 90.50 360 THR A C 1
ATOM 2995 O O . THR A 1 360 ? -15.707 4.237 21.064 1.00 90.50 360 THR A O 1
ATOM 2998 N N . THR A 1 361 ? -14.940 6.064 19.990 1.00 91.88 361 THR A N 1
ATOM 2999 C CA . THR A 1 361 ? -13.712 5.443 19.474 1.00 91.88 361 THR A CA 1
ATOM 3000 C C . THR A 1 361 ? -12.472 6.049 20.130 1.00 91.88 361 THR A C 1
ATOM 3002 O O . THR A 1 361 ? -12.332 7.277 20.199 1.00 91.88 361 THR A O 1
ATOM 3005 N N . TRP A 1 362 ? -11.543 5.182 20.531 1.00 92.94 362 TRP A N 1
ATOM 3006 C CA . TRP A 1 362 ? -10.156 5.515 20.842 1.00 92.94 362 TRP A CA 1
ATOM 3007 C C . TRP A 1 362 ? -9.231 4.957 19.756 1.00 92.94 362 TRP A C 1
ATOM 3009 O O . TRP A 1 362 ? -9.402 3.823 19.322 1.00 92.94 362 TRP A O 1
ATOM 3019 N N . TYR A 1 363 ? -8.234 5.733 19.342 1.00 93.69 363 TYR A N 1
ATOM 3020 C CA . TYR A 1 363 ? -7.284 5.395 18.283 1.00 93.69 363 TYR A CA 1
ATOM 3021 C C . TYR A 1 363 ? -5.898 5.132 18.853 1.00 93.69 363 TYR A C 1
ATOM 3023 O O . TYR A 1 363 ? -5.491 5.789 19.811 1.00 93.69 363 TYR A O 1
ATOM 3031 N N . PHE A 1 364 ? -5.175 4.182 18.270 1.00 94.31 364 PHE A N 1
ATOM 3032 C CA . PHE A 1 364 ? -3.840 3.797 18.703 1.00 94.31 364 PHE A CA 1
ATOM 3033 C C . PHE A 1 364 ? -2.914 5.015 18.723 1.00 94.31 364 PHE A C 1
ATOM 3035 O O . PHE A 1 364 ? -2.810 5.732 17.730 1.00 94.31 364 PHE A O 1
ATOM 3042 N N . GLN A 1 365 ? -2.237 5.232 19.852 1.00 91.94 365 GLN A N 1
ATOM 3043 C CA . GLN A 1 365 ? -1.258 6.304 20.014 1.00 91.94 365 GLN A CA 1
ATOM 3044 C C . GLN A 1 365 ? 0.166 5.759 20.055 1.00 91.94 365 GLN A C 1
ATOM 3046 O O . GLN A 1 365 ? 1.031 6.244 19.330 1.00 91.94 365 GLN A O 1
ATOM 3051 N N . ARG A 1 366 ? 0.427 4.799 20.950 1.00 91.12 366 ARG A N 1
ATOM 3052 C CA . ARG A 1 366 ? 1.767 4.239 21.163 1.00 91.12 366 ARG A CA 1
ATOM 3053 C C . ARG A 1 366 ? 1.727 2.890 21.870 1.00 91.12 366 ARG A C 1
ATOM 3055 O O . ARG A 1 366 ? 0.834 2.626 22.679 1.00 91.12 366 ARG A O 1
ATOM 3062 N N . LEU A 1 367 ? 2.768 2.098 21.635 1.00 91.19 367 LEU A N 1
ATOM 3063 C CA . LEU A 1 367 ? 3.117 0.929 22.436 1.00 91.19 367 LEU A CA 1
ATOM 3064 C C . LEU A 1 367 ? 3.889 1.387 23.688 1.00 91.19 367 LEU A C 1
ATOM 3066 O O . LEU A 1 367 ? 4.762 2.247 23.602 1.00 91.19 367 LEU A O 1
ATOM 3070 N N . ILE A 1 368 ? 3.536 0.855 24.857 1.00 89.00 368 ILE A N 1
ATOM 3071 C CA . ILE A 1 368 ? 4.197 1.134 26.142 1.00 89.00 368 ILE A CA 1
ATOM 3072 C C . ILE A 1 368 ? 5.192 0.027 26.473 1.00 89.00 368 ILE A C 1
ATOM 3074 O O . ILE A 1 368 ? 6.309 0.310 26.890 1.00 89.00 368 ILE A O 1
ATOM 3078 N N . ASN A 1 369 ? 4.766 -1.229 26.332 1.00 80.56 369 ASN A N 1
ATOM 3079 C CA . ASN A 1 369 ? 5.551 -2.383 26.741 1.00 80.56 369 ASN A CA 1
ATOM 3080 C C . ASN A 1 369 ? 5.212 -3.602 25.875 1.00 80.56 369 ASN A C 1
ATOM 3082 O O . ASN A 1 369 ? 4.056 -3.794 25.485 1.00 80.56 369 ASN A O 1
ATOM 3086 N N . LYS A 1 370 ? 6.228 -4.426 25.621 1.00 80.31 370 LYS A N 1
ATOM 3087 C CA . LYS A 1 370 ? 6.121 -5.751 25.013 1.00 80.31 370 LYS A CA 1
ATOM 3088 C C . LYS A 1 370 ? 6.871 -6.732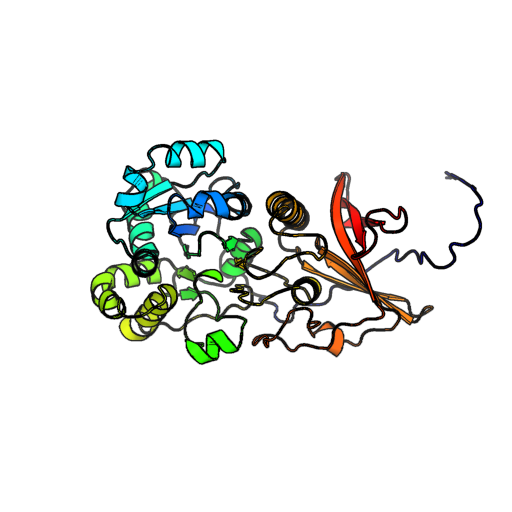 25.909 1.00 80.31 370 LYS A C 1
ATOM 3090 O O . LYS A 1 370 ? 8.097 -6.701 25.964 1.00 80.31 370 LYS A O 1
ATOM 3095 N N . GLN A 1 371 ? 6.137 -7.596 26.604 1.00 80.75 371 GLN A N 1
ATOM 3096 C CA . GLN A 1 371 ? 6.714 -8.643 27.450 1.00 80.75 371 GLN A CA 1
ATOM 3097 C C . GLN A 1 371 ? 6.567 -10.004 26.774 1.00 80.75 371 GLN A C 1
ATOM 3099 O O . GLN A 1 371 ? 5.540 -10.289 26.159 1.00 80.75 371 GLN A O 1
ATOM 3104 N N . SER A 1 372 ? 7.600 -10.836 26.899 1.00 73.81 372 SER A N 1
ATOM 3105 C CA . SER A 1 372 ? 7.657 -12.179 26.321 1.00 73.81 372 SER A CA 1
ATOM 3106 C C . SER A 1 372 ? 8.256 -13.138 27.345 1.00 73.81 372 SER A C 1
ATOM 3108 O O . SER A 1 372 ? 9.429 -13.488 27.257 1.00 73.81 372 SER A O 1
ATOM 3110 N N . THR A 1 373 ? 7.473 -13.501 28.360 1.00 63.56 373 THR A N 1
ATOM 3111 C CA . THR A 1 373 ? 7.919 -14.427 29.415 1.00 63.56 373 THR A CA 1
ATOM 3112 C C . THR A 1 373 ? 7.208 -15.779 29.381 1.00 63.56 373 THR A C 1
ATOM 3114 O O . THR A 1 373 ? 7.747 -16.699 29.970 1.00 63.56 373 THR A O 1
ATOM 3117 N N . ASN A 1 374 ? 6.065 -15.912 28.681 1.00 65.88 374 ASN A N 1
ATOM 3118 C CA . ASN A 1 374 ? 5.375 -17.180 28.340 1.00 65.88 374 ASN A CA 1
ATOM 3119 C C . ASN A 1 374 ? 4.240 -16.966 27.310 1.00 65.88 374 ASN A C 1
ATOM 3121 O O . ASN A 1 374 ? 4.018 -17.802 26.444 1.00 65.88 374 ASN A O 1
ATOM 3125 N N . SER A 1 375 ? 3.562 -15.820 27.383 1.00 73.00 375 SER A N 1
ATOM 3126 C CA . SER A 1 375 ? 2.596 -15.300 26.403 1.00 73.00 375 SER A CA 1
ATOM 3127 C C . SER A 1 375 ? 3.035 -13.897 25.987 1.00 73.00 375 SER A C 1
ATOM 3129 O O . SER A 1 375 ? 3.646 -13.185 26.799 1.00 73.00 375 SER A O 1
ATOM 3131 N N . ILE A 1 376 ? 2.738 -13.468 24.757 1.00 77.62 376 ILE A N 1
ATOM 3132 C CA . ILE A 1 376 ? 3.140 -12.118 24.334 1.00 77.62 376 ILE A CA 1
ATOM 3133 C C . ILE A 1 376 ? 2.117 -11.126 24.868 1.00 77.62 376 ILE A C 1
ATOM 3135 O O . ILE A 1 376 ? 0.946 -11.158 24.493 1.00 77.62 376 ILE A O 1
ATOM 3139 N N . LYS A 1 377 ? 2.572 -10.223 25.737 1.00 85.81 377 LYS A N 1
ATOM 3140 C CA . LYS A 1 377 ? 1.741 -9.165 26.311 1.00 85.81 377 LYS A CA 1
ATOM 3141 C C . LYS A 1 377 ? 2.116 -7.820 25.705 1.00 85.81 377 LYS A C 1
ATOM 3143 O O . LYS A 1 377 ? 3.255 -7.369 25.845 1.00 85.81 377 LYS A O 1
ATOM 3148 N N . TYR A 1 378 ? 1.139 -7.166 25.090 1.00 87.19 378 TYR A N 1
ATOM 3149 C CA . TYR A 1 378 ? 1.253 -5.817 24.546 1.00 87.19 378 TYR A CA 1
ATOM 3150 C C . TYR A 1 378 ? 0.466 -4.846 25.414 1.00 87.19 378 TYR A C 1
ATOM 3152 O O . TYR A 1 378 ? -0.742 -5.005 25.577 1.00 87.19 378 TYR A O 1
ATOM 3160 N N . GLU A 1 379 ? 1.131 -3.820 25.936 1.00 89.38 379 GLU A N 1
ATOM 3161 C CA . GLU A 1 379 ? 0.468 -2.710 26.622 1.00 89.38 379 GLU A CA 1
ATOM 3162 C C . GLU A 1 379 ? 0.514 -1.469 25.740 1.00 89.38 379 GLU A C 1
ATOM 3164 O O . GLU A 1 379 ? 1.591 -1.028 25.343 1.00 89.38 379 GLU A O 1
ATOM 3169 N N . MET A 1 380 ? -0.641 -0.893 25.432 1.00 91.94 380 MET A N 1
ATOM 3170 C CA . MET A 1 380 ? -0.767 0.217 24.487 1.00 91.94 380 MET A CA 1
ATOM 3171 C C . MET A 1 380 ? -1.651 1.324 25.047 1.00 91.94 380 MET A C 1
ATOM 3173 O O . MET A 1 380 ? -2.544 1.066 25.855 1.00 91.94 380 MET A O 1
ATOM 3177 N N . ILE A 1 381 ? -1.429 2.548 24.569 1.00 90.50 381 ILE A N 1
ATOM 3178 C CA . ILE A 1 381 ? -2.325 3.682 24.806 1.00 90.50 381 ILE A CA 1
ATOM 3179 C C . ILE A 1 381 ? -3.100 3.989 23.534 1.00 90.50 381 ILE A C 1
ATOM 3181 O O . ILE A 1 381 ? -2.506 4.144 22.465 1.00 90.50 381 ILE A O 1
ATOM 3185 N N . TYR A 1 382 ? -4.408 4.150 23.691 1.00 90.94 382 TYR A N 1
ATOM 3186 C CA . TYR A 1 382 ? -5.310 4.686 22.685 1.00 90.94 382 TYR A CA 1
ATOM 3187 C C . TYR A 1 382 ? -5.867 6.038 23.160 1.00 90.94 382 TYR A C 1
ATOM 3189 O O . TYR A 1 382 ? -6.002 6.253 24.365 1.00 90.94 382 TYR A O 1
ATOM 3197 N N . LYS A 1 383 ? -6.184 6.960 22.245 1.00 87.75 383 LYS A N 1
ATOM 3198 C CA . LYS A 1 383 ? -6.733 8.295 22.547 1.00 87.75 383 LYS A CA 1
ATOM 3199 C C . LYS A 1 383 ? -8.022 8.582 21.782 1.00 87.75 383 LYS A C 1
ATOM 3201 O O . LYS A 1 383 ? -8.161 8.209 20.620 1.00 87.75 383 LYS A O 1
ATOM 3206 N N . LYS A 1 384 ? -8.967 9.260 22.428 1.00 84.44 384 LYS A N 1
ATOM 3207 C CA . LYS A 1 384 ? -10.252 9.652 21.830 1.00 84.44 384 LYS A CA 1
ATOM 3208 C C . LYS A 1 384 ? -10.079 10.777 20.794 1.00 84.44 384 LYS A C 1
ATOM 3210 O O . LYS A 1 384 ? -9.244 11.658 20.976 1.00 84.44 384 LYS A O 1
ATOM 3215 N N . LYS A 1 385 ? -10.928 10.779 19.752 1.00 70.12 385 LYS A N 1
ATOM 3216 C CA . LYS A 1 385 ? -10.953 11.754 18.632 1.00 70.12 385 LYS A CA 1
ATOM 3217 C C . LYS A 1 385 ? -10.982 13.233 19.069 1.00 70.12 385 LYS A C 1
ATOM 3219 O O . LYS A 1 385 ? -10.405 14.074 18.394 1.00 70.12 385 LYS A O 1
ATOM 3224 N N . PHE A 1 386 ? -11.625 13.549 20.197 1.00 58.72 386 PHE A N 1
ATOM 3225 C CA . PHE A 1 386 ? -11.821 14.920 20.680 1.00 58.72 386 PHE A CA 1
ATOM 3226 C C . PHE A 1 386 ? -11.577 15.011 22.194 1.00 58.72 386 PHE A C 1
ATOM 3228 O O . PHE A 1 386 ? -12.440 14.606 22.966 1.00 58.72 386 PHE A O 1
ATOM 3235 N N . ASN A 1 387 ? -10.378 15.475 22.571 1.00 46.09 387 ASN A N 1
ATOM 3236 C CA . ASN A 1 387 ? -9.949 16.125 23.829 1.00 46.09 387 ASN A CA 1
ATOM 3237 C C . ASN A 1 387 ? -8.479 15.773 24.113 1.00 46.09 387 ASN A C 1
ATOM 3239 O O . ASN A 1 387 ? -8.163 14.882 24.901 1.00 46.09 387 ASN A O 1
ATOM 3243 N N . ILE A 1 388 ? -7.559 16.499 23.473 1.00 44.72 388 ILE A N 1
ATOM 3244 C CA . ILE A 1 388 ? -6.111 16.327 23.685 1.00 44.72 388 ILE A CA 1
ATOM 3245 C C . ILE A 1 388 ? -5.700 16.705 25.125 1.00 44.72 388 ILE A C 1
ATOM 3247 O O . ILE A 1 388 ? -4.724 16.156 25.632 1.00 44.72 388 ILE A O 1
ATOM 3251 N N . ASN A 1 389 ? -6.481 17.562 25.798 1.00 42.25 389 ASN A N 1
ATOM 3252 C CA . ASN A 1 389 ? -6.180 18.101 27.131 1.00 42.25 389 ASN A CA 1
ATOM 3253 C C . ASN A 1 389 ? -6.915 17.409 28.293 1.00 42.25 389 ASN A C 1
ATOM 3255 O O . ASN A 1 389 ? -6.730 17.805 29.438 1.00 42.25 389 ASN A O 1
ATOM 3259 N N . ASP A 1 390 ? -7.744 16.399 28.029 1.00 46.50 390 ASP A N 1
ATOM 3260 C CA . ASP A 1 390 ? -8.515 15.722 29.075 1.00 46.50 390 ASP A CA 1
ATOM 3261 C C . ASP A 1 390 ? -7.836 14.399 29.450 1.00 46.50 390 ASP A C 1
ATOM 3263 O O . ASP A 1 390 ? -7.694 13.516 28.605 1.00 46.50 390 ASP A O 1
ATOM 3267 N N . GLN A 1 391 ? -7.382 14.242 30.696 1.00 39.69 391 GLN A N 1
ATOM 3268 C CA . GLN A 1 391 ? -6.690 13.022 31.145 1.00 39.69 391 GLN A CA 1
ATOM 3269 C C . GLN A 1 391 ? -7.588 11.768 31.079 1.00 39.69 391 GLN A C 1
ATOM 3271 O O . GLN A 1 391 ? -7.074 10.651 30.984 1.00 39.69 391 GLN A O 1
ATOM 3276 N N . TYR A 1 392 ? -8.913 11.943 31.015 1.00 49.88 392 TYR A N 1
ATOM 3277 C CA . TYR A 1 392 ? -9.897 10.868 30.836 1.00 49.88 392 TYR A CA 1
ATOM 3278 C C . TYR A 1 392 ? -10.107 10.450 29.364 1.00 49.88 392 TYR A C 1
ATOM 3280 O O . TYR A 1 392 ? -10.960 9.612 29.068 1.00 49.88 392 TYR A O 1
ATOM 3288 N N . SER A 1 393 ? -9.332 11.001 28.418 1.00 72.50 393 SER A N 1
ATOM 3289 C CA . SER A 1 393 ? -9.436 10.699 26.979 1.00 72.50 393 SER A CA 1
ATOM 3290 C C . SER A 1 393 ? -8.564 9.530 26.506 1.00 72.50 393 SER A C 1
ATOM 3292 O O . SER A 1 393 ? -8.587 9.195 25.316 1.00 72.50 393 SER A O 1
ATOM 3294 N N . SER A 1 394 ? -7.804 8.900 27.409 1.00 80.25 394 SER A N 1
ATOM 3295 C CA . SER A 1 394 ? -6.890 7.803 27.085 1.00 80.25 394 SER A CA 1
ATOM 3296 C C . SER A 1 394 ? -7.382 6.451 27.602 1.00 80.25 394 SER A C 1
ATOM 3298 O O . SER A 1 394 ? -7.957 6.356 28.682 1.00 80.25 394 SER A O 1
ATOM 3300 N N . LEU A 1 395 ? -7.152 5.401 26.816 1.00 86.75 395 LEU A N 1
ATOM 3301 C CA . LEU A 1 395 ? -7.491 4.021 27.144 1.00 86.75 395 LEU A CA 1
ATOM 3302 C C . LEU A 1 395 ? -6.207 3.185 27.145 1.00 86.75 395 LEU A C 1
ATOM 3304 O O . LEU A 1 395 ? -5.505 3.130 26.131 1.00 86.75 395 LEU A O 1
ATOM 3308 N N . LYS A 1 396 ? -5.899 2.528 28.272 1.00 88.50 396 LYS A N 1
ATOM 3309 C CA . LYS A 1 396 ? -4.840 1.512 28.335 1.00 88.50 396 LYS A CA 1
ATOM 3310 C C . LYS A 1 396 ? -5.422 0.171 27.897 1.00 88.50 396 LYS A C 1
ATOM 3312 O O . LYS A 1 396 ? -6.360 -0.324 28.515 1.00 88.50 396 LYS A O 1
ATOM 3317 N N . VAL A 1 397 ? -4.851 -0.413 26.849 1.00 87.94 397 VAL A N 1
ATOM 3318 C CA . VAL A 1 397 ? -5.262 -1.716 26.315 1.00 87.94 397 VAL A CA 1
ATOM 3319 C C . VAL A 1 397 ? -4.129 -2.707 26.522 1.00 87.94 397 VAL A C 1
ATOM 3321 O O . VAL A 1 397 ? -2.995 -2.447 26.116 1.00 87.94 397 VAL A O 1
ATOM 3324 N N . THR A 1 398 ? -4.454 -3.839 27.139 1.00 88.50 398 THR A N 1
ATOM 3325 C CA . THR A 1 398 ? -3.543 -4.969 27.314 1.00 88.50 398 THR A CA 1
ATOM 3326 C C . THR A 1 398 ? -4.035 -6.122 26.452 1.00 88.50 398 THR A C 1
ATOM 3328 O O . THR A 1 398 ? -5.126 -6.631 26.692 1.00 88.50 398 THR A O 1
ATOM 3331 N N . ILE A 1 399 ? -3.238 -6.531 25.467 1.00 85.94 399 ILE A N 1
ATOM 3332 C CA . ILE A 1 399 ? -3.514 -7.712 24.639 1.00 85.94 399 ILE A CA 1
ATOM 3333 C C . ILE A 1 399 ? -2.543 -8.808 25.054 1.00 85.94 399 ILE A C 1
ATOM 3335 O O . ILE A 1 399 ? -1.336 -8.570 25.091 1.00 85.94 399 ILE A O 1
ATOM 3339 N N . ILE A 1 400 ? -3.079 -9.980 25.377 1.00 84.12 400 ILE A N 1
ATOM 3340 C CA . ILE A 1 400 ? -2.315 -11.187 25.688 1.00 84.12 400 ILE A CA 1
ATOM 3341 C C . ILE A 1 400 ? -2.605 -12.166 24.557 1.00 84.12 400 ILE A C 1
ATOM 3343 O O . ILE A 1 400 ? -3.769 -12.495 24.334 1.00 84.12 400 ILE A O 1
ATOM 3347 N N . ASN A 1 401 ? -1.562 -12.538 23.821 1.00 72.00 401 ASN A N 1
ATOM 3348 C CA . ASN A 1 401 ? -1.624 -13.475 22.703 1.00 72.00 401 ASN A CA 1
ATOM 3349 C C . ASN A 1 401 ? -1.091 -14.847 23.097 1.00 72.00 401 ASN A C 1
ATOM 3351 O O . ASN A 1 401 ? -0.090 -14.878 23.861 1.00 72.00 401 ASN A O 1
#

Radius of gyration: 23.04 Å; Cα contacts (8 Å, |Δi|>4): 809; chains: 1; bounding box: 53×42×78 Å

Solvent-accessible surface area (backbone atoms only — not comparable to full-atom values): 21950 Å² total; per-residue (Å²): 134,89,82,87,80,87,82,91,77,93,74,91,89,77,94,74,82,73,80,90,77,79,86,61,49,71,56,77,65,97,71,81,88,86,62,78,72,42,87,70,58,62,47,24,32,38,38,32,32,54,53,44,80,71,55,44,74,78,23,44,69,34,43,52,68,52,49,72,48,89,64,58,38,37,38,41,37,29,34,38,71,60,44,69,76,41,76,61,54,66,58,51,39,53,74,69,57,50,77,50,47,78,46,69,36,88,54,76,53,65,36,60,40,49,51,41,38,60,47,54,48,50,47,50,47,75,68,37,67,76,42,68,75,46,64,73,60,38,31,41,34,36,35,41,52,50,27,36,53,35,62,64,20,40,41,63,55,48,13,63,47,69,46,86,42,74,40,42,37,20,12,42,54,40,35,47,68,58,29,74,74,78,46,76,69,36,35,32,36,41,12,24,35,34,28,15,36,53,32,42,54,54,50,49,76,41,47,76,67,39,54,75,37,67,83,51,85,51,21,33,58,29,44,31,49,28,38,41,73,73,67,68,45,68,59,45,74,38,90,37,24,28,26,48,82,51,44,42,42,43,44,25,55,58,63,46,37,44,63,44,44,24,26,43,18,46,69,60,77,44,24,38,85,46,87,88,61,52,64,95,41,43,67,63,49,52,50,43,50,46,55,24,37,71,73,44,48,65,47,26,23,32,34,30,41,38,76,40,79,92,74,37,25,24,37,39,38,19,39,62,46,36,39,36,42,31,80,37,71,75,50,75,68,60,63,73,31,25,32,56,54,44,53,97,74,55,58,69,88,55,62,69,40,79,59,74,80,76,48,52,52,27,33,60,62,47,81,76,48,79,48,80,88,89,50,45,34,40,34,32,39,23,38,37,77,82,48,95,86,44,86,84,37,58,44,82,46,76,48,78,90